Protein AF-0000000085380038 (afdb_homodimer)

pLDDT: mean 83.82, std 15.41, range [38.38, 97.94]

Sequence (598 aa):
MWAALLLPVLVLADSLALQPPATGCQTSCGGVDVPFPFGIGPGCFLPGFQIECINGSTPMLPDDSYEIKVLNLSVMPRPEARVMLHIAFQCYDATDGSAKDGASFRSAVIKSAYRISDTRNELVVLGCTTFGFTSSGPWGRRDSSFASGCLAYCDNDGSAMDGSCVGIGCCRVEIPPGLTDNTVFFLNDSASTWSHQGLGFSPCDYGFMVEKNTYDFRVSDLNMDGSSTTKPLVLDWAIRSSNVSSSVDNMTCTEVKGTPEYACLSDNSQCLNSTNGPGYICNCTQGYWGNPYLIGGCKMWAALLLPVLVLADSLALQPPATGCQTSCGGVDVPFPFGIGPGCFLPGFQIECINGSTPMLPDDSYEIKVLNLSVMPRPEARVMLHIAFQCYDATDGSAKDGASFRSAVIKSAYRISDTRNELVVLGCTTFGFTSSGPWGRRDSSFASGCLAYCDNDGSAMDGSCVGIGCCRVEIPPGLTDNTVFFLNDSASTWSHQGLGFSPCDYGFMVEKNTYDFRVSDLNMDGSSTTKPLVLDWAIRSSNVSSSVDNMTCTEVKGTPEYACLSDNSQCLNSTNGPGYICNCTQGYWGNPYLIGGCK

Structure (mmCIF, N/CA/C/O backbone):
data_AF-0000000085380038-model_v1
#
loop_
_entity.id
_entity.type
_entity.pdbx_description
1 polymer 'Wall-associated receptor kinase galacturonan-binding domain-containing protein'
#
loop_
_atom_site.group_PDB
_atom_site.id
_atom_site.type_symbol
_atom_site.label_atom_id
_atom_site.label_alt_id
_atom_site.label_comp_id
_atom_site.label_asym_id
_atom_site.label_entity_id
_atom_site.label_seq_id
_atom_site.pdbx_PDB_ins_code
_atom_site.Cartn_x
_atom_site.Cartn_y
_atom_site.Cartn_z
_atom_site.occupancy
_atom_site.B_iso_or_equiv
_atom_site.auth_seq_id
_atom_site.auth_comp_id
_atom_site.auth_asym_id
_atom_site.auth_atom_id
_atom_site.pdbx_PDB_model_num
ATOM 1 N N . MET A 1 1 ? 28.547 -69.375 1.189 1 39.38 1 MET A N 1
ATOM 2 C CA . MET A 1 1 ? 28.734 -67.938 1.174 1 39.38 1 MET A CA 1
ATOM 3 C C . MET A 1 1 ? 28.172 -67.312 -0.107 1 39.38 1 MET A C 1
ATOM 5 O O . MET A 1 1 ? 28.875 -67.25 -1.117 1 39.38 1 MET A O 1
ATOM 9 N N . TRP A 1 2 ? 26.844 -67.5 -0.386 1 52.97 2 TRP A N 1
ATOM 10 C CA . TRP A 1 2 ? 26.141 -67 -1.568 1 52.97 2 TRP A CA 1
ATOM 11 C C . TRP A 1 2 ? 26.062 -65.438 -1.564 1 52.97 2 TRP A C 1
ATOM 13 O O . TRP A 1 2 ? 25.438 -64.875 -0.68 1 52.97 2 TRP A O 1
ATOM 23 N N . ALA A 1 3 ? 27.047 -64.75 -2.211 1 54.44 3 ALA A N 1
ATOM 24 C CA . ALA A 1 3 ? 27.047 -63.312 -2.529 1 54.44 3 ALA A CA 1
ATOM 25 C C . ALA A 1 3 ? 25.859 -62.938 -3.436 1 54.44 3 ALA A C 1
ATOM 27 O O . ALA A 1 3 ? 25.828 -63.344 -4.602 1 54.44 3 ALA A O 1
ATOM 28 N N . ALA A 1 4 ? 24.719 -62.688 -2.891 1 56.78 4 ALA A N 1
ATOM 29 C CA . ALA A 1 4 ? 23.609 -62.094 -3.658 1 56.78 4 ALA A CA 1
ATOM 30 C C . ALA A 1 4 ? 24.031 -60.781 -4.281 1 56.78 4 ALA A C 1
ATOM 32 O O . ALA A 1 4 ? 24.375 -59.844 -3.572 1 56.78 4 ALA A O 1
ATOM 33 N N . LEU A 1 5 ? 24.469 -60.812 -5.547 1 51.97 5 LEU A N 1
ATOM 34 C CA . LEU A 1 5 ? 24.719 -59.625 -6.34 1 51.97 5 LEU A CA 1
ATOM 35 C C . LEU A 1 5 ? 23.469 -58.75 -6.445 1 51.97 5 LEU A C 1
ATOM 37 O O . LEU A 1 5 ? 22.469 -59.188 -7.035 1 51.97 5 LEU A O 1
ATOM 41 N N . LEU A 1 6 ? 23.25 -57.781 -5.562 1 54.44 6 LEU A N 1
ATOM 42 C CA . LEU A 1 6 ? 22.203 -56.781 -5.695 1 54.44 6 LEU A CA 1
ATOM 43 C C . LEU A 1 6 ? 22.391 -55.969 -6.977 1 54.44 6 LEU A C 1
ATOM 45 O O . LEU A 1 6 ? 23.375 -55.25 -7.121 1 54.44 6 LEU A O 1
ATOM 49 N N . LEU A 1 7 ? 21.766 -56.375 -8.117 1 54.66 7 LEU A N 1
ATOM 50 C CA . LEU A 1 7 ? 21.766 -55.562 -9.328 1 54.66 7 LEU A CA 1
ATOM 51 C C . LEU A 1 7 ? 21.031 -54.25 -9.086 1 54.66 7 LEU A C 1
ATOM 53 O O . LEU A 1 7 ? 19.891 -54.25 -8.617 1 54.66 7 LEU A O 1
ATOM 57 N N . PRO A 1 8 ? 21.719 -53.125 -9.156 1 55.03 8 PRO A N 1
ATOM 58 C CA . PRO A 1 8 ? 21 -51.844 -9.062 1 55.03 8 PRO A CA 1
ATOM 59 C C . PRO A 1 8 ? 19.969 -51.656 -10.164 1 55.03 8 PRO A C 1
ATOM 61 O O . PRO A 1 8 ? 20.281 -51.812 -11.344 1 55.03 8 PRO A O 1
ATOM 64 N N . VAL A 1 9 ? 18.719 -51.812 -9.945 1 51.47 9 VAL A N 1
ATOM 65 C CA . VAL A 1 9 ? 17.656 -51.469 -10.875 1 51.47 9 VAL A CA 1
ATOM 66 C C . VAL A 1 9 ? 17.781 -49.969 -11.234 1 51.47 9 VAL A C 1
ATOM 68 O O . VAL A 1 9 ? 17.641 -49.125 -10.367 1 51.47 9 VAL A O 1
ATOM 71 N N . LEU A 1 10 ? 18.453 -49.656 -12.289 1 44.94 10 LEU A N 1
ATOM 72 C CA . LEU A 1 10 ? 18.359 -48.312 -12.867 1 44.94 10 LEU A CA 1
ATOM 73 C C . LEU A 1 10 ? 16.922 -47.969 -13.211 1 44.94 10 LEU A C 1
ATOM 75 O O . LEU A 1 10 ? 16.344 -48.531 -14.156 1 44.94 10 LEU A O 1
ATOM 79 N N . VAL A 1 11 ? 16.219 -47.562 -12.328 1 44.25 11 VAL A N 1
ATOM 80 C CA . VAL A 1 11 ? 14.953 -46.906 -12.664 1 44.25 11 VAL A CA 1
ATOM 81 C C . VAL A 1 11 ? 15.203 -45.781 -13.664 1 44.25 11 VAL A C 1
ATOM 83 O O . VAL A 1 11 ? 15.812 -44.781 -13.32 1 44.25 11 VAL A O 1
ATOM 86 N N . LEU A 1 12 ? 15.367 -46.125 -14.906 1 38.38 12 LEU A N 1
ATOM 87 C CA . LEU A 1 12 ? 15.289 -45.062 -15.906 1 38.38 12 LEU A CA 1
ATOM 88 C C . LEU A 1 12 ? 14.031 -44.219 -15.719 1 38.38 12 LEU A C 1
ATOM 90 O O . LEU A 1 12 ? 12.914 -44.719 -15.922 1 38.38 12 LEU A O 1
ATOM 94 N N . ALA A 1 13 ? 14.102 -43.344 -14.883 1 43.62 13 ALA A N 1
ATOM 95 C CA . ALA A 1 13 ? 13.039 -42.344 -14.945 1 43.62 13 ALA A CA 1
ATOM 96 C C . ALA A 1 13 ? 12.852 -41.812 -16.375 1 43.62 13 ALA A C 1
ATOM 98 O O . ALA A 1 13 ? 13.758 -41.219 -16.953 1 43.62 13 ALA A O 1
ATOM 99 N N . ASP A 1 14 ? 12.203 -42.469 -17.266 1 39.66 14 ASP A N 1
ATOM 100 C CA . ASP A 1 14 ? 11.875 -41.938 -18.578 1 39.66 14 ASP A CA 1
ATOM 101 C C . ASP A 1 14 ? 11.539 -40.438 -18.516 1 39.66 14 ASP A C 1
ATOM 103 O O . ASP A 1 14 ? 10.633 -40.062 -17.797 1 39.66 14 ASP A O 1
ATOM 107 N N . SER A 1 15 ? 12.5 -39.688 -18.672 1 49.25 15 SER A N 1
ATOM 108 C CA . SER A 1 15 ? 12.211 -38.281 -18.891 1 49.25 15 SER A CA 1
ATOM 109 C C . SER A 1 15 ? 11.031 -38.094 -19.828 1 49.25 15 SER A C 1
ATOM 111 O O . SER A 1 15 ? 11.078 -38.531 -20.984 1 49.25 15 SER A O 1
ATOM 113 N N . LEU A 1 16 ? 9.797 -38.219 -19.422 1 49.75 16 LEU A N 1
ATOM 114 C CA . LEU A 1 16 ? 8.633 -38.062 -20.281 1 49.75 16 LEU A CA 1
ATOM 115 C C . LEU A 1 16 ? 8.797 -36.812 -21.156 1 49.75 16 LEU A C 1
ATOM 117 O O . LEU A 1 16 ? 8.93 -35.688 -20.656 1 49.75 16 LEU A O 1
ATOM 121 N N . ALA A 1 17 ? 9.406 -37.031 -22.359 1 56.91 17 ALA A N 1
ATOM 122 C CA . ALA A 1 17 ? 9.438 -36 -23.391 1 56.91 17 ALA A CA 1
ATOM 123 C C . ALA A 1 17 ? 8.086 -35.281 -23.516 1 56.91 17 ALA A C 1
ATOM 125 O O . ALA A 1 17 ? 7.039 -35.938 -23.516 1 56.91 17 ALA A O 1
ATOM 126 N N . LEU A 1 18 ? 8.117 -33.938 -23.359 1 68.31 18 LEU A N 1
ATOM 127 C CA . LEU A 1 18 ? 6.895 -33.156 -23.562 1 68.31 18 LEU A CA 1
ATOM 128 C C . LEU A 1 18 ? 6.316 -33.406 -24.938 1 68.31 18 LEU A C 1
ATOM 130 O O . LEU A 1 18 ? 7.047 -33.375 -25.938 1 68.31 18 LEU A O 1
ATOM 134 N N . GLN A 1 19 ? 5.172 -34.156 -25 1 70.31 19 GLN A N 1
ATOM 135 C CA . GLN A 1 19 ? 4.508 -34.5 -26.25 1 70.31 19 GLN A CA 1
ATOM 136 C C . GLN A 1 19 ? 3.541 -33.406 -26.703 1 70.31 19 GLN A C 1
ATOM 138 O O . GLN A 1 19 ? 2.971 -32.719 -25.859 1 70.31 19 GLN A O 1
ATOM 143 N N . PRO A 1 20 ? 3.502 -33.156 -28.031 1 79 20 PRO A N 1
ATOM 144 C CA . PRO A 1 20 ? 2.42 -32.281 -28.531 1 79 20 PRO A CA 1
ATOM 145 C C . PRO A 1 20 ? 1.038 -32.781 -28.109 1 79 20 PRO A C 1
ATOM 147 O O . PRO A 1 20 ? 0.876 -33.938 -27.75 1 79 20 PRO A O 1
ATOM 150 N N . PRO A 1 21 ? 0.137 -31.844 -28.047 1 84.5 21 PRO A N 1
ATOM 151 C CA . PRO A 1 21 ? -1.209 -32.25 -27.641 1 84.5 21 PRO A CA 1
ATOM 152 C C . PRO A 1 21 ? -1.837 -33.25 -28.609 1 84.5 21 PRO A C 1
ATOM 154 O O . PRO A 1 21 ? -1.549 -33.219 -29.812 1 84.5 21 PRO A O 1
ATOM 157 N N . ALA A 1 22 ? -2.658 -34.062 -28.031 1 84.69 22 ALA A N 1
ATOM 158 C CA . ALA A 1 22 ? -3.408 -35 -28.844 1 84.69 22 ALA A CA 1
ATOM 159 C C . ALA A 1 22 ? -4.344 -34.281 -29.812 1 84.69 22 ALA A C 1
ATOM 161 O O . ALA A 1 22 ? -4.617 -33.094 -29.656 1 84.69 22 ALA A O 1
ATOM 162 N N . THR A 1 23 ? -4.746 -35.031 -30.891 1 87.94 23 THR A N 1
ATOM 163 C CA . THR A 1 23 ? -5.711 -34.5 -31.828 1 87.94 23 THR A CA 1
ATOM 164 C C . THR A 1 23 ? -7.113 -34.469 -31.219 1 87.94 23 THR A C 1
ATOM 166 O O . THR A 1 23 ? -7.484 -35.375 -30.484 1 87.94 23 THR A O 1
ATOM 169 N N . GLY A 1 24 ? -7.941 -33.469 -31.547 1 91.38 24 GLY A N 1
ATOM 170 C CA . GLY A 1 24 ? -9.344 -33.406 -31.156 1 91.38 24 GLY A CA 1
ATOM 171 C C . GLY A 1 24 ? -9.555 -32.844 -29.766 1 91.38 24 GLY A C 1
ATOM 172 O O . GLY A 1 24 ? -10.625 -33.031 -29.172 1 91.38 24 GLY A O 1
ATOM 173 N N . CYS A 1 25 ? -8.578 -32.25 -29.234 1 94.56 25 CYS A N 1
ATOM 174 C CA . CYS A 1 25 ? -8.711 -31.688 -27.891 1 94.56 25 CYS A CA 1
ATOM 175 C C . CYS A 1 25 ? -9.719 -30.547 -27.875 1 94.56 25 CYS A C 1
ATOM 177 O O . CYS A 1 25 ? -9.75 -29.719 -28.797 1 94.56 25 CYS A O 1
ATOM 179 N N . GLN A 1 26 ? -10.602 -30.562 -26.844 1 94.44 26 GLN A N 1
ATOM 180 C CA . GLN A 1 26 ? -11.516 -29.453 -26.625 1 94.44 26 GLN A CA 1
ATOM 181 C C . GLN A 1 26 ? -10.742 -28.156 -26.359 1 94.44 26 GLN A C 1
ATOM 183 O O . GLN A 1 26 ? -9.836 -28.125 -25.531 1 94.44 26 GLN A O 1
ATOM 188 N N . THR A 1 27 ? -11.125 -27.062 -27.062 1 94.56 27 THR A N 1
ATOM 189 C CA . THR A 1 27 ? -10.289 -25.875 -27.016 1 94.56 27 THR A CA 1
ATOM 190 C C . THR A 1 27 ? -10.977 -24.766 -26.234 1 94.56 27 THR A C 1
ATOM 192 O O . THR A 1 27 ? -10.445 -23.656 -26.109 1 94.56 27 THR A O 1
ATOM 195 N N . SER A 1 28 ? -12.203 -24.969 -25.766 1 96.69 28 SER A N 1
ATOM 196 C CA . SER A 1 28 ? -12.906 -23.969 -24.969 1 96.69 28 SER A CA 1
ATOM 197 C C . SER A 1 28 ? -13.875 -24.625 -23.984 1 96.69 28 SER A C 1
ATOM 199 O O . SER A 1 28 ? -14.266 -25.781 -24.156 1 96.69 28 SER A O 1
ATOM 201 N N . CYS A 1 29 ? -14.195 -23.875 -22.953 1 97.38 29 CYS A N 1
ATOM 202 C CA . CYS A 1 29 ? -15.164 -24.281 -21.938 1 97.38 29 CYS A CA 1
ATOM 203 C C . CYS A 1 29 ? -15.898 -23.078 -21.375 1 97.38 29 CYS A C 1
ATOM 205 O O . CYS A 1 29 ? -15.281 -22.203 -20.75 1 97.38 29 CYS A O 1
ATOM 207 N N . GLY A 1 30 ? -17.266 -22.984 -21.547 1 95.56 30 GLY A N 1
ATOM 208 C CA . GLY A 1 30 ? -18.047 -21.891 -21 1 95.56 30 GLY A CA 1
ATOM 209 C C . GLY A 1 30 ? -17.594 -20.531 -21.5 1 95.56 30 GLY A C 1
ATOM 210 O O . GLY A 1 30 ? -17.531 -19.578 -20.719 1 95.56 30 GLY A O 1
ATOM 211 N N . GLY A 1 31 ? -17.062 -20.469 -22.641 1 95.06 31 GLY A N 1
ATOM 212 C CA . GLY A 1 31 ? -16.641 -19.203 -23.234 1 95.06 31 GLY A CA 1
ATOM 213 C C . GLY A 1 31 ? -15.188 -18.875 -22.953 1 95.06 31 GLY A C 1
ATOM 214 O O . GLY A 1 31 ? -14.672 -17.859 -23.406 1 95.06 31 GLY A O 1
ATOM 215 N N . VAL A 1 32 ? -14.523 -19.734 -22.203 1 97.69 32 VAL A N 1
ATOM 216 C CA . VAL A 1 32 ? -13.109 -19.547 -21.906 1 97.69 32 VAL A CA 1
ATOM 217 C C . VAL A 1 32 ? -12.25 -20.375 -22.844 1 97.69 32 VAL A C 1
ATOM 219 O O . VAL A 1 32 ? -12.445 -21.594 -22.953 1 97.69 32 VAL A O 1
ATOM 222 N N . ASP A 1 33 ? -11.352 -19.703 -23.531 1 97.44 33 ASP A N 1
ATOM 223 C CA . ASP A 1 33 ? -10.406 -20.422 -24.375 1 97.44 33 ASP A CA 1
ATOM 224 C C . ASP A 1 33 ? -9.383 -21.203 -23.547 1 97.44 33 ASP A C 1
ATOM 226 O O . ASP A 1 33 ? -8.898 -20.688 -22.531 1 97.44 33 ASP A O 1
ATOM 230 N N . VAL A 1 34 ? -9.133 -22.422 -24 1 97.62 34 VAL A N 1
ATOM 231 C CA . VAL A 1 34 ? -8.18 -23.281 -23.297 1 97.62 34 VAL A CA 1
ATOM 232 C C . VAL A 1 34 ? -7.016 -23.625 -24.234 1 97.62 34 VAL A C 1
ATOM 234 O O . VAL A 1 34 ? -6.961 -24.734 -24.781 1 97.62 34 VAL A O 1
ATOM 237 N N . PRO A 1 35 ? -6.082 -22.75 -24.375 1 96.62 35 PRO A N 1
ATOM 238 C CA . PRO A 1 35 ? -4.953 -22.984 -25.281 1 96.62 35 PRO A CA 1
ATOM 239 C C . PRO A 1 35 ? -3.879 -23.875 -24.656 1 96.62 35 PRO A C 1
ATOM 241 O O . PRO A 1 35 ? -3.631 -23.797 -23.453 1 96.62 35 PRO A O 1
ATOM 244 N N . PHE A 1 36 ? -3.248 -24.672 -25.438 1 95.5 36 PHE A N 1
ATOM 245 C CA . PHE A 1 36 ? -2.062 -25.391 -24.984 1 95.5 36 PHE A CA 1
ATOM 246 C C . PHE A 1 36 ? -1.009 -24.406 -24.469 1 95.5 36 PHE A C 1
ATOM 248 O O . PHE A 1 36 ? -0.829 -23.328 -25.031 1 95.5 36 PHE A O 1
ATOM 255 N N . PRO A 1 37 ? -0.389 -24.672 -23.297 1 95.31 37 PRO A N 1
ATOM 256 C CA . PRO A 1 37 ? -0.201 -26 -22.688 1 95.31 37 PRO A CA 1
ATOM 257 C C . PRO A 1 37 ? -1.367 -26.391 -21.797 1 95.31 37 PRO A C 1
ATOM 259 O O . PRO A 1 37 ? -1.366 -27.5 -21.234 1 95.31 37 PRO A O 1
ATOM 262 N N . PHE A 1 38 ? -2.359 -25.5 -21.703 1 96.44 38 PHE A N 1
ATOM 263 C CA . PHE A 1 38 ? -3.576 -25.922 -21.016 1 96.44 38 PHE A CA 1
ATOM 264 C C . PHE A 1 38 ? -4.344 -26.938 -21.859 1 96.44 38 PHE A C 1
ATOM 266 O O . PHE A 1 38 ? -4.168 -27 -23.078 1 96.44 38 PHE A O 1
ATOM 273 N N . GLY A 1 39 ? -5.195 -27.688 -21.141 1 96.44 39 GLY A N 1
ATOM 274 C CA . GLY A 1 39 ? -6.008 -28.609 -21.922 1 96.44 39 GLY A CA 1
ATOM 275 C C . GLY A 1 39 ? -7.051 -29.344 -21.094 1 96.44 39 GLY A C 1
ATOM 276 O O . GLY A 1 39 ? -6.973 -29.359 -19.859 1 96.44 39 GLY A O 1
ATOM 277 N N . ILE A 1 40 ? -8.016 -29.844 -21.781 1 95.94 40 ILE A N 1
ATOM 278 C CA . ILE A 1 40 ? -9.109 -30.594 -21.188 1 95.94 40 ILE A CA 1
ATOM 279 C C . ILE A 1 40 ? -9.016 -32.062 -21.625 1 95.94 40 ILE A C 1
ATOM 281 O O . ILE A 1 40 ? -9.039 -32.375 -22.828 1 95.94 40 ILE A O 1
ATOM 285 N N . GLY A 1 41 ? -8.875 -32.938 -20.625 1 92.69 41 GLY A N 1
ATOM 286 C CA . GLY A 1 41 ? -8.82 -34.375 -20.922 1 92.69 41 GLY A CA 1
ATOM 287 C C . GLY A 1 41 ? -7.41 -34.875 -21.094 1 92.69 41 GLY A C 1
ATOM 288 O O . GLY A 1 41 ? -6.48 -34.094 -21.328 1 92.69 41 GLY A O 1
ATOM 289 N N . PRO A 1 42 ? -7.25 -36.188 -20.938 1 91.31 42 PRO A N 1
ATOM 290 C CA . PRO A 1 42 ? -5.914 -36.781 -21.016 1 91.31 42 PRO A CA 1
ATOM 291 C C . PRO A 1 42 ? -5.234 -36.531 -22.359 1 91.31 42 PRO A C 1
ATOM 293 O O . PRO A 1 42 ? -5.879 -36.625 -23.406 1 91.31 42 PRO A O 1
ATOM 296 N N . GLY A 1 43 ? -3.961 -36.188 -22.328 1 92.38 43 GLY A N 1
ATOM 297 C CA . GLY A 1 43 ? -3.156 -36 -23.531 1 92.38 43 GLY A CA 1
ATOM 298 C C . GLY A 1 43 ? -3.266 -34.594 -24.109 1 92.38 43 GLY A C 1
ATOM 299 O O . GLY A 1 43 ? -2.607 -34.281 -25.109 1 92.38 43 GLY A O 1
ATOM 300 N N . CYS A 1 44 ? -4.086 -33.812 -23.484 1 95.06 44 CYS A N 1
ATOM 301 C CA . CYS A 1 44 ? -4.367 -32.531 -24.125 1 95.06 44 CYS A CA 1
ATOM 302 C C . CYS A 1 44 ? -3.662 -31.391 -23.391 1 95.06 44 CYS A C 1
ATOM 304 O O . CYS A 1 44 ? -3.805 -30.234 -23.75 1 95.06 44 CYS A O 1
ATOM 306 N N . PHE A 1 45 ? -2.916 -31.688 -22.359 1 93.5 45 PHE A N 1
ATOM 307 C CA . PHE A 1 45 ? -2.248 -30.656 -21.562 1 93.5 45 PHE A CA 1
ATOM 308 C C . PHE A 1 45 ? -0.869 -31.125 -21.125 1 93.5 45 PHE A C 1
ATOM 310 O O . PHE A 1 45 ? -0.577 -32.312 -21.156 1 93.5 45 PHE A O 1
ATOM 317 N N . LEU A 1 46 ? -0.085 -30.156 -20.781 1 90.88 46 LEU A N 1
ATOM 318 C CA . LEU A 1 46 ? 1.155 -30.484 -20.078 1 90.88 46 LEU A CA 1
ATOM 319 C C . LEU A 1 46 ? 0.903 -30.688 -18.594 1 90.88 46 LEU A C 1
ATOM 321 O O . LEU A 1 46 ? -0.076 -30.172 -18.047 1 90.88 46 LEU A O 1
ATOM 325 N N . PRO A 1 47 ? 1.844 -31.422 -17.953 1 85.94 47 PRO A N 1
ATOM 326 C CA . PRO A 1 47 ? 1.672 -31.594 -16.516 1 85.94 47 PRO A CA 1
ATOM 327 C C . PRO A 1 47 ? 1.524 -30.266 -15.766 1 85.94 47 PRO A C 1
ATOM 329 O O . PRO A 1 47 ? 2.32 -29.344 -15.977 1 85.94 47 PRO A O 1
ATOM 332 N N . GLY A 1 48 ? 0.472 -30.172 -14.984 1 87.56 48 GLY A N 1
ATOM 333 C CA . GLY A 1 48 ? 0.233 -28.969 -14.195 1 87.56 48 GLY A CA 1
ATOM 334 C C . GLY A 1 48 ? -0.746 -28.016 -14.844 1 87.56 48 GLY A C 1
ATOM 335 O O . GLY A 1 48 ? -1.168 -27.031 -14.227 1 87.56 48 GLY A O 1
ATOM 336 N N . PHE A 1 49 ? -1.166 -28.344 -16.078 1 93.19 49 PHE A N 1
ATOM 337 C CA . PHE A 1 49 ? -1.952 -27.375 -16.812 1 93.19 49 PHE A CA 1
ATOM 338 C C . PHE A 1 49 ? -3.316 -27.938 -17.188 1 93.19 49 PHE A C 1
ATOM 340 O O . PHE A 1 49 ? -3.984 -27.422 -18.078 1 93.19 49 PHE A O 1
ATOM 347 N N . GLN A 1 50 ? -3.678 -28.906 -16.438 1 93.44 50 GLN A N 1
ATOM 348 C CA . GLN A 1 50 ? -4.988 -29.5 -16.672 1 93.44 50 GLN A CA 1
ATOM 349 C C . GLN A 1 50 ? -6.105 -28.531 -16.297 1 93.44 50 GLN A C 1
ATOM 351 O O . GLN A 1 50 ? -6.031 -27.859 -15.266 1 93.44 50 GLN A O 1
ATOM 356 N N . ILE A 1 51 ? -7.145 -28.484 -17.156 1 95.75 51 ILE A N 1
ATOM 357 C CA . ILE A 1 51 ? -8.383 -27.766 -16.875 1 95.75 51 ILE A CA 1
ATOM 358 C C . ILE A 1 51 ? -9.555 -28.75 -16.891 1 95.75 51 ILE A C 1
ATOM 360 O O . ILE A 1 51 ? -9.656 -29.594 -17.781 1 95.75 51 ILE A O 1
ATOM 364 N N . GLU A 1 52 ? -10.336 -28.656 -15.875 1 95.5 52 GLU A N 1
ATOM 365 C CA . GLU A 1 52 ? -11.57 -29.438 -15.852 1 95.5 52 GLU A CA 1
ATOM 366 C C . GLU A 1 52 ? -12.766 -28.609 -16.297 1 95.5 52 GLU A C 1
ATOM 368 O O . GLU A 1 52 ? -12.93 -27.469 -15.859 1 95.5 52 GLU A O 1
ATOM 373 N N . CYS A 1 53 ? -13.461 -29.156 -17.203 1 96.12 53 CYS A N 1
ATOM 374 C CA . CYS A 1 53 ? -14.688 -28.5 -17.641 1 96.12 53 CYS A CA 1
ATOM 375 C C . CYS A 1 53 ? -15.906 -29.125 -16.969 1 96.12 53 CYS A C 1
ATOM 377 O O . CYS A 1 53 ? -16.453 -30.109 -17.469 1 96.12 53 CYS A O 1
ATOM 379 N N . ILE A 1 54 ? -16.328 -28.484 -15.922 1 93.94 54 ILE A N 1
ATOM 380 C CA . ILE A 1 54 ? -17.406 -29.031 -15.102 1 93.94 54 ILE A CA 1
ATOM 381 C C . ILE A 1 54 ? -18.766 -28.672 -15.711 1 93.94 54 ILE A C 1
ATOM 383 O O . ILE A 1 54 ? -19 -27.516 -16.062 1 93.94 54 ILE A O 1
ATOM 387 N N . ASN A 1 55 ? -19.609 -29.656 -15.867 1 91.75 55 ASN A N 1
ATOM 388 C CA . ASN A 1 55 ? -20.953 -29.531 -16.422 1 91.75 55 ASN A CA 1
ATOM 389 C C . ASN A 1 55 ? -20.922 -28.891 -17.812 1 91.75 55 ASN A C 1
ATOM 391 O O . ASN A 1 55 ? -21.812 -28.125 -18.156 1 91.75 55 ASN A O 1
ATOM 395 N N . GLY A 1 56 ? -19.828 -28.953 -18.469 1 88.06 56 GLY A N 1
ATOM 396 C CA . GLY A 1 56 ? -19.688 -28.562 -19.859 1 88.06 56 GLY A CA 1
ATOM 397 C C . GLY A 1 56 ? -19.484 -27.062 -20.031 1 88.06 56 GLY A C 1
ATOM 398 O O . GLY A 1 56 ? -19.297 -26.578 -21.156 1 88.06 56 GLY A O 1
ATOM 399 N N . SER A 1 57 ? -19.469 -26.344 -18.859 1 93.06 57 SER A N 1
ATOM 400 C CA . SER A 1 57 ? -19.438 -24.906 -19.109 1 93.06 57 SER A CA 1
ATOM 401 C C . SER A 1 57 ? -18.609 -24.188 -18.047 1 93.06 57 SER A C 1
ATOM 403 O O . SER A 1 57 ? -18.422 -22.969 -18.125 1 93.06 57 SER A O 1
ATOM 405 N N . THR A 1 58 ? -18.125 -24.906 -17.094 1 95.56 58 THR A N 1
ATOM 406 C CA . THR A 1 58 ? -17.406 -24.219 -16.031 1 95.56 58 THR A CA 1
ATOM 407 C C . THR A 1 58 ? -15.961 -24.719 -15.961 1 95.56 58 THR A C 1
ATOM 409 O O . THR A 1 58 ? -15.703 -25.812 -15.461 1 95.56 58 THR A O 1
ATOM 412 N N . PRO A 1 59 ? -15.094 -23.906 -16.422 1 97.06 59 PRO A N 1
ATOM 413 C CA . PRO A 1 59 ? -13.688 -24.312 -16.312 1 97.06 59 PRO A CA 1
ATOM 414 C C . PRO A 1 59 ? -13.133 -24.172 -14.898 1 97.06 59 PRO A C 1
ATOM 416 O O . PRO A 1 59 ? -13.344 -23.141 -14.25 1 97.06 59 PRO A O 1
ATOM 419 N N . MET A 1 60 ? -12.469 -25.234 -14.461 1 95.12 60 MET A N 1
ATOM 420 C CA . MET A 1 60 ? -11.922 -25.266 -13.102 1 95.12 60 MET A CA 1
ATOM 421 C C . MET A 1 60 ? -10.492 -25.797 -13.109 1 95.12 60 MET A C 1
ATOM 423 O O . MET A 1 60 ? -10.141 -26.641 -13.938 1 95.12 60 MET A O 1
ATOM 427 N N . LEU A 1 61 ? -9.641 -25.25 -12.234 1 93.06 61 LEU A N 1
ATOM 428 C CA . LEU A 1 61 ? -8.414 -25.969 -11.914 1 93.06 61 LEU A CA 1
ATOM 429 C C . LEU A 1 61 ? -8.719 -27.203 -11.07 1 93.06 61 LEU A C 1
ATOM 431 O O . LEU A 1 61 ? -9.57 -27.156 -10.18 1 93.06 61 LEU A O 1
ATOM 435 N N . PRO A 1 62 ? -7.965 -28.234 -11.438 1 89.06 62 PRO A N 1
ATOM 436 C CA . PRO A 1 62 ? -8.25 -29.484 -10.711 1 89.06 62 PRO A CA 1
ATOM 437 C C . PRO A 1 62 ? -7.711 -29.469 -9.281 1 89.06 62 PRO A C 1
ATOM 439 O O . PRO A 1 62 ? -6.496 -29.531 -9.078 1 89.06 62 PRO A O 1
ATOM 442 N N . ASP A 1 63 ? -8.484 -29.094 -8.328 1 82.75 63 ASP A N 1
ATOM 443 C CA . ASP A 1 63 ? -8.078 -29.094 -6.926 1 82.75 63 ASP A CA 1
ATOM 444 C C . ASP A 1 63 ? -9.047 -29.906 -6.078 1 82.75 63 ASP A C 1
ATOM 446 O O . ASP A 1 63 ? -10.266 -29.812 -6.254 1 82.75 63 ASP A O 1
ATOM 450 N N . ASP A 1 64 ? -8.398 -30.719 -5.195 1 73 64 ASP A N 1
ATOM 451 C CA . ASP A 1 64 ? -9.219 -31.625 -4.395 1 73 64 ASP A CA 1
ATOM 452 C C . ASP A 1 64 ? -9.914 -30.875 -3.262 1 73 64 ASP A C 1
ATOM 454 O O . ASP A 1 64 ? -10.938 -31.328 -2.75 1 73 64 ASP A O 1
ATOM 458 N N . SER A 1 65 ? -9.375 -29.797 -2.936 1 72.38 65 SER A N 1
ATOM 459 C CA . SER A 1 65 ? -9.828 -29.141 -1.706 1 72.38 65 SER A CA 1
ATOM 460 C C . SER A 1 65 ? -10.594 -27.859 -2.006 1 72.38 65 SER A C 1
ATOM 462 O O . SER A 1 65 ? -11.414 -27.422 -1.202 1 72.38 65 SER A O 1
ATOM 464 N N . TYR A 1 66 ? -10.367 -27.375 -3.227 1 75.88 66 TYR A N 1
ATOM 465 C CA . TYR A 1 66 ? -10.914 -26.047 -3.459 1 75.88 66 TYR A CA 1
ATOM 466 C C . TYR A 1 66 ? -11.484 -25.938 -4.867 1 75.88 66 TYR A C 1
ATOM 468 O O . TYR A 1 66 ? -10.961 -26.531 -5.809 1 75.88 66 TYR A O 1
ATOM 476 N N . GLU A 1 67 ? -12.562 -25.25 -4.875 1 82.19 67 GLU A N 1
ATOM 477 C CA . GLU A 1 67 ? -13.109 -24.875 -6.176 1 82.19 67 GLU A CA 1
ATOM 478 C C . GLU A 1 67 ? -12.438 -23.609 -6.711 1 82.19 67 GLU A C 1
ATOM 480 O O . GLU A 1 67 ? -12.641 -22.516 -6.176 1 82.19 67 GLU A O 1
ATOM 485 N N . ILE A 1 68 ? -11.68 -23.844 -7.785 1 91.38 68 ILE A N 1
ATOM 486 C CA . ILE A 1 68 ? -10.977 -22.703 -8.375 1 91.38 68 ILE A CA 1
ATOM 487 C C . ILE A 1 68 ? -11.469 -22.484 -9.805 1 91.38 68 ILE A C 1
ATOM 489 O O . ILE A 1 68 ? -10.969 -23.094 -10.75 1 91.38 68 ILE A O 1
ATOM 493 N N . LYS A 1 69 ? -12.391 -21.609 -9.883 1 94.25 69 LYS A N 1
ATOM 494 C CA . LYS A 1 69 ? -12.969 -21.297 -11.188 1 94.25 69 LYS A CA 1
ATOM 495 C C . LYS A 1 69 ? -11.992 -20.484 -12.039 1 94.25 69 LYS A C 1
ATOM 497 O O . LYS A 1 69 ? -11.391 -19.531 -11.562 1 94.25 69 LYS A O 1
ATOM 502 N N . VAL A 1 70 ? -11.852 -20.906 -13.289 1 96.88 70 VAL A N 1
ATOM 503 C CA . VAL A 1 70 ? -10.977 -20.219 -14.227 1 96.88 70 VAL A CA 1
ATOM 504 C C . VAL A 1 70 ? -11.781 -19.172 -15.008 1 96.88 70 VAL A C 1
ATOM 506 O O . VAL A 1 70 ? -12.844 -19.484 -15.547 1 96.88 70 VAL A O 1
ATOM 509 N N . LEU A 1 71 ? -11.234 -17.984 -15.023 1 97.69 71 LEU A N 1
ATOM 510 C CA . LEU A 1 71 ? -11.914 -16.906 -15.734 1 97.69 71 LEU A CA 1
ATOM 511 C C . LEU A 1 71 ? -11.281 -16.688 -17.109 1 97.69 71 LEU A C 1
ATOM 513 O O . LEU A 1 71 ? -11.977 -16.328 -18.062 1 97.69 71 LEU A O 1
ATOM 517 N N . ASN A 1 72 ? -10.047 -16.812 -17.141 1 97.94 72 ASN A N 1
ATOM 518 C CA . ASN A 1 72 ? -9.297 -16.578 -18.375 1 97.94 72 ASN A CA 1
ATOM 519 C C . ASN A 1 72 ? -7.926 -17.234 -18.344 1 97.94 72 ASN A C 1
ATOM 521 O O . ASN A 1 72 ? -7.297 -17.312 -17.281 1 97.94 72 ASN A O 1
ATOM 525 N N . LEU A 1 73 ? -7.488 -17.641 -19.547 1 97.94 73 LEU A N 1
ATOM 526 C CA . LEU A 1 73 ? -6.152 -18.219 -19.719 1 97.94 73 LEU A CA 1
ATOM 527 C C . LEU A 1 73 ? -5.391 -17.5 -20.812 1 97.94 73 LEU A C 1
ATOM 529 O O . LEU A 1 73 ? -5.941 -17.25 -21.891 1 97.94 73 LEU A O 1
ATOM 533 N N . SER A 1 74 ? -4.188 -17.172 -20.453 1 97 74 SER A N 1
ATOM 534 C CA . SER A 1 74 ? -3.359 -16.484 -21.438 1 97 74 SER A CA 1
ATOM 535 C C . SER A 1 74 ? -1.986 -17.141 -21.562 1 97 74 SER A C 1
ATOM 537 O O . SER A 1 74 ? -1.359 -17.469 -20.547 1 97 74 SER A O 1
ATOM 539 N N . VAL A 1 75 ? -1.543 -17.344 -22.766 1 96 75 VAL A N 1
ATOM 540 C CA . VAL A 1 75 ? -0.238 -17.938 -23.031 1 96 75 VAL A CA 1
ATOM 541 C C . VAL A 1 75 ? 0.74 -16.859 -23.484 1 96 75 VAL A C 1
ATOM 543 O O . VAL A 1 75 ? 1.882 -16.812 -23.016 1 96 75 VAL A O 1
ATOM 546 N N . MET A 1 76 ? 0.349 -16.094 -24.406 1 91.25 76 MET A N 1
ATOM 547 C CA . MET A 1 76 ? 1.08 -14.938 -24.922 1 91.25 76 MET A CA 1
ATOM 548 C C . MET A 1 76 ? 0.219 -13.68 -24.859 1 91.25 76 MET A C 1
ATOM 550 O O . MET A 1 76 ? -1.006 -13.758 -24.969 1 91.25 76 MET A O 1
ATOM 554 N N . PRO A 1 77 ? 0.822 -12.508 -24.484 1 89.06 77 PRO A N 1
ATOM 555 C CA . PRO A 1 77 ? 2.238 -12.211 -24.25 1 89.06 77 PRO A CA 1
ATOM 556 C C . PRO A 1 77 ? 2.68 -12.523 -22.828 1 89.06 77 PRO A C 1
ATOM 558 O O . PRO A 1 77 ? 3.879 -12.625 -22.547 1 89.06 77 PRO A O 1
ATOM 561 N N . ARG A 1 78 ? 1.701 -12.617 -21.953 1 91.25 78 ARG A N 1
ATOM 562 C CA . ARG A 1 78 ? 2.02 -12.922 -20.562 1 91.25 78 ARG A CA 1
ATOM 563 C C . ARG A 1 78 ? 1.354 -14.219 -20.125 1 91.25 78 ARG A C 1
ATOM 565 O O . ARG A 1 78 ? 0.159 -14.422 -20.344 1 91.25 78 ARG A O 1
ATOM 572 N N . PRO A 1 79 ? 2.152 -15.133 -19.562 1 96.62 79 PRO A N 1
ATOM 573 C CA . PRO A 1 79 ? 1.576 -16.375 -19.047 1 96.62 79 PRO A CA 1
ATOM 574 C C . PRO A 1 79 ? 0.766 -16.172 -17.766 1 96.62 79 PRO A C 1
ATOM 576 O O . PRO A 1 79 ? 1.334 -16.109 -16.672 1 96.62 79 PRO A O 1
ATOM 579 N N . GLU A 1 80 ? -0.515 -16.078 -17.969 1 97.62 80 GLU A N 1
ATOM 580 C CA . GLU A 1 80 ? -1.361 -15.75 -16.828 1 97.62 80 GLU A CA 1
ATOM 581 C C . GLU A 1 80 ? -2.643 -16.578 -16.828 1 97.62 80 GLU A C 1
ATOM 583 O O . GLU A 1 80 ? -3.117 -16.984 -17.891 1 97.62 80 GLU A O 1
ATOM 588 N N . ALA A 1 81 ? -3.123 -16.891 -15.688 1 97.38 81 ALA A N 1
ATOM 589 C CA . ALA A 1 81 ? -4.449 -17.453 -15.477 1 97.38 81 ALA A CA 1
ATOM 590 C C . ALA A 1 81 ? -5.25 -16.625 -14.477 1 97.38 81 ALA A C 1
ATOM 592 O O . ALA A 1 81 ? -4.805 -16.391 -13.352 1 97.38 81 ALA A O 1
ATOM 593 N N . ARG A 1 82 ? -6.355 -16.125 -14.891 1 97.25 82 ARG A N 1
ATOM 594 C CA . ARG A 1 82 ? -7.258 -15.414 -13.992 1 97.25 82 ARG A CA 1
ATOM 595 C C . ARG A 1 82 ? -8.273 -16.375 -13.367 1 97.25 82 ARG A C 1
ATOM 597 O O . ARG A 1 82 ? -8.922 -17.141 -14.07 1 97.25 82 ARG A O 1
ATOM 604 N N . VAL A 1 83 ? -8.367 -16.359 -12.062 1 95.88 83 VAL A N 1
ATOM 605 C CA . VAL A 1 83 ? -9.195 -17.344 -11.383 1 95.88 83 VAL A CA 1
ATOM 606 C C . VAL A 1 83 ? -9.984 -16.672 -10.258 1 95.88 83 VAL A C 1
ATOM 608 O O . VAL A 1 83 ? -9.734 -15.516 -9.922 1 95.88 83 VAL A O 1
ATOM 611 N N . MET A 1 84 ? -10.992 -17.391 -9.719 1 93.75 84 MET A N 1
ATOM 612 C CA . MET A 1 84 ? -11.703 -17.016 -8.5 1 93.75 84 MET A CA 1
ATOM 613 C C . MET A 1 84 ? -11.227 -17.828 -7.305 1 93.75 84 MET A C 1
ATOM 615 O O . MET A 1 84 ? -11.195 -19.062 -7.363 1 93.75 84 MET A O 1
ATOM 619 N N . LEU A 1 85 ? -10.812 -17.156 -6.25 1 90.19 85 LEU A N 1
ATOM 620 C CA . LEU A 1 85 ? -10.391 -17.859 -5.043 1 90.19 85 LEU A CA 1
ATOM 621 C C . LEU A 1 85 ? -11.18 -17.375 -3.828 1 90.19 85 LEU A C 1
ATOM 623 O O . LEU A 1 85 ? -11.562 -16.203 -3.754 1 90.19 85 LEU A O 1
ATOM 627 N N . HIS A 1 86 ? -11.336 -18.281 -2.916 1 89.44 86 HIS A N 1
ATOM 628 C CA . HIS A 1 86 ? -11.984 -17.922 -1.659 1 89.44 86 HIS A CA 1
ATOM 629 C C . HIS A 1 86 ? -11.102 -17 -0.82 1 89.44 86 HIS A C 1
ATOM 631 O O . HIS A 1 86 ? -9.875 -17.094 -0.875 1 89.44 86 HIS A O 1
ATOM 637 N N . ILE A 1 87 ? -11.766 -16.25 0.01 1 91.38 87 ILE A N 1
ATOM 638 C CA . ILE A 1 87 ? -11.023 -15.312 0.848 1 91.38 87 ILE A CA 1
ATOM 639 C C . ILE A 1 87 ? -10.789 -15.93 2.227 1 91.38 87 ILE A C 1
ATOM 641 O O . ILE A 1 87 ? -11.484 -16.859 2.621 1 91.38 87 ILE A O 1
ATOM 645 N N . ALA A 1 88 ? -9.781 -15.445 2.904 1 91.31 88 ALA A N 1
ATOM 646 C CA . ALA A 1 88 ? -9.555 -15.812 4.301 1 91.31 88 ALA A CA 1
ATOM 647 C C . ALA A 1 88 ? -10.383 -14.945 5.242 1 91.31 88 ALA A C 1
ATOM 649 O O . ALA A 1 88 ? -10.594 -13.758 4.98 1 91.31 88 ALA A O 1
ATOM 650 N N . PHE A 1 89 ? -10.852 -15.578 6.332 1 91.38 89 PHE A N 1
ATOM 651 C CA . PHE A 1 89 ? -11.586 -14.789 7.316 1 91.38 89 PHE A CA 1
ATOM 652 C C . PHE A 1 89 ? -11.516 -15.438 8.695 1 91.38 89 PHE A C 1
ATOM 654 O O . PHE A 1 89 ? -11.273 -16.641 8.805 1 91.38 89 PHE A O 1
ATOM 661 N N . GLN A 1 90 ? -11.594 -14.656 9.68 1 88.94 90 GLN A N 1
ATOM 662 C CA . GLN A 1 90 ? -11.68 -15.062 11.078 1 88.94 90 GLN A CA 1
ATOM 663 C C . GLN A 1 90 ? -12.719 -14.227 11.828 1 88.94 90 GLN A C 1
ATOM 665 O O . GLN A 1 90 ? -12.617 -13 11.883 1 88.94 90 GLN A O 1
ATOM 670 N N . CYS A 1 91 ? -13.656 -14.984 12.398 1 87.75 91 CYS A N 1
ATOM 671 C CA . CYS A 1 91 ? -14.703 -14.289 13.133 1 87.75 91 CYS A CA 1
ATOM 672 C C . CYS A 1 91 ? -14.555 -14.492 14.633 1 87.75 91 CYS A C 1
ATOM 674 O O . CYS A 1 91 ? -14.055 -15.531 15.078 1 87.75 91 CYS A O 1
ATOM 676 N N . TYR A 1 92 ? -15.062 -13.508 15.305 1 82.5 92 TYR A N 1
ATOM 677 C CA . TYR A 1 92 ? -14.891 -13.508 16.75 1 82.5 92 TYR A CA 1
ATOM 678 C C . TYR A 1 92 ? -16.234 -13.445 17.469 1 82.5 92 TYR A C 1
ATOM 680 O O . TYR A 1 92 ? -17.188 -12.844 16.969 1 82.5 92 TYR A O 1
ATOM 688 N N . ASP A 1 93 ? -16.281 -14.125 18.594 1 76.81 93 ASP A N 1
ATOM 689 C CA . ASP A 1 93 ? -17.484 -14.055 19.406 1 76.81 93 ASP A CA 1
ATOM 690 C C . ASP A 1 93 ? -17.406 -12.891 20.391 1 76.81 93 ASP A C 1
ATOM 692 O O . ASP A 1 93 ? -16.453 -12.094 20.359 1 76.81 93 ASP A O 1
ATOM 696 N N . ALA A 1 94 ? -18.453 -12.859 21.125 1 66.75 94 ALA A N 1
ATOM 697 C CA . ALA A 1 94 ? -18.594 -11.727 22.031 1 66.75 94 ALA A CA 1
ATOM 698 C C . ALA A 1 94 ? -17.453 -11.703 23.047 1 66.75 94 ALA A C 1
ATOM 700 O O . ALA A 1 94 ? -17.141 -10.656 23.625 1 66.75 94 ALA A O 1
ATOM 701 N N . THR A 1 95 ? -16.797 -12.836 23.219 1 64.12 95 THR A N 1
ATOM 702 C CA . THR A 1 95 ? -15.703 -12.914 24.188 1 64.12 95 THR A CA 1
ATOM 703 C C . THR A 1 95 ? -14.352 -12.836 23.484 1 64.12 95 THR A C 1
ATOM 705 O O . THR A 1 95 ? -13.312 -13.094 24.094 1 64.12 95 THR A O 1
ATOM 708 N N . ASP A 1 96 ? -14.328 -12.461 22.219 1 63.12 96 ASP A N 1
ATOM 709 C CA . ASP A 1 96 ? -13.133 -12.289 21.391 1 63.12 96 ASP A CA 1
ATOM 710 C C . ASP A 1 96 ? -12.531 -13.641 21.016 1 63.12 96 ASP A C 1
ATOM 712 O O . ASP A 1 96 ? -11.375 -13.711 20.594 1 63.12 96 ASP A O 1
ATOM 716 N N . GLY A 1 97 ? -13.188 -14.656 21.375 1 63.09 97 GLY A N 1
ATOM 717 C CA . GLY A 1 97 ? -12.766 -15.969 20.906 1 63.09 97 GLY A CA 1
ATOM 718 C C . GLY A 1 97 ? -13.102 -16.219 19.453 1 63.09 97 GLY A C 1
ATOM 719 O O . GLY A 1 97 ? -14.078 -15.68 18.922 1 63.09 97 GLY A O 1
ATOM 720 N N . SER A 1 98 ? -12.125 -16.891 18.781 1 62.72 98 SER A N 1
ATOM 721 C CA . SER A 1 98 ? -12.398 -17.266 17.406 1 62.72 98 SER A CA 1
ATOM 722 C C . SER A 1 98 ? -13.664 -18.125 17.312 1 62.72 98 SER A C 1
ATOM 724 O O . SER A 1 98 ? -13.781 -19.141 18 1 62.72 98 SER A O 1
ATOM 726 N N . ALA A 1 99 ? -14.602 -17.578 16.516 1 63.03 99 ALA A N 1
ATOM 727 C CA . ALA A 1 99 ? -15.867 -18.297 16.375 1 63.03 99 ALA A CA 1
ATOM 728 C C . ALA A 1 99 ? -15.914 -19.078 15.062 1 63.03 99 ALA A C 1
ATOM 730 O O . ALA A 1 99 ? -16.391 -20.219 15.031 1 63.03 99 ALA A O 1
ATOM 731 N N . LYS A 1 100 ? -15.625 -18.547 14.031 1 68.25 100 LYS A N 1
ATOM 732 C CA . LYS A 1 100 ? -15.641 -19.141 12.695 1 68.25 100 LYS A CA 1
ATOM 733 C C . LYS A 1 100 ? -14.453 -18.656 11.867 1 68.25 100 LYS A C 1
ATOM 735 O O . LYS A 1 100 ? -14.086 -17.484 11.938 1 68.25 100 LYS A O 1
ATOM 740 N N . ASP A 1 101 ? -13.688 -19.625 11.406 1 71.56 101 ASP A N 1
ATOM 741 C CA . ASP A 1 101 ? -12.578 -19.188 10.562 1 71.56 101 ASP A CA 1
ATOM 742 C C . ASP A 1 101 ? -12.57 -19.938 9.234 1 71.56 101 ASP A C 1
ATOM 744 O O . ASP A 1 101 ? -13.25 -20.953 9.086 1 71.56 101 ASP A O 1
ATOM 748 N N . GLY A 1 102 ? -12.398 -19.5 8.344 1 63.34 102 GLY A N 1
ATOM 749 C CA . GLY A 1 102 ? -12.141 -20.109 7.039 1 63.34 102 GLY A CA 1
ATOM 750 C C . GLY A 1 102 ? -10.852 -19.609 6.402 1 63.34 102 GLY A C 1
ATOM 751 O O . GLY A 1 102 ? -10.547 -18.422 6.453 1 63.34 102 GLY A O 1
ATOM 752 N N . ALA A 1 103 ? -10.055 -20.609 6.555 1 56.66 103 ALA A N 1
ATOM 753 C CA . ALA A 1 103 ? -8.648 -20.375 6.262 1 56.66 103 ALA A CA 1
ATOM 754 C C . ALA A 1 103 ? -8.422 -20.172 4.766 1 56.66 103 ALA A C 1
ATOM 756 O O . ALA A 1 103 ? -9.297 -20.484 3.951 1 56.66 103 ALA A O 1
ATOM 757 N N . SER A 1 104 ? -7.129 -20.062 4.637 1 57.34 104 SER A N 1
ATOM 758 C CA . SER A 1 104 ? -6.07 -19.891 3.643 1 57.34 104 SER A CA 1
ATOM 759 C C . SER A 1 104 ? -6.074 -21.031 2.629 1 57.34 104 SER A C 1
ATOM 761 O O . SER A 1 104 ? -6.355 -22.172 2.98 1 57.34 104 SER A O 1
ATOM 763 N N . PHE A 1 105 ? -6.312 -20.766 1.396 1 59.56 105 PHE A N 1
ATOM 764 C CA . PHE A 1 105 ? -6.199 -21.672 0.258 1 59.56 105 PHE A CA 1
ATOM 765 C C . PHE A 1 105 ? -4.77 -22.172 0.107 1 59.56 105 PHE A C 1
ATOM 767 O O . PHE A 1 105 ? -3.836 -21.391 -0.031 1 59.56 105 PHE A O 1
ATOM 774 N N . ARG A 1 106 ? -4.609 -23.469 0.661 1 61.69 106 ARG A N 1
ATOM 775 C CA . ARG A 1 106 ? -3.359 -24.141 0.291 1 61.69 106 ARG A CA 1
ATOM 776 C C . ARG A 1 106 ? -3.586 -25.141 -0.828 1 61.69 106 ARG A C 1
ATOM 778 O O . ARG A 1 106 ? -3.898 -26.312 -0.567 1 61.69 106 ARG A O 1
ATOM 785 N N . SER A 1 107 ? -3.598 -24.594 -2.041 1 65.69 107 SER A N 1
ATOM 786 C CA . SER A 1 107 ? -3.848 -25.453 -3.197 1 65.69 107 SER A CA 1
ATOM 787 C C . SER A 1 107 ? -2.553 -26.047 -3.729 1 65.69 107 SER A C 1
ATOM 789 O O . SER A 1 107 ? -1.6 -25.328 -4.023 1 65.69 107 SER A O 1
ATOM 791 N N . ALA A 1 108 ? -2.523 -27.344 -3.865 1 62.41 108 ALA A N 1
ATOM 792 C CA . ALA A 1 108 ? -1.389 -28.047 -4.461 1 62.41 108 ALA A CA 1
ATOM 793 C C . ALA A 1 108 ? -1.216 -27.656 -5.93 1 62.41 108 ALA A C 1
ATOM 795 O O . ALA A 1 108 ? -0.094 -27.625 -6.441 1 62.41 108 ALA A O 1
ATOM 796 N N . VAL A 1 109 ? -2.293 -27.375 -6.504 1 65.31 109 VAL A N 1
ATOM 797 C CA . VAL A 1 109 ? -2.234 -27.047 -7.926 1 65.31 109 VAL A CA 1
ATOM 798 C C . VAL A 1 109 ? -1.532 -25.719 -8.125 1 65.31 109 VAL A C 1
ATOM 800 O O . VAL A 1 109 ? -0.691 -25.578 -9.016 1 65.31 109 VAL A O 1
ATOM 803 N N . ILE A 1 110 ? -1.858 -24.875 -7.273 1 73.81 110 ILE A N 1
ATOM 804 C CA . ILE A 1 110 ? -1.227 -23.562 -7.391 1 73.81 110 ILE A CA 1
ATOM 805 C C . ILE A 1 110 ? 0.266 -23.672 -7.09 1 73.81 110 ILE A C 1
ATOM 807 O O . ILE A 1 110 ? 1.096 -23.109 -7.805 1 73.81 110 ILE A O 1
ATOM 811 N N . LYS A 1 111 ? 0.577 -24.531 -6.258 1 76.62 111 LYS A N 1
ATOM 812 C CA . LYS A 1 111 ? 1.97 -24.688 -5.848 1 76.62 111 LYS A CA 1
ATOM 813 C C . LYS A 1 111 ? 2.809 -25.297 -6.969 1 76.62 111 LYS A C 1
ATOM 815 O O . LYS A 1 111 ? 4.016 -25.047 -7.051 1 76.62 111 LYS A O 1
ATOM 820 N N . SER A 1 112 ? 2.191 -26.016 -7.812 1 81.19 112 SER A N 1
ATOM 821 C CA . SER A 1 112 ? 2.947 -26.734 -8.836 1 81.19 112 SER A CA 1
ATOM 822 C C . SER A 1 112 ? 3.303 -25.812 -10 1 81.19 112 SER A C 1
ATOM 824 O O . SER A 1 112 ? 4.453 -25.391 -10.133 1 81.19 112 SER A O 1
ATOM 826 N N . ALA A 1 113 ? 2.322 -25.344 -10.75 1 90.06 113 ALA A N 1
ATOM 827 C CA . ALA A 1 113 ? 2.623 -24.625 -11.984 1 90.06 113 ALA A CA 1
ATOM 828 C C . ALA A 1 113 ? 2.422 -23.125 -11.805 1 90.06 113 ALA A C 1
ATOM 830 O O . ALA A 1 113 ? 2.889 -22.328 -12.617 1 90.06 113 ALA A O 1
ATOM 831 N N . TYR A 1 114 ? 1.85 -22.812 -10.734 1 92.62 114 TYR A N 1
ATOM 832 C CA . TYR A 1 114 ? 1.396 -21.438 -10.641 1 92.62 114 TYR A CA 1
ATOM 833 C C . TYR A 1 114 ? 2.045 -20.719 -9.453 1 92.62 114 TYR A C 1
ATOM 835 O O . TYR A 1 114 ? 2.662 -21.375 -8.602 1 92.62 114 TYR A O 1
ATOM 843 N N . ARG A 1 115 ? 2.039 -19.375 -9.531 1 92.69 115 ARG A N 1
ATOM 844 C CA . ARG A 1 115 ? 2.316 -18.438 -8.438 1 92.69 115 ARG A CA 1
ATOM 845 C C . ARG A 1 115 ? 1.323 -17.281 -8.445 1 92.69 115 ARG A C 1
ATOM 847 O O . ARG A 1 115 ? 0.875 -16.844 -9.508 1 92.69 115 ARG A O 1
ATOM 854 N N . ILE A 1 116 ? 1.005 -16.875 -7.262 1 93.12 116 ILE A N 1
ATOM 855 C CA . ILE A 1 116 ? 0.202 -15.664 -7.199 1 93.12 116 ILE A CA 1
ATOM 856 C C . ILE A 1 116 ? 0.99 -14.5 -7.781 1 93.12 116 ILE A C 1
ATOM 858 O O . ILE A 1 116 ? 2.09 -14.188 -7.316 1 93.12 116 ILE A O 1
ATOM 862 N N . SER A 1 117 ? 0.411 -13.875 -8.805 1 96.5 117 SER A N 1
ATOM 863 C CA . SER A 1 117 ? 1.137 -12.805 -9.484 1 96.5 117 SER A CA 1
ATOM 864 C C . SER A 1 117 ? 1.383 -11.625 -8.539 1 96.5 117 SER A C 1
ATOM 866 O O . SER A 1 117 ? 0.436 -11.031 -8.031 1 96.5 117 SER A O 1
ATOM 868 N N . ASP A 1 118 ? 2.588 -11.242 -8.383 1 94.06 118 ASP A N 1
ATOM 869 C CA . ASP A 1 118 ? 2.945 -10.133 -7.5 1 94.06 118 ASP A CA 1
ATOM 870 C C . ASP A 1 118 ? 2.686 -8.789 -8.18 1 94.06 118 ASP A C 1
ATOM 872 O O . ASP A 1 118 ? 2.41 -7.793 -7.504 1 94.06 118 ASP A O 1
ATOM 876 N N . THR A 1 119 ? 2.721 -8.758 -9.469 1 95.69 119 THR A N 1
ATOM 877 C CA . THR A 1 119 ? 2.594 -7.5 -10.195 1 95.69 119 THR A CA 1
ATOM 878 C C . THR A 1 119 ? 1.13 -7.195 -10.5 1 95.69 119 THR A C 1
ATOM 880 O O . THR A 1 119 ? 0.758 -6.039 -10.688 1 95.69 119 THR A O 1
ATOM 883 N N . ARG A 1 120 ? 0.36 -8.273 -10.422 1 97.69 120 ARG A N 1
ATOM 884 C CA . ARG A 1 120 ? -1.015 -8.078 -10.875 1 97.69 120 ARG A CA 1
ATOM 885 C C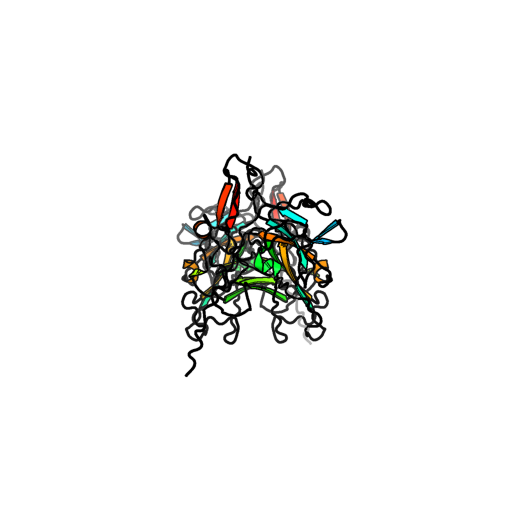 . ARG A 1 120 ? -1.984 -8.109 -9.695 1 97.69 120 ARG A C 1
ATOM 887 O O . ARG A 1 120 ? -3.16 -7.77 -9.844 1 97.69 120 ARG A O 1
ATOM 894 N N . ASN A 1 121 ? -1.459 -8.547 -8.594 1 97.25 121 ASN A N 1
ATOM 895 C CA . ASN A 1 121 ? -2.336 -8.664 -7.43 1 97.25 121 ASN A CA 1
ATOM 896 C C . ASN A 1 121 ? -1.858 -7.793 -6.277 1 97.25 121 ASN A C 1
ATOM 898 O O . ASN A 1 121 ? -0.729 -7.301 -6.289 1 97.25 121 ASN A O 1
ATOM 902 N N . GLU A 1 122 ? -2.729 -7.578 -5.367 1 97.06 122 GLU A N 1
ATOM 903 C CA . GLU A 1 122 ? -2.43 -6.945 -4.086 1 97.06 122 GLU A CA 1
ATOM 904 C C . GLU A 1 122 ? -3.146 -7.656 -2.941 1 97.06 122 GLU A C 1
ATOM 906 O O . GLU A 1 122 ? -4.117 -8.383 -3.164 1 97.06 122 GLU A O 1
ATOM 911 N N . LEU A 1 123 ? -2.598 -7.473 -1.785 1 96.62 123 LEU A N 1
ATOM 912 C CA . LEU A 1 123 ? -3.246 -7.977 -0.58 1 96.62 123 LEU A CA 1
ATOM 913 C C . LEU A 1 123 ? -4.172 -6.926 0.02 1 96.62 123 LEU A C 1
ATOM 915 O O . LEU A 1 123 ? -3.76 -5.785 0.247 1 96.62 123 LEU A O 1
ATOM 919 N N . VAL A 1 124 ? -5.387 -7.324 0.263 1 97.25 124 VAL A N 1
ATOM 920 C CA . VAL A 1 124 ? -6.371 -6.461 0.911 1 97.25 124 VAL A CA 1
ATOM 921 C C . VAL A 1 124 ? -6.77 -7.059 2.258 1 97.25 124 VAL A C 1
ATOM 923 O O . VAL A 1 124 ? -7.027 -8.258 2.359 1 97.25 124 VAL A O 1
ATOM 926 N N . VAL A 1 125 ? -6.789 -6.266 3.244 1 96.25 125 VAL A N 1
ATOM 927 C CA . VAL A 1 125 ? -7.203 -6.656 4.59 1 96.25 125 VAL A CA 1
ATOM 928 C C . VAL A 1 125 ? -8.367 -5.785 5.047 1 96.25 125 VAL A C 1
ATOM 930 O O . VAL A 1 125 ? -8.312 -4.555 4.945 1 96.25 125 VAL A O 1
ATOM 933 N N . LEU A 1 126 ? -9.438 -6.449 5.477 1 95.25 126 LEU A N 1
ATOM 934 C CA . LEU A 1 126 ? -10.625 -5.746 5.949 1 95.25 126 LEU A CA 1
ATOM 935 C C . LEU A 1 126 ? -10.891 -6.055 7.418 1 95.25 126 LEU A C 1
ATOM 937 O O . LEU A 1 126 ? -10.719 -7.191 7.859 1 95.25 126 LEU A O 1
ATOM 941 N N . GLY A 1 127 ? -11.352 -5.074 8.078 1 91.88 127 GLY A N 1
ATOM 942 C CA . GLY A 1 127 ? -11.742 -5.203 9.477 1 91.88 127 GLY A CA 1
ATOM 943 C C . GLY A 1 127 ? -11.398 -3.986 10.312 1 91.88 127 GLY A C 1
ATOM 944 O O . GLY A 1 127 ? -10.789 -3.039 9.812 1 91.88 127 GLY A O 1
ATOM 945 N N . CYS A 1 128 ? -11.898 -4.062 11.492 1 86.69 128 CYS A N 1
ATOM 946 C CA . CYS A 1 128 ? -11.547 -3.023 12.453 1 86.69 128 CYS A CA 1
ATOM 947 C C . CYS A 1 128 ? -10.648 -3.58 13.547 1 86.69 128 CYS A C 1
ATOM 949 O O . CYS A 1 128 ? -11.039 -4.504 14.266 1 86.69 128 CYS A O 1
ATOM 951 N N . THR A 1 129 ? -9.461 -3.088 13.633 1 84.19 129 THR A N 1
ATOM 952 C CA . THR A 1 129 ? -8.398 -3.584 14.508 1 84.19 129 THR A CA 1
ATOM 953 C C . THR A 1 129 ? -7.852 -4.91 13.992 1 84.19 129 THR A C 1
ATOM 955 O O . THR A 1 129 ? -7.789 -5.895 14.734 1 84.19 129 THR A O 1
ATOM 958 N N . THR A 1 130 ? -7.562 -4.914 12.805 1 88.94 130 THR A N 1
ATOM 959 C CA . THR A 1 130 ? -7.176 -6.133 12.102 1 88.94 130 THR A CA 1
ATOM 960 C C . THR A 1 130 ? -5.785 -5.988 11.492 1 88.94 130 THR A C 1
ATOM 962 O O . THR A 1 130 ? -5.531 -5.055 10.734 1 88.94 130 THR A O 1
ATOM 965 N N . PHE A 1 131 ? -4.961 -6.848 11.945 1 89.44 131 PHE A N 1
ATOM 966 C CA . PHE A 1 131 ? -3.682 -7.02 11.273 1 89.44 131 PHE A CA 1
ATOM 967 C C . PHE A 1 131 ? -3.648 -8.336 10.5 1 89.44 131 PHE A C 1
ATOM 969 O O . PHE A 1 131 ? -3.721 -9.414 11.094 1 89.44 131 PHE A O 1
ATOM 976 N N . GLY A 1 132 ? -3.59 -8.156 9.195 1 91.06 132 GLY A N 1
ATOM 977 C CA . GLY A 1 132 ? -3.52 -9.32 8.32 1 91.06 132 GLY A CA 1
ATOM 978 C C . GLY A 1 132 ? -2.248 -9.367 7.496 1 91.06 132 GLY A C 1
ATOM 979 O O . GLY A 1 132 ? -1.767 -8.336 7.023 1 91.06 132 GLY A O 1
ATOM 980 N N . PHE A 1 133 ? -1.693 -10.594 7.352 1 90.56 133 PHE A N 1
ATOM 981 C CA . PHE A 1 133 ? -0.472 -10.711 6.566 1 90.56 133 PHE A CA 1
ATOM 982 C C . PHE A 1 133 ? -0.392 -12.078 5.891 1 90.56 133 PHE A C 1
ATOM 984 O O . PHE A 1 133 ? -1.054 -13.023 6.312 1 90.56 133 PHE A O 1
ATOM 991 N N . THR A 1 134 ? 0.323 -12.117 4.801 1 89 134 THR A N 1
ATOM 992 C CA . THR A 1 134 ? 0.623 -13.352 4.082 1 89 134 THR A CA 1
ATOM 993 C C . THR A 1 134 ? 2.115 -13.664 4.137 1 89 134 THR A C 1
ATOM 995 O O . THR A 1 134 ? 2.928 -12.781 4.422 1 89 134 THR A O 1
ATOM 998 N N . SER A 1 135 ? 2.395 -14.984 3.924 1 83 135 SER A N 1
ATOM 999 C CA . SER A 1 135 ? 3.793 -15.406 3.963 1 83 135 SER A CA 1
ATOM 1000 C C . SER A 1 135 ? 4.051 -16.562 3 1 83 135 SER A C 1
ATOM 1002 O O . SER A 1 135 ? 3.117 -17.25 2.598 1 83 135 SER A O 1
ATOM 1004 N N . SER A 1 136 ? 5.328 -16.625 2.354 1 74.5 136 SER A N 1
ATOM 1005 C CA . SER A 1 136 ? 5.703 -17.734 1.482 1 74.5 136 SER A CA 1
ATOM 1006 C C . SER A 1 136 ? 5.727 -19.062 2.246 1 74.5 136 SER A C 1
ATOM 1008 O O . SER A 1 136 ? 5.723 -20.141 1.642 1 74.5 136 SER A O 1
ATOM 1010 N N . GLY A 1 137 ? 5.477 -19.172 3.357 1 63.78 137 GLY A N 1
ATOM 1011 C CA . GLY A 1 137 ? 5.504 -20.344 4.203 1 63.78 137 GLY A CA 1
ATOM 1012 C C . GLY A 1 137 ? 4.992 -20.094 5.609 1 63.78 137 GLY A C 1
ATOM 1013 O O . GLY A 1 137 ? 4.312 -19.094 5.852 1 63.78 137 GLY A O 1
ATOM 1014 N N . PRO A 1 138 ? 5.246 -21.234 6.383 1 60.84 138 PRO A N 1
ATOM 1015 C CA . PRO A 1 138 ? 4.789 -21.031 7.758 1 60.84 138 PRO A CA 1
ATOM 1016 C C . PRO A 1 138 ? 5.398 -19.797 8.414 1 60.84 138 PRO A C 1
ATOM 1018 O O . PRO A 1 138 ? 6.562 -19.469 8.156 1 60.84 138 PRO A O 1
ATOM 1021 N N . TRP A 1 139 ? 4.523 -19.281 9.102 1 60.09 139 TRP A N 1
ATOM 1022 C CA . TRP A 1 139 ? 4.957 -18.062 9.789 1 60.09 139 TRP A CA 1
ATOM 1023 C C . TRP A 1 139 ? 6.105 -18.359 10.75 1 60.09 139 TRP A C 1
ATOM 1025 O O . TRP A 1 139 ? 6.098 -19.391 11.438 1 60.09 139 TRP A O 1
ATOM 1035 N N . GLY A 1 140 ? 7.113 -17.609 10.719 1 57.22 140 GLY A N 1
ATOM 1036 C CA . GLY A 1 140 ? 8.32 -17.75 11.516 1 57.22 140 GLY A CA 1
ATOM 1037 C C . GLY A 1 140 ? 9.586 -17.438 10.75 1 57.22 140 GLY A C 1
ATOM 1038 O O . GLY A 1 140 ? 9.562 -17.312 9.523 1 57.22 140 GLY A O 1
ATOM 1039 N N . ARG A 1 141 ? 10.562 -17.109 11.5 1 57.53 141 ARG A N 1
ATOM 1040 C CA . ARG A 1 141 ? 11.844 -16.812 10.875 1 57.53 141 ARG A CA 1
ATOM 1041 C C . ARG A 1 141 ? 12.469 -18.062 10.266 1 57.53 141 ARG A C 1
ATOM 1043 O O . ARG A 1 141 ? 12.82 -19 10.984 1 57.53 141 ARG A O 1
ATOM 1050 N N . ARG A 1 142 ? 12.141 -18.266 9.039 1 57.25 142 ARG A N 1
ATOM 1051 C CA . ARG A 1 142 ? 12.805 -19.328 8.281 1 57.25 142 ARG A CA 1
ATOM 1052 C C . ARG A 1 142 ? 13.57 -18.75 7.098 1 57.25 142 ARG A C 1
ATOM 1054 O O . ARG A 1 142 ? 13.336 -17.609 6.695 1 57.25 142 ARG A O 1
ATOM 1061 N N . ASP A 1 143 ? 14.469 -19.438 6.73 1 57.28 143 ASP A N 1
ATOM 1062 C CA . ASP A 1 143 ? 15.266 -19.031 5.574 1 57.28 143 ASP A CA 1
ATOM 1063 C C . ASP A 1 143 ? 14.383 -18.781 4.359 1 57.28 143 ASP A C 1
ATOM 1065 O O . ASP A 1 143 ? 13.477 -19.562 4.07 1 57.28 143 ASP A O 1
ATOM 1069 N N . SER A 1 144 ? 14.547 -17.547 3.854 1 59.75 144 SER A N 1
ATOM 1070 C CA . SER A 1 144 ? 13.945 -17.172 2.582 1 59.75 144 SER A CA 1
ATOM 1071 C C . SER A 1 144 ? 12.445 -16.922 2.729 1 59.75 144 SER A C 1
ATOM 1073 O O . SER A 1 144 ? 11.695 -17.078 1.769 1 59.75 144 SER A O 1
ATOM 1075 N N . SER A 1 145 ? 12.094 -16.734 3.969 1 70.56 145 SER A N 1
ATOM 1076 C CA . SER A 1 145 ? 10.68 -16.438 4.141 1 70.56 145 SER A CA 1
ATOM 1077 C C . SER A 1 145 ? 10.398 -14.945 3.939 1 70.56 145 SE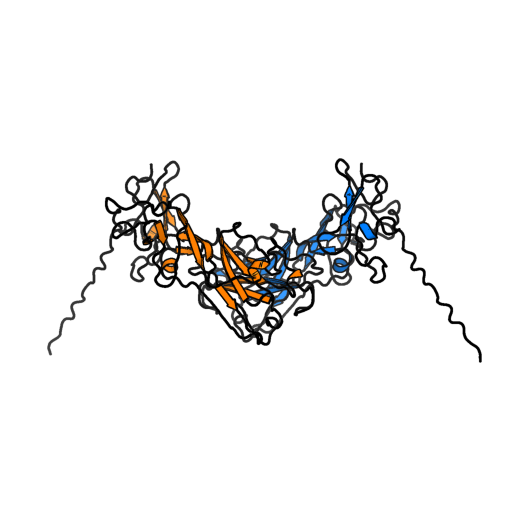R A C 1
ATOM 1079 O O . SER A 1 145 ? 11.281 -14.109 4.125 1 70.56 145 SER A O 1
ATOM 1081 N N . PHE A 1 146 ? 9.344 -14.719 3.307 1 76.38 146 PHE A N 1
ATOM 1082 C CA . PHE A 1 146 ? 8.875 -13.344 3.168 1 76.38 146 PHE A CA 1
ATOM 1083 C C . PHE A 1 146 ? 7.43 -13.211 3.633 1 76.38 146 PHE A C 1
ATOM 1085 O O . PHE A 1 146 ? 6.723 -14.211 3.764 1 76.38 146 PHE A O 1
ATOM 1092 N N . ALA A 1 147 ? 7.18 -12.047 4.047 1 83.25 147 ALA A N 1
ATOM 1093 C CA . ALA A 1 147 ? 5.82 -11.742 4.488 1 83.25 147 ALA A CA 1
ATOM 1094 C C . ALA A 1 147 ? 5.426 -10.32 4.09 1 83.25 147 ALA A C 1
ATOM 1096 O O . ALA A 1 147 ? 6.285 -9.453 3.914 1 83.25 147 ALA A O 1
ATOM 1097 N N . SER A 1 148 ? 4.18 -10.133 3.834 1 90.62 148 SER A N 1
ATOM 1098 C CA . SER A 1 148 ? 3.566 -8.836 3.58 1 90.62 148 SER A CA 1
ATOM 1099 C C . SER A 1 148 ? 2.205 -8.719 4.258 1 90.62 148 SER A C 1
ATOM 1101 O O . SER A 1 148 ? 1.454 -9.695 4.32 1 90.62 148 SER A O 1
ATOM 1103 N N . GLY A 1 149 ? 2.006 -7.578 4.797 1 93.81 149 GLY A N 1
ATOM 1104 C CA . GLY A 1 149 ? 0.752 -7.379 5.504 1 93.81 149 GLY A CA 1
ATOM 1105 C C . GLY A 1 149 ? 0.503 -5.93 5.879 1 93.81 149 GLY A C 1
ATOM 1106 O O . GLY A 1 149 ? 1.389 -5.086 5.734 1 93.81 149 GLY A O 1
ATOM 1107 N N . CYS A 1 150 ? -0.714 -5.672 6.316 1 95.19 150 CYS A N 1
ATOM 1108 C CA . CYS A 1 150 ? -1.07 -4.309 6.691 1 95.19 150 CYS A CA 1
ATOM 1109 C C . CYS A 1 150 ? -2.139 -4.301 7.777 1 95.19 150 CYS A C 1
ATOM 1111 O O . CYS A 1 150 ? -2.658 -5.355 8.148 1 95.19 150 CYS A O 1
ATOM 1113 N N . LEU A 1 151 ? -2.324 -3.125 8.266 1 92.19 151 LEU A N 1
ATOM 1114 C CA . LEU A 1 151 ? -3.225 -2.904 9.398 1 92.19 151 LEU A CA 1
ATOM 1115 C C . LEU A 1 151 ? -4.43 -2.068 8.977 1 92.19 151 LEU A C 1
ATOM 1117 O O . LEU A 1 151 ? -4.273 -1.031 8.328 1 92.19 151 LEU A O 1
ATOM 1121 N N . ALA A 1 152 ? -5.562 -2.572 9.336 1 90.81 152 ALA A N 1
ATOM 1122 C CA . ALA A 1 152 ? -6.805 -1.815 9.203 1 90.81 152 ALA A CA 1
ATOM 1123 C C . ALA A 1 152 ? -7.449 -1.58 10.57 1 90.81 152 ALA A C 1
ATOM 1125 O O . ALA A 1 152 ? -7.609 -2.516 11.359 1 90.81 152 ALA A O 1
ATOM 1126 N N . TYR A 1 153 ? -7.84 -0.307 10.789 1 87.56 153 TYR A N 1
ATOM 1127 C CA . TYR A 1 153 ? -8.352 0.069 12.109 1 87.56 153 TYR A CA 1
ATOM 1128 C C . TYR A 1 153 ? -9.57 0.974 11.977 1 87.56 153 TYR A C 1
ATOM 1130 O O . TYR A 1 153 ? -9.617 1.84 11.102 1 87.56 153 TYR A O 1
ATOM 1138 N N . CYS A 1 154 ? -10.555 0.723 12.797 1 82.19 154 CYS A N 1
ATOM 1139 C CA . CYS A 1 154 ? -11.656 1.663 12.984 1 82.19 154 CYS A CA 1
ATOM 1140 C C . CYS A 1 154 ? -12.367 1.409 14.305 1 82.19 154 CYS A C 1
ATOM 1142 O O . CYS A 1 154 ? -12.367 0.287 14.812 1 82.19 154 CYS A O 1
ATOM 1144 N N . ASP A 1 155 ? -12.844 2.445 14.922 1 73.75 155 ASP A N 1
ATOM 1145 C CA . ASP A 1 155 ? -13.539 2.328 16.203 1 73.75 155 ASP A CA 1
ATOM 1146 C C . ASP A 1 155 ? -15.047 2.223 15.992 1 73.75 155 ASP A C 1
ATOM 1148 O O . ASP A 1 155 ? -15.773 1.812 16.906 1 73.75 155 ASP A O 1
ATOM 1152 N N . ASN A 1 156 ? -15.438 2.678 14.883 1 73.31 156 ASN A N 1
ATOM 1153 C CA . ASN A 1 156 ? -16.859 2.59 14.539 1 73.31 156 ASN A CA 1
ATOM 1154 C C . ASN A 1 156 ? -17.062 2.527 13.031 1 73.31 156 ASN A C 1
ATOM 1156 O O . ASN A 1 156 ? -16.141 2.789 12.258 1 73.31 156 ASN A O 1
ATOM 1160 N N . ASP A 1 157 ? -18.25 2.098 12.625 1 68 157 ASP A N 1
ATOM 1161 C CA . ASP A 1 157 ? -18.531 1.93 11.203 1 68 157 ASP A CA 1
ATOM 1162 C C . ASP A 1 157 ? -18.688 3.283 10.516 1 68 157 ASP A C 1
ATOM 1164 O O . ASP A 1 157 ? -18.734 3.357 9.281 1 68 157 ASP A O 1
ATOM 1168 N N . GLY A 1 158 ? -18.719 4.285 11.344 1 75.69 158 GLY A N 1
ATOM 1169 C CA . GLY A 1 158 ? -18.906 5.598 10.742 1 75.69 158 GLY A CA 1
ATOM 1170 C C . GLY A 1 158 ? -17.609 6.191 10.219 1 75.69 158 GLY A C 1
ATOM 1171 O O . GLY A 1 158 ? -17.625 7.125 9.414 1 75.69 158 GLY A O 1
ATOM 1172 N N . SER A 1 159 ? -16.531 5.629 10.578 1 79.75 159 SER A N 1
ATOM 1173 C CA . SER A 1 159 ? -15.25 6.191 10.172 1 79.75 159 SER A CA 1
ATOM 1174 C C . SER A 1 159 ? -14.812 5.641 8.812 1 79.75 159 SER A C 1
ATOM 1176 O O . SER A 1 159 ? -14.125 6.328 8.055 1 79.75 159 SER A O 1
ATOM 1178 N N . ALA A 1 160 ? -15.266 4.457 8.531 1 87.19 160 ALA A N 1
ATOM 1179 C CA . ALA A 1 160 ? -14.93 3.854 7.246 1 87.19 160 ALA A CA 1
ATOM 1180 C C . ALA A 1 160 ? -15.773 4.441 6.121 1 87.19 160 ALA A C 1
ATOM 1182 O O . ALA A 1 160 ? -16.922 4.832 6.344 1 87.19 160 ALA A O 1
ATOM 1183 N N . MET A 1 161 ? -15.172 4.574 4.949 1 88.75 161 MET A N 1
ATOM 1184 C CA . MET A 1 161 ? -15.867 5.172 3.812 1 88.75 161 MET A CA 1
ATOM 1185 C C . MET A 1 161 ? -15.75 4.285 2.576 1 88.75 161 MET A C 1
ATOM 1187 O O . MET A 1 161 ? -14.68 3.736 2.301 1 88.75 161 MET A O 1
ATOM 1191 N N . ASP A 1 162 ? -16.906 4.262 1.851 1 93.06 162 ASP A N 1
ATOM 1192 C CA . ASP A 1 162 ? -16.891 3.518 0.595 1 93.06 162 ASP A CA 1
ATOM 1193 C C . ASP A 1 162 ? -15.82 4.051 -0.349 1 93.06 162 ASP A C 1
ATOM 1195 O O . ASP A 1 162 ? -15.641 5.266 -0.473 1 93.06 162 ASP A O 1
ATOM 1199 N N . GLY A 1 163 ? -15.078 3.123 -0.923 1 93.38 163 GLY A N 1
ATOM 1200 C CA . GLY A 1 163 ? -14.094 3.496 -1.924 1 93.38 163 GLY A CA 1
ATOM 1201 C C . GLY A 1 163 ? -12.742 3.855 -1.326 1 93.38 163 GLY A C 1
ATOM 1202 O O . GLY A 1 163 ? -11.781 4.098 -2.057 1 93.38 163 GLY A O 1
ATOM 1203 N N . SER A 1 164 ? -12.68 3.908 -0.025 1 91.75 164 SER A N 1
ATOM 1204 C CA . SER A 1 164 ? -11.438 4.297 0.646 1 91.75 164 SER A CA 1
ATOM 1205 C C . SER A 1 164 ? -10.773 3.102 1.316 1 91.75 164 SER A C 1
ATOM 1207 O O . SER A 1 164 ? -11.391 2.424 2.143 1 91.75 164 SER A O 1
ATOM 1209 N N . CYS A 1 165 ? -9.555 2.875 0.936 1 94.88 165 CYS A N 1
ATOM 1210 C CA . CYS A 1 165 ? -8.805 1.776 1.525 1 94.88 165 CYS A CA 1
ATOM 1211 C C . CYS A 1 165 ? -7.445 2.256 2.025 1 94.88 165 CYS A C 1
ATOM 1213 O O . CYS A 1 165 ? -6.406 1.816 1.53 1 94.88 165 CYS A O 1
ATOM 1215 N N . VAL A 1 166 ? -7.543 3.07 3.08 1 92.56 166 VAL A N 1
ATOM 1216 C CA . VAL A 1 166 ? -6.352 3.807 3.492 1 92.56 166 VAL A CA 1
ATOM 1217 C C . VAL A 1 166 ? -6.051 3.521 4.961 1 92.56 166 VAL A C 1
ATOM 1219 O O . VAL A 1 166 ? -5.535 4.383 5.676 1 92.56 166 VAL A O 1
ATOM 1222 N N . GLY A 1 167 ? -6.555 2.387 5.414 1 92.25 167 GLY A N 1
ATOM 1223 C CA . GLY A 1 167 ? -6.238 1.995 6.777 1 92.25 167 GLY A CA 1
ATOM 1224 C C . GLY A 1 167 ? -7.438 2.035 7.703 1 92.25 167 GLY A C 1
ATOM 1225 O O . GLY A 1 167 ? -7.375 1.534 8.828 1 92.25 167 GLY A O 1
ATOM 1226 N N . ILE A 1 168 ? -8.477 2.67 7.227 1 90.62 168 ILE A N 1
ATOM 1227 C CA . ILE A 1 168 ? -9.695 2.709 8.023 1 90.62 168 ILE A CA 1
ATOM 1228 C C . ILE A 1 168 ? -10.688 1.661 7.516 1 90.62 168 ILE A C 1
ATOM 1230 O O . ILE A 1 168 ? -11.367 1.882 6.512 1 90.62 168 ILE A O 1
ATOM 1234 N N . GLY A 1 169 ? -10.727 0.574 8.227 1 92.31 169 GLY A N 1
ATOM 1235 C CA . GLY A 1 169 ? -11.602 -0.521 7.828 1 92.31 169 GLY A CA 1
ATOM 1236 C C . GLY A 1 169 ? -11.047 -1.332 6.668 1 92.31 169 GLY A C 1
ATOM 1237 O O . GLY A 1 169 ? -11.492 -2.457 6.426 1 92.31 169 GLY A O 1
ATOM 1238 N N . CYS A 1 170 ? -10.125 -0.774 5.949 1 95.56 170 CYS A N 1
ATOM 1239 C CA . CYS A 1 170 ? -9.539 -1.407 4.777 1 95.56 170 CYS A CA 1
ATOM 1240 C C . CYS A 1 170 ? -8.102 -0.944 4.57 1 95.56 170 CYS A C 1
ATOM 1242 O O . CYS A 1 170 ? -7.812 0.252 4.637 1 95.56 170 CYS A O 1
ATOM 1244 N N . CYS A 1 171 ? -7.234 -1.865 4.352 1 96.56 171 CYS A N 1
ATOM 1245 C CA . CYS A 1 171 ? -5.875 -1.545 3.93 1 96.56 171 CYS A CA 1
ATOM 1246 C C . CYS A 1 171 ? -5.426 -2.461 2.799 1 96.56 171 CYS A C 1
ATOM 1248 O O . CYS A 1 171 ? -6.008 -3.523 2.586 1 96.56 171 CYS A O 1
ATOM 1250 N N . ARG A 1 172 ? -4.469 -2.031 2.051 1 97.19 172 ARG A N 1
ATOM 1251 C CA . ARG A 1 172 ? -3.941 -2.85 0.964 1 97.19 172 ARG A CA 1
ATOM 1252 C C . ARG A 1 172 ? -2.439 -2.633 0.796 1 97.19 172 ARG A C 1
ATOM 1254 O O . ARG A 1 172 ? -1.936 -1.535 1.038 1 97.19 172 ARG A O 1
ATOM 1261 N N . VAL A 1 173 ? -1.759 -3.67 0.382 1 96.81 173 VAL A N 1
ATOM 1262 C CA . VAL A 1 173 ? -0.315 -3.627 0.174 1 96.81 173 VAL A CA 1
ATOM 1263 C C . VAL A 1 173 ? 0.063 -4.508 -1.014 1 96.81 173 VAL A C 1
ATOM 1265 O O . VAL A 1 173 ? -0.689 -5.414 -1.389 1 96.81 173 VAL A O 1
ATOM 1268 N N . GLU A 1 174 ? 1.248 -4.203 -1.515 1 94.94 174 GLU A N 1
ATOM 1269 C CA . GLU A 1 174 ? 1.818 -5.078 -2.537 1 94.94 174 GLU A CA 1
ATOM 1270 C C . GLU A 1 174 ? 2.281 -6.402 -1.935 1 94.94 174 GLU A C 1
ATOM 1272 O O . GLU A 1 174 ? 2.492 -6.496 -0.724 1 94.94 174 GLU A O 1
ATOM 1277 N N . ILE A 1 175 ? 2.367 -7.383 -2.779 1 93.44 175 ILE A N 1
ATOM 1278 C CA . ILE A 1 175 ? 2.801 -8.688 -2.299 1 93.44 175 ILE A CA 1
ATOM 1279 C C . ILE A 1 175 ? 4.117 -9.078 -2.971 1 93.44 175 ILE A C 1
ATOM 1281 O O . ILE A 1 175 ? 4.379 -8.68 -4.109 1 93.44 175 ILE A O 1
ATOM 1285 N N . PRO A 1 176 ? 4.902 -9.812 -2.271 1 90.19 176 PRO A N 1
ATOM 1286 C CA . PRO A 1 176 ? 6.172 -10.258 -2.855 1 90.19 176 PRO A CA 1
ATOM 1287 C C . PRO A 1 176 ? 5.992 -11.398 -3.848 1 90.19 176 PRO A C 1
ATOM 1289 O O . PRO A 1 176 ? 4.957 -12.07 -3.846 1 90.19 176 PRO A O 1
ATOM 1292 N N . PRO A 1 177 ? 7.023 -11.57 -4.719 1 89.31 177 PRO A N 1
ATOM 1293 C CA . PRO A 1 177 ? 6.973 -12.742 -5.598 1 89.31 177 PRO A CA 1
ATOM 1294 C C . PRO A 1 177 ? 7.191 -14.055 -4.848 1 89.31 177 PRO A C 1
ATOM 1296 O O . PRO A 1 177 ? 7.793 -14.062 -3.771 1 89.31 177 PRO A O 1
ATOM 1299 N N . GLY A 1 178 ? 6.598 -15.078 -5.395 1 87.25 178 GLY A N 1
ATOM 1300 C CA . GLY A 1 178 ? 6.914 -16.406 -4.895 1 87.25 178 GLY A CA 1
ATOM 1301 C C . GLY A 1 178 ? 5.785 -17.031 -4.09 1 87.25 178 GLY A C 1
ATOM 1302 O O . GLY A 1 178 ? 5.863 -18.188 -3.695 1 87.25 178 GLY A O 1
ATOM 1303 N N . LEU A 1 179 ? 4.711 -16.328 -3.943 1 88.94 179 LEU A N 1
ATOM 1304 C CA . LEU A 1 179 ? 3.604 -16.859 -3.156 1 88.94 179 LEU A CA 1
ATOM 1305 C C . LEU A 1 179 ? 2.941 -18.031 -3.873 1 88.94 179 LEU A C 1
ATOM 1307 O O . LEU A 1 179 ? 2.643 -17.953 -5.066 1 88.94 179 LEU A O 1
ATOM 1311 N N . THR A 1 180 ? 2.699 -19.078 -3.033 1 85.75 180 THR A N 1
ATOM 1312 C CA . THR A 1 180 ? 2.139 -20.297 -3.619 1 85.75 180 THR A CA 1
ATOM 1313 C C . THR A 1 180 ? 0.724 -20.547 -3.105 1 85.75 180 THR A C 1
ATOM 1315 O O . THR A 1 180 ? 0.067 -21.5 -3.514 1 85.75 180 THR A O 1
ATOM 1318 N N . ASP A 1 181 ? 0.377 -19.734 -2.244 1 83.25 181 ASP A N 1
ATOM 1319 C CA . ASP A 1 181 ? -0.968 -19.875 -1.698 1 83.25 181 ASP A CA 1
ATOM 1320 C C . ASP A 1 181 ? -1.539 -18.531 -1.276 1 83.25 181 ASP A C 1
ATOM 1322 O O . ASP A 1 181 ? -0.825 -17.531 -1.263 1 83.25 181 ASP A O 1
ATOM 1326 N N . ASN A 1 182 ? -2.779 -18.578 -1.028 1 81.94 182 ASN A N 1
ATOM 1327 C CA . ASN A 1 182 ? -3.465 -17.328 -0.692 1 81.94 182 ASN A CA 1
ATOM 1328 C C . ASN A 1 182 ? -3.781 -17.25 0.798 1 81.94 182 ASN A C 1
ATOM 1330 O O . ASN A 1 182 ? -4.82 -16.719 1.188 1 81.94 182 ASN A O 1
ATOM 1334 N N . THR A 1 183 ? -2.936 -17.844 1.549 1 85.06 183 THR A N 1
ATOM 1335 C CA . THR A 1 183 ? -3.139 -17.844 2.994 1 85.06 183 THR A CA 1
ATOM 1336 C C . THR A 1 183 ? -2.912 -16.438 3.562 1 85.06 183 THR A C 1
ATOM 1338 O O . THR A 1 183 ? -1.962 -15.758 3.178 1 85.06 183 THR A O 1
ATOM 1341 N N . VAL A 1 184 ? -3.832 -16.094 4.41 1 88.62 184 VAL A N 1
ATOM 1342 C CA . VAL A 1 184 ? -3.697 -14.852 5.168 1 88.62 184 VAL A CA 1
ATOM 1343 C C . VAL A 1 184 ? -3.846 -15.141 6.66 1 88.62 184 VAL A C 1
ATOM 1345 O O . VAL A 1 184 ? -4.773 -15.836 7.074 1 88.62 184 VAL A O 1
ATOM 1348 N N . PHE A 1 185 ? -2.928 -14.594 7.387 1 85.62 185 PHE A N 1
ATOM 1349 C CA . PHE A 1 185 ? -2.941 -14.727 8.836 1 85.62 185 PHE A CA 1
ATOM 1350 C C . PHE A 1 185 ? -3.422 -13.438 9.492 1 85.62 185 PHE A C 1
ATOM 1352 O O . PHE A 1 185 ? -3.182 -12.344 8.977 1 85.62 185 PHE A O 1
ATOM 1359 N N . PHE A 1 186 ? -4.09 -13.656 10.594 1 86.12 186 PHE A N 1
ATOM 1360 C CA . PHE A 1 186 ? -4.547 -12.5 11.359 1 86.12 186 PHE A CA 1
ATOM 1361 C C . PHE A 1 186 ? -3.965 -12.531 12.773 1 86.12 186 PHE A C 1
ATOM 1363 O O . PHE A 1 186 ? -3.916 -13.586 13.406 1 86.12 186 PHE A O 1
ATOM 1370 N N . LEU A 1 187 ? -3.449 -11.391 13.109 1 77.44 187 LEU A N 1
ATOM 1371 C CA . LEU A 1 187 ? -2.992 -11.297 14.484 1 77.44 187 LEU A CA 1
ATOM 1372 C C . LEU A 1 187 ? -4.168 -11.07 15.438 1 77.44 187 LEU A C 1
ATOM 1374 O O . LEU A 1 187 ? -5.012 -10.211 15.188 1 77.44 187 LEU A O 1
ATOM 1378 N N . ASN A 1 188 ? -4.398 -12.055 16.344 1 64.38 188 ASN A N 1
ATOM 1379 C CA . ASN A 1 188 ? -5.461 -11.953 17.328 1 64.38 188 ASN A CA 1
ATOM 1380 C C . ASN A 1 188 ? -4.926 -12.148 18.75 1 64.38 188 ASN A C 1
ATOM 1382 O O . ASN A 1 188 ? -4.301 -13.172 19.047 1 64.38 188 ASN A O 1
ATOM 1386 N N . ASP A 1 189 ? -4.59 -11.039 19.422 1 57.03 189 ASP A N 1
ATOM 1387 C CA . ASP A 1 189 ? -4.273 -11.227 20.828 1 57.03 189 ASP A CA 1
ATOM 1388 C C . ASP A 1 189 ? -5.387 -10.68 21.719 1 57.03 189 ASP A C 1
ATOM 1390 O O . ASP A 1 189 ? -5.68 -9.484 21.688 1 57.03 189 ASP A O 1
ATOM 1394 N N . SER A 1 190 ? -6.176 -11.625 22.281 1 53.5 190 SER A N 1
ATOM 1395 C CA . SER A 1 190 ? -7.309 -11.281 23.125 1 53.5 190 SER A CA 1
ATOM 1396 C C . SER A 1 190 ? -6.918 -10.227 24.156 1 53.5 190 SER A C 1
ATOM 1398 O O . SER A 1 190 ? -7.766 -9.453 24.625 1 53.5 190 SER A O 1
ATOM 1400 N N . ALA A 1 191 ? -5.875 -10.359 24.703 1 49.44 191 ALA A N 1
ATOM 1401 C CA . ALA A 1 191 ? -5.508 -9.477 25.812 1 49.44 191 ALA A CA 1
ATOM 1402 C C . ALA A 1 191 ? -4.961 -8.148 25.297 1 49.44 191 ALA A C 1
ATOM 1404 O O . ALA A 1 191 ? -4.613 -7.266 26.078 1 49.44 191 ALA A O 1
ATOM 1405 N N . SER A 1 192 ? -5.023 -7.957 23.984 1 57 192 SER A N 1
ATOM 1406 C CA . SER A 1 192 ? -4.16 -6.895 23.469 1 57 192 SER A CA 1
ATOM 1407 C C . SER A 1 192 ? -4.949 -5.895 22.641 1 57 192 SER A C 1
ATOM 1409 O O . SER A 1 192 ? -6.172 -5.996 22.531 1 57 192 SER A O 1
ATOM 1411 N N . THR A 1 193 ? -4.32 -4.867 22.297 1 59.88 193 THR A N 1
ATOM 1412 C CA . THR A 1 193 ? -4.691 -3.752 21.438 1 59.88 193 THR A CA 1
ATOM 1413 C C . THR A 1 193 ? -5.359 -4.258 20.156 1 59.88 193 THR A C 1
ATOM 1415 O O . THR A 1 193 ? -6.035 -3.496 19.469 1 59.88 193 THR A O 1
ATOM 1418 N N . TRP A 1 194 ? -5.488 -5.641 20.156 1 66.69 194 TRP A N 1
ATOM 1419 C CA . TRP A 1 194 ? -6.047 -6.195 18.922 1 66.69 194 TRP A CA 1
ATOM 1420 C C . TRP A 1 194 ? -7.371 -6.898 19.203 1 66.69 194 TRP A C 1
ATOM 1422 O O . TRP A 1 194 ? -7.879 -7.637 18.344 1 66.69 194 TRP A O 1
ATOM 1432 N N . SER A 1 195 ? -7.883 -6.609 20.422 1 70.56 195 SER A N 1
ATOM 1433 C CA . SER A 1 195 ? -9.133 -7.262 20.797 1 70.56 195 SER A CA 1
ATOM 1434 C C . SER A 1 195 ? -10.289 -6.773 19.922 1 70.56 195 SER A C 1
ATOM 1436 O O . SER A 1 195 ? -10.359 -5.594 19.578 1 70.56 195 SER A O 1
ATOM 1438 N N . HIS A 1 196 ? -11.203 -7.641 19.625 1 73.88 196 HIS A N 1
ATOM 1439 C CA . HIS A 1 196 ? -12.398 -7.32 18.859 1 73.88 196 HIS A CA 1
ATOM 1440 C C . HIS A 1 196 ? -13.594 -7.074 19.766 1 73.88 196 HIS A C 1
ATOM 1442 O O . HIS A 1 196 ? -14.727 -6.934 19.297 1 73.88 196 HIS A O 1
ATOM 1448 N N . GLN A 1 197 ? -13.281 -7.043 20.969 1 70.94 197 GLN A N 1
ATOM 1449 C CA . GLN A 1 197 ? -14.383 -6.793 21.891 1 70.94 197 GLN A CA 1
ATOM 1450 C C . GLN A 1 197 ? -15.055 -5.457 21.594 1 70.94 197 GLN A C 1
ATOM 1452 O O . GLN A 1 197 ? -14.375 -4.441 21.422 1 70.94 197 GLN A O 1
ATOM 1457 N N . GLY A 1 198 ? -16.406 -5.473 21.469 1 70.94 198 GLY A N 1
ATOM 1458 C CA . GLY A 1 198 ? -17.172 -4.254 21.234 1 70.94 198 GLY A CA 1
ATOM 1459 C C . GLY A 1 198 ? -17.25 -3.877 19.766 1 70.94 198 GLY A C 1
ATOM 1460 O O . GLY A 1 198 ? -17.734 -2.793 19.422 1 70.94 198 GLY A O 1
ATOM 1461 N N . LEU A 1 199 ? -16.719 -4.766 18.969 1 75.62 199 LEU A N 1
ATOM 1462 C CA . LEU A 1 199 ? -16.734 -4.473 17.547 1 75.62 199 LEU A CA 1
ATOM 1463 C C . LEU A 1 199 ? -17.812 -5.281 16.828 1 75.62 199 LEU A C 1
ATOM 1465 O O . LEU A 1 199 ? -17.547 -5.934 15.82 1 75.62 199 LEU A O 1
ATOM 1469 N N . GLY A 1 200 ? -19.078 -5.121 17.266 1 75.31 200 GLY A N 1
ATOM 1470 C CA . GLY A 1 200 ? -20.188 -5.855 16.672 1 75.31 200 GLY A CA 1
ATOM 1471 C C . GLY A 1 200 ? -20.375 -5.535 15.195 1 75.31 200 GLY A C 1
ATOM 1472 O O . GLY A 1 200 ? -20.891 -6.363 14.438 1 75.31 200 GLY A O 1
ATOM 1473 N N . PHE A 1 201 ? -19.906 -4.395 14.781 1 79.62 201 PHE A N 1
ATOM 1474 C CA . PHE A 1 201 ? -20.078 -3.971 13.398 1 79.62 201 PHE A CA 1
ATOM 1475 C C . PHE A 1 201 ? -19 -4.57 12.508 1 79.62 201 PHE A C 1
ATOM 1477 O O . PHE A 1 201 ? -19.094 -4.508 11.281 1 79.62 201 PHE A O 1
ATOM 1484 N N . SER A 1 202 ? -18.016 -5.094 13.008 1 86.19 202 SER A N 1
ATOM 1485 C CA . SER A 1 202 ? -16.938 -5.785 12.32 1 86.19 202 SER A CA 1
ATOM 1486 C C . SER A 1 202 ? -16.547 -7.062 13.062 1 86.19 202 SER A C 1
ATOM 1488 O O . SER A 1 202 ? -15.469 -7.133 13.664 1 86.19 202 SER A O 1
ATOM 1490 N N . PRO A 1 203 ? -17.406 -8.016 12.938 1 86.75 203 PRO A N 1
ATOM 1491 C CA . PRO A 1 203 ? -17.203 -9.219 13.758 1 86.75 203 PRO A CA 1
ATOM 1492 C C . PRO A 1 203 ? -16.109 -10.125 13.211 1 86.75 203 PRO A C 1
ATOM 1494 O O . PRO A 1 203 ? -15.672 -11.055 13.898 1 86.75 203 PRO A O 1
ATOM 1497 N N . CYS A 1 204 ? -15.711 -9.844 11.961 1 89.69 204 CYS A N 1
ATOM 1498 C CA . CYS A 1 204 ? -14.742 -10.734 11.336 1 89.69 204 CYS A CA 1
ATOM 1499 C C . CYS A 1 204 ? -13.586 -9.938 10.734 1 89.69 204 CYS A C 1
ATOM 1501 O O . CYS A 1 204 ? -13.75 -8.773 10.383 1 89.69 204 CYS A O 1
ATOM 1503 N N . ASP A 1 205 ? -12.438 -10.578 10.727 1 91.81 205 ASP A N 1
ATOM 1504 C CA . ASP A 1 205 ? -11.32 -10.125 9.898 1 91.81 205 ASP A CA 1
ATOM 1505 C C . ASP A 1 205 ? -11.32 -10.836 8.539 1 91.81 205 ASP A C 1
ATOM 1507 O O . ASP A 1 205 ? -11.594 -12.031 8.461 1 91.81 205 ASP A O 1
ATOM 1511 N N . TYR A 1 206 ? -11.062 -10.078 7.504 1 93.62 206 TYR A N 1
ATOM 1512 C CA . TYR A 1 206 ? -10.977 -10.656 6.168 1 93.62 206 TYR A CA 1
ATOM 1513 C C . TYR A 1 206 ? -9.648 -10.312 5.508 1 93.62 206 TYR A C 1
ATOM 1515 O O . TYR A 1 206 ? -9.094 -9.234 5.73 1 93.62 206 TYR A O 1
ATOM 1523 N N . GLY A 1 207 ? -9.133 -11.164 4.801 1 95 207 GLY A N 1
ATOM 1524 C CA . GLY A 1 207 ? -7.938 -10.969 3.994 1 95 207 GLY A CA 1
ATOM 1525 C C . GLY A 1 207 ? -7.961 -11.75 2.693 1 95 207 GLY A C 1
ATOM 1526 O O . GLY A 1 207 ? -8.391 -12.906 2.664 1 95 207 GLY A O 1
ATOM 1527 N N . PHE A 1 208 ? -7.516 -11.047 1.632 1 94.25 208 PHE A N 1
ATOM 1528 C CA . PHE A 1 208 ? -7.5 -11.75 0.353 1 94.25 208 PHE A CA 1
ATOM 1529 C C . PHE A 1 208 ? -6.559 -11.062 -0.629 1 94.25 208 PHE A C 1
ATOM 1531 O O . PHE A 1 208 ? -6.383 -9.844 -0.583 1 94.25 208 PHE A O 1
ATOM 1538 N N . MET A 1 209 ? -5.957 -11.867 -1.45 1 94.44 209 MET A N 1
ATOM 1539 C CA . MET A 1 209 ? -5.285 -11.344 -2.637 1 94.44 209 MET A CA 1
ATOM 1540 C C . MET A 1 209 ? -6.277 -11.125 -3.771 1 94.44 209 MET A C 1
ATOM 1542 O O . MET A 1 209 ? -7.156 -11.961 -4.008 1 94.44 209 MET A O 1
ATOM 1546 N N . VAL A 1 210 ? -6.129 -9.93 -4.426 1 96.81 210 VAL A N 1
ATOM 1547 C CA . VAL A 1 210 ? -7.102 -9.586 -5.465 1 96.81 210 VAL A CA 1
ATOM 1548 C C . VAL A 1 210 ? -6.406 -8.836 -6.598 1 96.81 210 VAL A C 1
ATOM 1550 O O . VAL A 1 210 ? -5.418 -8.133 -6.371 1 96.81 210 VAL A O 1
ATOM 1553 N N . GLU A 1 211 ? -6.922 -9.07 -7.777 1 97.88 211 GLU A N 1
ATOM 1554 C CA . GLU A 1 211 ? -6.41 -8.352 -8.938 1 97.88 211 GLU A CA 1
ATOM 1555 C C . GLU A 1 211 ? -6.469 -6.844 -8.734 1 97.88 211 GLU A C 1
ATOM 1557 O O . GLU A 1 211 ? -7.508 -6.305 -8.352 1 97.88 211 GLU A O 1
ATOM 1562 N N . LYS A 1 212 ? -5.34 -6.211 -9.031 1 96.75 212 LYS A N 1
ATOM 1563 C CA . LYS A 1 212 ? -5.234 -4.766 -8.836 1 96.75 212 LYS A CA 1
ATOM 1564 C C . LYS A 1 212 ? -6.32 -4.027 -9.609 1 96.75 212 LYS A C 1
ATOM 1566 O O . LYS A 1 212 ? -6.645 -4.395 -10.742 1 96.75 212 LYS A O 1
ATOM 1571 N N . ASN A 1 213 ? -6.957 -2.998 -8.945 1 93.88 213 ASN A N 1
ATOM 1572 C CA . ASN A 1 213 ? -7.91 -2.047 -9.508 1 93.88 213 ASN A CA 1
ATOM 1573 C C . ASN A 1 213 ? -9.25 -2.707 -9.812 1 93.88 213 ASN A C 1
ATOM 1575 O O . ASN A 1 213 ? -10.016 -2.223 -10.648 1 93.88 213 ASN A O 1
ATOM 1579 N N . THR A 1 214 ? -9.516 -3.846 -9.188 1 95.56 214 THR A N 1
ATOM 1580 C CA . THR A 1 214 ? -10.797 -4.496 -9.461 1 95.56 214 THR A CA 1
ATOM 1581 C C . THR A 1 214 ? -11.68 -4.488 -8.211 1 95.56 214 THR A C 1
ATOM 1583 O O . THR A 1 214 ? -12.867 -4.793 -8.289 1 95.56 214 THR A O 1
ATOM 1586 N N . TYR A 1 215 ? -11.086 -4.215 -7.168 1 96.75 215 TYR A N 1
ATOM 1587 C CA . TYR A 1 215 ? -11.852 -4.203 -5.926 1 96.75 215 TYR A CA 1
ATOM 1588 C C . TYR A 1 215 ? -12.031 -2.783 -5.406 1 96.75 215 TYR A C 1
ATOM 1590 O O . TYR A 1 215 ? -11.055 -2.057 -5.211 1 96.75 215 TYR A O 1
ATOM 1598 N N . ASP A 1 216 ? -13.281 -2.486 -5.133 1 96.25 216 ASP A N 1
ATOM 1599 C CA . ASP A 1 216 ? -13.656 -1.233 -4.477 1 96.25 216 ASP A CA 1
ATOM 1600 C C . ASP A 1 216 ? -14.305 -1.494 -3.121 1 96.25 216 ASP A C 1
ATOM 1602 O O . ASP A 1 216 ? -15.359 -2.119 -3.043 1 96.25 216 ASP A O 1
ATOM 1606 N N . PHE A 1 217 ? -13.688 -0.996 -2.143 1 96.56 217 PHE A N 1
ATOM 1607 C CA . PHE A 1 217 ? -14.125 -1.239 -0.774 1 96.56 217 PHE A CA 1
ATOM 1608 C C . PHE A 1 217 ? -15.492 -0.604 -0.519 1 96.56 217 PHE A C 1
ATOM 1610 O O . PHE A 1 217 ? -15.719 0.548 -0.889 1 96.56 217 PHE A O 1
ATOM 1617 N N . ARG A 1 218 ? -16.344 -1.357 0.096 1 95.62 218 ARG A N 1
ATOM 1618 C CA . ARG A 1 218 ? -17.609 -0.896 0.666 1 95.62 218 ARG A CA 1
ATOM 1619 C C . ARG A 1 218 ? -17.672 -1.194 2.16 1 95.62 218 ARG A C 1
ATOM 1621 O O . ARG A 1 218 ? -17.234 -2.256 2.605 1 95.62 218 ARG A O 1
ATOM 1628 N N . VAL A 1 219 ? -18.219 -0.34 2.861 1 93.38 219 VAL A N 1
ATOM 1629 C CA . VAL A 1 219 ? -18.328 -0.505 4.305 1 93.38 219 VAL A CA 1
ATOM 1630 C C . VAL A 1 219 ? -19.078 -1.796 4.625 1 93.38 219 VAL A C 1
ATOM 1632 O O . VAL A 1 219 ? -18.766 -2.482 5.598 1 93.38 219 VAL A O 1
ATOM 1635 N N . SER A 1 220 ? -20.016 -2.154 3.793 1 93.12 220 SER A N 1
ATOM 1636 C CA . SER A 1 220 ? -20.812 -3.367 4 1 93.12 220 SER A CA 1
ATOM 1637 C C . SER A 1 220 ? -19.922 -4.613 3.924 1 93.12 220 SER A C 1
ATOM 1639 O O . SER A 1 220 ? -20.312 -5.684 4.398 1 93.12 220 SER A O 1
ATOM 1641 N N . ASP A 1 221 ? -18.75 -4.527 3.316 1 94.56 221 ASP A N 1
ATOM 1642 C CA . ASP A 1 221 ? -17.844 -5.66 3.207 1 94.56 221 ASP A CA 1
ATOM 1643 C C . ASP A 1 221 ? -17.312 -6.074 4.578 1 94.56 221 ASP A C 1
ATOM 1645 O O . ASP A 1 221 ? -16.781 -7.176 4.738 1 94.56 221 ASP A O 1
ATOM 1649 N N . LEU A 1 222 ? -17.422 -5.227 5.574 1 92.94 222 LEU A N 1
ATOM 1650 C CA . LEU A 1 222 ? -16.953 -5.523 6.922 1 92.94 222 LEU A CA 1
ATOM 1651 C C . LEU A 1 222 ? -17.859 -6.547 7.598 1 92.94 222 LEU A C 1
ATOM 1653 O O . LEU A 1 222 ? -17.547 -7.043 8.68 1 92.94 222 LEU A O 1
ATOM 1657 N N . ASN A 1 223 ? -18.938 -6.867 6.883 1 90.75 223 ASN A N 1
ATOM 1658 C CA . ASN A 1 223 ? -19.875 -7.852 7.398 1 90.75 223 ASN A CA 1
ATOM 1659 C C . ASN A 1 223 ? -20.266 -8.875 6.336 1 90.75 223 ASN A C 1
ATOM 1661 O O . ASN A 1 223 ? -21.391 -9.359 6.32 1 90.75 223 ASN A O 1
ATOM 1665 N N . MET A 1 224 ? -19.391 -9.133 5.523 1 91.06 224 MET A N 1
ATOM 1666 C CA . MET A 1 224 ? -19.703 -10.086 4.465 1 91.06 224 MET A CA 1
ATOM 1667 C C . MET A 1 224 ? -19.656 -11.516 4.988 1 91.06 224 MET A C 1
ATOM 1669 O O . MET A 1 224 ? -19.156 -11.766 6.082 1 91.06 224 MET A O 1
ATOM 1673 N N . ASP A 1 225 ? -20.234 -12.398 4.148 1 90.44 225 ASP A N 1
ATOM 1674 C CA . ASP A 1 225 ? -20.109 -13.828 4.418 1 90.44 225 ASP A CA 1
ATOM 1675 C C . ASP A 1 225 ? -18.812 -14.375 3.836 1 90.44 225 ASP A C 1
ATOM 1677 O O . ASP A 1 225 ? -18.75 -14.711 2.65 1 90.44 225 ASP A O 1
ATOM 1681 N N . GLY A 1 226 ? -17.828 -14.539 4.707 1 88.31 226 GLY A N 1
ATOM 1682 C CA . GLY A 1 226 ? -16.5 -14.969 4.266 1 88.31 226 GLY A CA 1
ATOM 1683 C C . GLY A 1 226 ? -16.5 -16.359 3.66 1 88.31 226 GLY A C 1
ATOM 1684 O O . GLY A 1 226 ? -15.703 -16.656 2.77 1 88.31 226 GLY A O 1
ATOM 1685 N N . SER A 1 227 ? -17.375 -17.188 4.039 1 86.56 227 SER A N 1
ATOM 1686 C CA . SER A 1 227 ? -17.391 -18.578 3.605 1 86.56 227 SER A CA 1
ATOM 1687 C C . SER A 1 227 ? -17.828 -18.703 2.152 1 86.56 227 SER A C 1
ATOM 1689 O O . SER A 1 227 ? -17.438 -19.656 1.46 1 86.56 227 SER A O 1
ATOM 1691 N N . SER A 1 228 ? -18.531 -17.781 1.674 1 87.81 228 SER A N 1
ATOM 1692 C CA . SER A 1 228 ? -19.094 -17.891 0.326 1 87.81 228 SER A CA 1
ATOM 1693 C C . SER A 1 228 ? -18.453 -16.875 -0.614 1 87.81 228 SER A C 1
ATOM 1695 O O . SER A 1 228 ? -18.797 -16.812 -1.797 1 87.81 228 SER A O 1
ATOM 1697 N N . THR A 1 229 ? -17.562 -16.156 -0.096 1 91.31 229 THR A N 1
ATOM 1698 C CA . THR A 1 229 ? -17.031 -15.055 -0.896 1 91.31 229 THR A CA 1
ATOM 1699 C C . THR A 1 229 ? -15.758 -15.484 -1.623 1 91.31 229 THR A C 1
ATOM 1701 O O . THR A 1 229 ? -14.875 -16.109 -1.026 1 91.31 229 THR A O 1
ATOM 1704 N N . THR A 1 230 ? -15.75 -15.188 -2.926 1 91.94 230 THR A N 1
ATOM 1705 C CA . THR A 1 230 ? -14.555 -15.367 -3.742 1 91.94 230 THR A CA 1
ATOM 1706 C C . THR A 1 230 ? -14.164 -14.062 -4.422 1 91.94 230 THR A C 1
ATOM 1708 O O . THR A 1 230 ? -15 -13.18 -4.617 1 91.94 230 THR A O 1
ATOM 1711 N N . LYS A 1 231 ? -12.914 -13.891 -4.656 1 94.25 231 LYS A N 1
ATOM 1712 C CA . LYS A 1 231 ? -12.398 -12.719 -5.363 1 94.25 231 LYS A CA 1
ATOM 1713 C C . LYS A 1 231 ? -11.516 -13.141 -6.539 1 94.25 231 LYS A C 1
ATOM 1715 O O . LYS A 1 231 ? -10.844 -14.172 -6.484 1 94.25 231 LYS A O 1
ATOM 1720 N N . PRO A 1 232 ? -11.523 -12.312 -7.605 1 96.44 232 PRO A N 1
ATOM 1721 C CA . PRO A 1 232 ? -10.664 -12.625 -8.75 1 96.44 232 PRO A CA 1
ATOM 1722 C C . PRO A 1 232 ? -9.188 -12.344 -8.477 1 96.44 232 PRO A C 1
ATOM 1724 O O . PRO A 1 232 ? -8.859 -11.352 -7.828 1 96.44 232 PRO A O 1
ATOM 1727 N N . LEU A 1 233 ? -8.359 -13.234 -8.891 1 95.06 233 LEU A N 1
ATOM 1728 C CA . LEU A 1 233 ? -6.914 -13.078 -8.75 1 95.06 233 LEU A CA 1
ATOM 1729 C C . LEU A 1 233 ? -6.188 -13.625 -9.977 1 95.06 233 LEU A C 1
ATOM 1731 O O . LEU A 1 233 ? -6.723 -14.469 -10.695 1 95.06 233 LEU A O 1
ATOM 1735 N N . VAL A 1 234 ? -4.988 -13.102 -10.219 1 97.31 234 VAL A N 1
ATOM 1736 C CA . VAL A 1 234 ? -4.191 -13.516 -11.367 1 97.31 234 VAL A CA 1
ATOM 1737 C C . VAL A 1 234 ? -3.045 -14.406 -10.906 1 97.31 234 VAL A C 1
ATOM 1739 O O . VAL A 1 234 ? -2.344 -14.086 -9.945 1 97.31 234 VAL A O 1
ATOM 1742 N N . LEU A 1 235 ? -2.896 -15.484 -11.586 1 96.19 235 LEU A N 1
ATOM 1743 C CA . LEU A 1 235 ? -1.771 -16.391 -11.391 1 96.19 235 LEU A CA 1
ATOM 1744 C C . LEU A 1 235 ? -0.781 -16.281 -12.547 1 96.19 235 LEU A C 1
ATOM 1746 O O . LEU A 1 235 ? -1.184 -16.234 -13.711 1 96.19 235 LEU A O 1
ATOM 1750 N N . ASP A 1 236 ? 0.45 -16.188 -12.141 1 96.62 236 ASP A N 1
ATOM 1751 C CA . ASP A 1 236 ? 1.496 -16.469 -13.125 1 96.62 236 ASP A CA 1
ATOM 1752 C C . ASP A 1 236 ? 1.752 -17.969 -13.234 1 96.62 236 ASP A C 1
ATOM 1754 O O . ASP A 1 236 ? 1.711 -18.703 -12.234 1 96.62 236 ASP A O 1
ATOM 1758 N N . TRP A 1 237 ? 1.979 -18.359 -14.453 1 95.81 237 TRP A N 1
ATOM 1759 C CA . TRP A 1 237 ? 2.348 -19.766 -14.578 1 95.81 237 TRP A CA 1
ATOM 1760 C C . TRP A 1 237 ? 3.639 -19.922 -15.383 1 95.81 237 TRP A C 1
ATOM 1762 O O . TRP A 1 237 ? 4.043 -19 -16.094 1 95.81 237 TRP A O 1
ATOM 1772 N N . ALA A 1 238 ? 4.32 -21.031 -15.148 1 94.56 238 ALA A N 1
ATOM 1773 C CA . ALA A 1 238 ? 5.543 -21.438 -15.836 1 94.56 238 ALA A CA 1
ATOM 1774 C C . ALA A 1 238 ? 5.676 -22.953 -15.859 1 94.56 238 ALA A C 1
ATOM 1776 O O . ALA A 1 238 ? 5.008 -23.656 -15.094 1 94.56 238 ALA A O 1
ATOM 1777 N N . ILE A 1 239 ? 6.402 -23.406 -16.828 1 92.19 239 ILE A N 1
ATOM 1778 C CA . ILE A 1 239 ? 6.762 -24.812 -16.797 1 92.19 239 ILE A CA 1
ATOM 1779 C C . ILE A 1 239 ? 7.781 -25.062 -15.688 1 92.19 239 ILE A C 1
ATOM 1781 O O . ILE A 1 239 ? 8.875 -24.5 -15.703 1 92.19 239 ILE A O 1
ATOM 1785 N N . ARG A 1 240 ? 7.234 -25.781 -14.68 1 88 240 ARG A N 1
ATOM 1786 C CA . ARG A 1 240 ? 8.039 -26.062 -13.484 1 8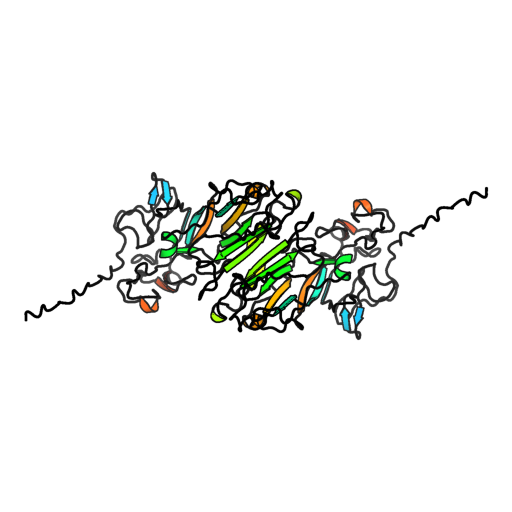8 240 ARG A CA 1
ATOM 1787 C C . ARG A 1 240 ? 8.18 -27.562 -13.258 1 88 240 ARG A C 1
ATOM 1789 O O . ARG A 1 240 ? 7.363 -28.344 -13.742 1 88 240 ARG A O 1
ATOM 1796 N N . SER A 1 241 ? 9.344 -27.906 -12.641 1 71.94 241 SER A N 1
ATOM 1797 C CA . SER A 1 241 ? 9.531 -29.328 -12.336 1 71.94 241 SER A CA 1
ATOM 1798 C C . SER A 1 241 ? 8.555 -29.797 -11.258 1 71.94 241 SER A C 1
ATOM 1800 O O . SER A 1 241 ? 8.391 -29.125 -10.234 1 71.94 241 SER A O 1
ATOM 1802 N N . SER A 1 242 ? 7.434 -30.344 -11.633 1 55.62 242 SER A N 1
ATOM 1803 C CA . SER A 1 242 ? 6.578 -30.891 -10.594 1 55.62 242 SER A CA 1
ATOM 1804 C C . SER A 1 242 ? 7.332 -31.891 -9.727 1 55.62 242 SER A C 1
ATOM 1806 O O . SER A 1 242 ? 6.957 -32.125 -8.578 1 55.62 242 SER A O 1
ATOM 1808 N N . ASN A 1 243 ? 8.195 -32.688 -10.359 1 46.28 243 ASN A N 1
ATOM 1809 C CA . ASN A 1 243 ? 8.883 -33.812 -9.758 1 46.28 243 ASN A CA 1
ATOM 1810 C C . ASN A 1 243 ? 10.172 -33.406 -9.07 1 46.28 243 ASN A C 1
ATOM 1812 O O . ASN A 1 243 ? 11.062 -32.812 -9.695 1 46.28 243 ASN A O 1
ATOM 1816 N N . VAL A 1 244 ? 10.047 -33.375 -7.742 1 45.03 244 VAL A N 1
ATOM 1817 C CA . VAL A 1 244 ? 11.211 -33.25 -6.863 1 45.03 244 VAL A CA 1
ATOM 1818 C C . VAL A 1 244 ? 12.391 -34 -7.477 1 45.03 244 VAL A C 1
ATOM 1820 O O . VAL A 1 244 ? 13.547 -33.75 -7.137 1 45.03 244 VAL A O 1
ATOM 1823 N N . SER A 1 245 ? 12.039 -35 -8.172 1 38.53 245 SER A N 1
ATOM 1824 C CA . SER A 1 245 ? 13.133 -35.875 -8.602 1 38.53 245 SER A CA 1
ATOM 1825 C C . SER A 1 245 ? 13.734 -35.375 -9.914 1 38.53 245 SER A C 1
ATOM 1827 O O . SER A 1 245 ? 14.57 -36.062 -10.516 1 38.53 245 SER A O 1
ATOM 1829 N N . SER A 1 246 ? 13.156 -34.438 -10.5 1 45.66 246 SER A N 1
ATOM 1830 C CA . SER A 1 246 ? 13.742 -34.062 -11.781 1 45.66 246 SER A CA 1
ATOM 1831 C C . SER A 1 246 ? 15.164 -33.562 -11.609 1 45.66 246 SER A C 1
ATOM 1833 O O . SER A 1 246 ? 15.5 -32.969 -10.578 1 45.66 246 SER A O 1
ATOM 1835 N N . SER A 1 247 ? 15.945 -34.062 -12.414 1 43.84 247 SER A N 1
ATOM 1836 C CA . SER A 1 247 ? 17.375 -33.75 -12.492 1 43.84 247 SER A CA 1
ATOM 1837 C C . SER A 1 247 ? 17.609 -32.25 -12.656 1 43.84 247 SER A C 1
ATOM 1839 O O . SER A 1 247 ? 18.734 -31.781 -12.547 1 43.84 247 SER A O 1
ATOM 1841 N N . VAL A 1 248 ? 16.531 -31.625 -13.156 1 47.81 248 VAL A N 1
ATOM 1842 C CA . VAL A 1 248 ? 16.797 -30.203 -13.359 1 47.81 248 VAL A CA 1
ATOM 1843 C C . VAL A 1 248 ? 16.078 -29.391 -12.297 1 47.81 248 VAL A C 1
ATOM 1845 O O . VAL A 1 248 ? 14.844 -29.266 -12.328 1 47.81 248 VAL A O 1
ATOM 1848 N N . ASP A 1 249 ? 16.641 -29.156 -11.289 1 55.44 249 ASP A N 1
ATOM 1849 C CA . ASP A 1 249 ? 16.172 -28.609 -10.016 1 55.44 249 ASP A CA 1
ATOM 1850 C C . ASP A 1 249 ? 15.453 -27.281 -10.227 1 55.44 249 ASP A C 1
ATOM 1852 O O . ASP A 1 249 ? 14.375 -27.062 -9.672 1 55.44 249 ASP A O 1
ATOM 1856 N N . ASN A 1 250 ? 16.016 -26.516 -11.258 1 64.75 250 ASN A N 1
ATOM 1857 C CA . ASN A 1 250 ? 15.523 -25.141 -11.273 1 64.75 250 ASN A CA 1
ATOM 1858 C C . ASN A 1 250 ? 14.742 -24.844 -12.547 1 64.75 250 ASN A C 1
ATOM 1860 O O . ASN A 1 250 ? 14.023 -23.844 -12.617 1 64.75 250 ASN A O 1
ATOM 1864 N N . MET A 1 251 ? 14.664 -25.875 -13.531 1 80.94 251 MET A N 1
ATOM 1865 C CA . MET A 1 251 ? 13.969 -25.75 -14.812 1 80.94 251 MET A CA 1
ATOM 1866 C C . MET A 1 251 ? 14.211 -24.375 -15.43 1 80.94 251 MET A C 1
ATOM 1868 O O . MET A 1 251 ? 13.273 -23.703 -15.844 1 80.94 251 MET A O 1
ATOM 1872 N N . THR A 1 252 ? 15.461 -23.953 -15.453 1 89.69 252 THR A N 1
ATOM 1873 C CA . THR A 1 252 ? 15.828 -22.734 -16.156 1 89.69 252 THR A CA 1
ATOM 1874 C C . THR A 1 252 ? 16 -23 -17.641 1 89.69 252 THR A C 1
ATOM 1876 O O . THR A 1 252 ? 16.156 -24.156 -18.062 1 89.69 252 THR A O 1
ATOM 1879 N N . CYS A 1 253 ? 16.047 -21.969 -18.438 1 94.31 253 CYS A N 1
ATOM 1880 C CA . CYS A 1 253 ? 16.203 -22.094 -19.891 1 94.31 253 CYS A CA 1
ATOM 1881 C C . CYS A 1 253 ? 17.531 -22.781 -20.219 1 94.31 253 CYS A C 1
ATOM 1883 O O . CYS A 1 253 ? 17.578 -23.641 -21.109 1 94.31 253 CYS A O 1
ATOM 1885 N N . THR A 1 254 ? 18.547 -22.422 -19.531 1 91.19 254 THR A N 1
ATOM 1886 C CA . THR A 1 254 ? 19.859 -23 -19.781 1 91.19 254 THR A CA 1
ATOM 1887 C C . THR A 1 254 ? 19.875 -24.5 -19.469 1 91.19 254 THR A C 1
ATOM 1889 O O . THR A 1 254 ? 20.469 -25.281 -20.203 1 91.19 254 THR A O 1
ATOM 1892 N N . GLU A 1 255 ? 19.188 -24.906 -18.5 1 87.38 255 GLU A N 1
ATOM 1893 C CA . GLU A 1 255 ? 19.203 -26.297 -18.047 1 87.38 255 GLU A CA 1
ATOM 1894 C C . GLU A 1 255 ? 18.328 -27.172 -18.938 1 87.38 255 GLU A C 1
ATOM 1896 O O . GLU A 1 255 ? 18.625 -28.344 -19.156 1 87.38 255 GLU A O 1
ATOM 1901 N N . VAL A 1 256 ? 17.281 -26.609 -19.406 1 89.88 256 VAL A N 1
ATOM 1902 C CA . VAL A 1 256 ? 16.266 -27.469 -20.016 1 89.88 256 VAL A CA 1
ATOM 1903 C C . VAL A 1 256 ? 16.484 -27.516 -21.531 1 89.88 256 VAL A C 1
ATOM 1905 O O . VAL A 1 256 ? 15.984 -28.422 -22.219 1 89.88 256 VAL A O 1
ATOM 1908 N N . LYS A 1 257 ? 17.141 -26.547 -22 1 88.62 257 LYS A N 1
ATOM 1909 C CA . LYS A 1 257 ? 17.359 -26.531 -23.438 1 88.62 257 LYS A CA 1
ATOM 1910 C C . LYS A 1 257 ? 18.094 -27.797 -23.906 1 88.62 257 LYS A C 1
ATOM 1912 O O . LYS A 1 257 ? 19.109 -28.172 -23.328 1 88.62 257 LYS A O 1
ATOM 1917 N N . GLY A 1 258 ? 17.547 -28.438 -24.906 1 84.75 258 GLY A N 1
ATOM 1918 C CA . GLY A 1 258 ? 18.172 -29.625 -25.453 1 84.75 258 GLY A CA 1
ATOM 1919 C C . GLY A 1 258 ? 17.734 -30.906 -24.766 1 84.75 258 GLY A C 1
ATOM 1920 O O . GLY A 1 258 ? 18.156 -32 -25.156 1 84.75 258 GLY A O 1
ATOM 1921 N N . THR A 1 259 ? 16.953 -30.719 -23.75 1 85 259 THR A N 1
ATOM 1922 C CA . THR A 1 259 ? 16.422 -31.906 -23.078 1 85 259 THR A CA 1
ATOM 1923 C C . THR A 1 259 ? 15.016 -32.219 -23.547 1 85 259 THR A C 1
ATOM 1925 O O . THR A 1 259 ? 14.367 -31.375 -24.172 1 85 259 THR A O 1
ATOM 1928 N N . PRO A 1 260 ? 14.602 -33.438 -23.234 1 82.88 260 PRO A N 1
ATOM 1929 C CA . PRO A 1 260 ? 13.242 -33.781 -23.641 1 82.88 260 PRO A CA 1
ATOM 1930 C C . PRO A 1 260 ? 12.172 -32.969 -22.922 1 82.88 260 PRO A C 1
ATOM 1932 O O . PRO A 1 260 ? 11.008 -32.969 -23.344 1 82.88 260 PRO A O 1
ATOM 1935 N N . GLU A 1 261 ? 12.539 -32.25 -21.938 1 83 261 GLU A N 1
ATOM 1936 C CA . GLU A 1 261 ? 11.594 -31.453 -21.141 1 83 261 GLU A CA 1
ATOM 1937 C C . GLU A 1 261 ? 11.398 -30.062 -21.734 1 83 261 GLU A C 1
ATOM 1939 O O . GLU A 1 261 ? 10.562 -29.297 -21.25 1 83 261 GLU A O 1
ATOM 1944 N N . TYR A 1 262 ? 12.117 -29.797 -22.734 1 90 262 TYR A N 1
ATOM 1945 C CA . TYR A 1 262 ? 12.031 -28.484 -23.359 1 90 262 TYR A CA 1
ATOM 1946 C C . TYR A 1 262 ? 10.727 -28.328 -24.141 1 90 262 TYR A C 1
ATOM 1948 O O . TYR A 1 262 ? 10.445 -29.094 -25.062 1 90 262 TYR A O 1
ATOM 1956 N N . ALA A 1 263 ? 9.969 -27.312 -23.812 1 92.06 263 ALA A N 1
ATOM 1957 C CA . ALA A 1 263 ? 8.586 -27.234 -24.281 1 92.06 263 ALA A CA 1
ATOM 1958 C C . ALA A 1 263 ? 8.43 -26.188 -25.375 1 92.06 263 ALA A C 1
ATOM 1960 O O . ALA A 1 263 ? 7.363 -26.078 -25.984 1 92.06 263 ALA A O 1
ATOM 1961 N N . CYS A 1 264 ? 9.43 -25.328 -25.609 1 94.25 264 CYS A N 1
ATOM 1962 C CA . CYS A 1 264 ? 9.328 -24.328 -26.656 1 94.25 264 CYS A CA 1
ATOM 1963 C C . CYS A 1 264 ? 9.586 -24.938 -28.031 1 94.25 264 CYS A C 1
ATOM 1965 O O . CYS A 1 264 ? 10.703 -24.875 -28.547 1 94.25 264 CYS A O 1
ATOM 1967 N N . LEU A 1 265 ? 8.609 -25.312 -28.625 1 92.38 265 LEU A N 1
ATOM 1968 C CA . LEU A 1 265 ? 8.742 -26.219 -29.781 1 92.38 265 LEU A CA 1
ATOM 1969 C C . LEU A 1 265 ? 8.711 -25.438 -31.078 1 92.38 265 LEU A C 1
ATOM 1971 O O . LEU A 1 265 ? 9.125 -25.953 -32.125 1 92.38 265 LEU A O 1
ATOM 1975 N N . SER A 1 266 ? 8.188 -24.234 -31.016 1 93.56 266 SER A N 1
ATOM 1976 C CA . SER A 1 266 ? 8.102 -23.453 -32.25 1 93.56 266 SER A CA 1
ATOM 1977 C C . SER A 1 266 ? 9.469 -22.891 -32.656 1 93.56 266 SER A C 1
ATOM 1979 O O . SER A 1 266 ? 10.242 -22.453 -31.797 1 93.56 266 SER A O 1
ATOM 1981 N N . ASP A 1 267 ? 9.758 -22.859 -33.969 1 92.56 267 ASP A N 1
ATOM 1982 C CA . ASP A 1 267 ? 11.039 -22.375 -34.469 1 92.56 267 ASP A CA 1
ATOM 1983 C C . ASP A 1 267 ? 11.234 -20.891 -34.125 1 92.56 267 ASP A C 1
ATOM 1985 O O . ASP A 1 267 ? 12.352 -20.453 -33.875 1 92.56 267 ASP A O 1
ATOM 1989 N N . ASN A 1 268 ? 10.203 -20.219 -34.156 1 95.94 268 ASN A N 1
ATOM 1990 C CA . ASN A 1 268 ? 10.281 -18.781 -33.906 1 95.94 268 ASN A CA 1
ATOM 1991 C C . ASN A 1 268 ? 9.891 -18.438 -32.469 1 95.94 268 ASN A C 1
ATOM 1993 O O . ASN A 1 268 ? 9.148 -17.484 -32.25 1 95.94 268 ASN A O 1
ATOM 1997 N N . SER A 1 269 ? 10.375 -19.328 -31.578 1 96.19 269 SER A N 1
ATOM 1998 C CA . SER A 1 269 ? 10.102 -19.094 -30.156 1 96.19 269 SER A CA 1
ATOM 1999 C C . SER A 1 269 ? 11.391 -18.969 -29.359 1 96.19 269 SER A C 1
ATOM 2001 O O . SER A 1 269 ? 12.477 -19.297 -29.859 1 96.19 269 SER A O 1
ATOM 2003 N N . GLN A 1 270 ? 11.242 -18.391 -28.234 1 96 270 GLN A N 1
ATOM 2004 C CA . GLN A 1 270 ? 12.367 -18.266 -27.312 1 96 270 GLN A CA 1
ATOM 2005 C C . GLN A 1 270 ? 11.969 -18.656 -25.891 1 96 270 GLN A C 1
ATOM 2007 O O . GLN A 1 270 ? 10.805 -18.516 -25.516 1 96 270 GLN A O 1
ATOM 2012 N N . CYS A 1 271 ? 13 -19.156 -25.188 1 96.06 271 CYS A N 1
ATOM 2013 C CA . CYS A 1 271 ? 12.852 -19.531 -23.781 1 96.06 271 CYS A CA 1
ATOM 2014 C C . CYS A 1 271 ? 13.211 -18.359 -22.875 1 96.06 271 CYS A C 1
ATOM 2016 O O . CYS A 1 271 ? 14.234 -17.703 -23.062 1 96.06 271 CYS A O 1
ATOM 2018 N N . LEU A 1 272 ? 12.289 -18.047 -21.906 1 95.94 272 LEU A N 1
ATOM 2019 C CA . LEU A 1 272 ? 12.547 -17.016 -20.891 1 95.94 272 LEU A CA 1
ATOM 2020 C C . LEU A 1 272 ? 12.375 -17.594 -19.5 1 95.94 272 LEU A C 1
ATOM 2022 O O . LEU A 1 272 ? 11.414 -18.312 -19.219 1 95.94 272 LEU A O 1
ATOM 2026 N N . ASN A 1 273 ? 13.32 -17.234 -18.609 1 95 273 ASN A N 1
ATOM 2027 C CA . ASN A 1 273 ? 13.164 -17.656 -17.219 1 95 273 ASN A CA 1
ATOM 2028 C C . ASN A 1 273 ? 12.023 -16.922 -16.531 1 95 273 ASN A C 1
ATOM 2030 O O . ASN A 1 273 ? 11.844 -15.719 -16.734 1 95 273 ASN A O 1
ATOM 2034 N N . SER A 1 274 ? 11.266 -17.672 -15.695 1 93.5 274 SER A N 1
ATOM 2035 C CA . SER A 1 274 ? 10.203 -17.062 -14.906 1 93.5 274 SER A CA 1
ATOM 2036 C C . SER A 1 274 ? 10.758 -16.016 -13.945 1 93.5 274 SER A C 1
ATOM 2038 O O . SER A 1 274 ? 11.82 -16.219 -13.344 1 93.5 274 SER A O 1
ATOM 2040 N N . THR A 1 275 ? 10.008 -14.891 -13.742 1 91.12 275 THR A N 1
ATOM 2041 C CA . THR A 1 275 ? 10.414 -13.852 -12.797 1 91.12 275 THR A CA 1
ATOM 2042 C C . THR A 1 275 ? 9.672 -14.016 -11.469 1 91.12 275 THR A C 1
ATOM 2044 O O . THR A 1 275 ? 9.961 -13.305 -10.508 1 91.12 275 THR A O 1
ATOM 2047 N N . ASN A 1 276 ? 8.727 -14.875 -11.383 1 92.25 276 ASN A N 1
ATOM 2048 C CA . ASN A 1 276 ? 7.941 -15.172 -10.195 1 92.25 276 ASN A CA 1
ATOM 2049 C C . ASN A 1 276 ? 8.023 -16.656 -9.82 1 92.25 276 ASN A C 1
ATOM 2051 O O . ASN A 1 276 ? 7.09 -17.422 -10.086 1 92.25 276 ASN A O 1
ATOM 2055 N N . GLY A 1 277 ? 9.141 -16.953 -9.141 1 86.94 277 GLY A N 1
ATOM 2056 C CA . GLY A 1 277 ? 9.438 -18.328 -8.812 1 86.94 277 GLY A CA 1
ATOM 2057 C C . GLY A 1 277 ? 10.234 -19.047 -9.898 1 86.94 277 GLY A C 1
ATOM 2058 O O . GLY A 1 277 ? 10.586 -18.438 -10.914 1 86.94 277 GLY A O 1
ATOM 2059 N N . PRO A 1 278 ? 10.477 -20.281 -9.664 1 88.94 278 PRO A N 1
ATOM 2060 C CA . PRO A 1 278 ? 11.273 -21.031 -10.633 1 88.94 278 PRO A CA 1
ATOM 2061 C C . PRO A 1 278 ? 10.484 -21.406 -11.883 1 88.94 278 PRO A C 1
ATOM 2063 O O . PRO A 1 278 ? 9.258 -21.312 -11.891 1 88.94 278 PRO A O 1
ATOM 2066 N N . GLY A 1 279 ? 11.273 -21.797 -12.922 1 92.62 279 GLY A N 1
ATOM 2067 C CA . GLY A 1 279 ? 10.648 -22.266 -14.148 1 92.62 279 GLY A CA 1
ATOM 2068 C C . GLY A 1 279 ? 10.922 -21.359 -15.336 1 92.62 279 GLY A C 1
ATOM 2069 O O . GLY A 1 279 ? 11.656 -20.375 -15.227 1 92.62 279 GLY A O 1
ATOM 2070 N N . TYR A 1 280 ? 10.344 -21.797 -16.438 1 93.94 280 TYR A N 1
ATOM 2071 C CA . TYR A 1 280 ? 10.547 -21.016 -17.656 1 93.94 280 TYR A CA 1
ATOM 2072 C C . TYR A 1 280 ? 9.258 -20.922 -18.469 1 93.94 280 TYR A C 1
ATOM 2074 O O . TYR A 1 280 ? 8.289 -21.641 -18.188 1 93.94 280 TYR A O 1
ATOM 2082 N N . ILE A 1 281 ? 9.25 -20 -19.328 1 96 281 ILE A N 1
ATOM 2083 C CA . ILE A 1 281 ? 8.125 -19.797 -20.25 1 96 281 ILE A CA 1
ATOM 2084 C C . ILE A 1 281 ? 8.633 -19.688 -21.672 1 96 281 ILE A C 1
ATOM 2086 O O . ILE A 1 281 ? 9.82 -19.453 -21.906 1 96 281 ILE A O 1
ATOM 2090 N N . CYS A 1 282 ? 7.766 -19.938 -22.547 1 96.31 282 CYS A N 1
ATOM 2091 C CA . CYS A 1 282 ? 8.078 -19.75 -23.969 1 96.31 282 CYS A CA 1
ATOM 2092 C C . CYS A 1 282 ? 7.363 -18.531 -24.531 1 96.31 282 CYS A C 1
ATOM 2094 O O . CYS A 1 282 ? 6.207 -18.266 -24.188 1 96.31 282 CYS A O 1
ATOM 2096 N N . ASN A 1 283 ? 8.062 -17.781 -25.328 1 97.06 283 ASN A N 1
ATOM 2097 C CA . ASN A 1 283 ? 7.492 -16.672 -26.062 1 97.06 283 ASN A CA 1
ATOM 2098 C C . ASN A 1 283 ? 7.875 -16.719 -27.547 1 97.06 283 ASN A C 1
ATOM 2100 O O . ASN A 1 283 ? 8.93 -17.266 -27.906 1 97.06 283 ASN A O 1
ATOM 2104 N N . CYS A 1 284 ? 6.992 -16.172 -28.328 1 97.25 284 CYS A N 1
ATOM 2105 C CA . CYS A 1 284 ? 7.387 -16 -29.719 1 97.25 284 CYS A CA 1
ATOM 2106 C C . CYS A 1 284 ? 8.414 -14.891 -29.859 1 97.25 284 CYS A C 1
ATOM 2108 O O . CYS A 1 284 ? 8.359 -13.891 -29.141 1 97.25 284 CYS A O 1
ATOM 2110 N N . THR A 1 285 ? 9.312 -15.117 -30.734 1 96.12 285 THR A N 1
ATOM 2111 C CA . THR A 1 285 ? 10.312 -14.086 -30.984 1 96.12 285 THR A CA 1
ATOM 2112 C C . THR A 1 285 ? 9.672 -12.852 -31.609 1 96.12 285 THR A C 1
ATOM 2114 O O . THR A 1 285 ? 8.547 -12.914 -32.094 1 96.12 285 THR A O 1
ATOM 2117 N N . GLN A 1 286 ? 10.383 -11.719 -31.516 1 94.31 286 GLN A N 1
ATOM 2118 C CA . GLN A 1 286 ? 9.844 -10.453 -32 1 94.31 286 GLN A CA 1
ATOM 2119 C C . GLN A 1 286 ? 9.352 -10.578 -33.438 1 94.31 286 GLN A C 1
ATOM 2121 O O . GLN A 1 286 ? 10.047 -11.133 -34.281 1 94.31 286 GLN A O 1
ATOM 2126 N N . GLY A 1 287 ? 8.18 -10.055 -33.688 1 93.88 287 GLY A N 1
ATOM 2127 C CA . GLY A 1 287 ? 7.617 -10.078 -35.031 1 93.88 287 GLY A CA 1
ATOM 2128 C C . GLY A 1 287 ? 6.707 -11.266 -35.281 1 93.88 287 GLY A C 1
ATOM 2129 O O . GLY A 1 287 ? 6.004 -11.32 -36.281 1 93.88 287 GLY A O 1
ATOM 2130 N N . TYR A 1 288 ? 6.781 -12.312 -34.438 1 94.94 288 TYR A N 1
ATOM 2131 C CA . TYR A 1 288 ? 5.961 -13.516 -34.562 1 94.94 288 TYR A CA 1
ATOM 2132 C C . TYR A 1 288 ? 4.906 -13.578 -33.469 1 94.94 288 TYR A C 1
ATOM 2134 O O . TYR A 1 288 ? 5.102 -13.023 -32.375 1 94.94 288 TYR A O 1
ATOM 2142 N N . TRP A 1 289 ? 3.736 -14.219 -33.781 1 94.56 289 TRP A N 1
ATOM 2143 C CA . TRP A 1 289 ? 2.629 -14.367 -32.844 1 94.56 289 TRP A CA 1
ATOM 2144 C C . TRP A 1 289 ? 2.037 -15.766 -32.906 1 94.56 289 TRP A C 1
ATOM 2146 O O . TRP A 1 289 ? 2.211 -16.484 -33.906 1 94.56 289 TRP A O 1
ATOM 2156 N N . GLY A 1 290 ? 1.33 -16.109 -31.797 1 94.44 290 GLY A N 1
ATOM 2157 C CA . GLY A 1 290 ? 0.71 -17.422 -31.719 1 94.44 290 GLY A CA 1
ATOM 2158 C C . GLY A 1 290 ? 1.087 -18.188 -30.484 1 94.44 290 GLY A C 1
ATOM 2159 O O . GLY A 1 290 ? 1.212 -17.625 -29.391 1 94.44 290 GLY A O 1
ATOM 2160 N N . ASN A 1 291 ? 1.2 -19.578 -30.609 1 95.69 291 ASN A N 1
ATOM 2161 C CA . ASN A 1 291 ? 1.463 -20.438 -29.469 1 95.69 291 ASN A CA 1
ATOM 2162 C C . ASN A 1 291 ? 2.844 -21.078 -29.562 1 95.69 291 ASN A C 1
ATOM 2164 O O . ASN A 1 291 ? 3.055 -22 -30.359 1 95.69 291 ASN A O 1
ATOM 2168 N N . PRO A 1 292 ? 3.725 -20.625 -28.703 1 96.81 292 PRO A N 1
ATOM 2169 C CA . PRO A 1 292 ? 5.109 -21.094 -28.797 1 96.81 292 PRO A CA 1
ATOM 2170 C C . PRO A 1 292 ? 5.273 -22.547 -28.375 1 96.81 292 PRO A C 1
ATOM 2172 O O . PRO A 1 292 ? 6.332 -23.141 -28.594 1 96.81 292 PRO A O 1
ATOM 2175 N N . TYR A 1 293 ? 4.309 -23.156 -27.812 1 95.38 293 TYR A N 1
ATOM 2176 C CA . TYR A 1 293 ? 4.391 -24.516 -27.297 1 95.38 293 TYR A CA 1
ATOM 2177 C C . TYR A 1 293 ? 3.99 -25.531 -28.359 1 95.38 293 TYR A C 1
ATOM 2179 O O . TYR A 1 293 ? 4.055 -26.734 -28.125 1 95.38 293 TYR A O 1
ATOM 2187 N N . LEU A 1 294 ? 3.619 -25.031 -29.5 1 93.88 294 LEU A N 1
ATOM 2188 C CA . LEU A 1 294 ? 3.217 -25.875 -30.625 1 93.88 294 LEU A CA 1
ATOM 2189 C C . LEU A 1 294 ? 4.219 -25.781 -31.766 1 93.88 294 LEU A C 1
ATOM 2191 O O . LEU A 1 294 ? 4.734 -24.703 -32.062 1 93.88 294 LEU A O 1
ATOM 2195 N N . ILE A 1 295 ? 4.387 -26.922 -32.344 1 92.19 295 ILE A N 1
ATOM 2196 C CA . ILE A 1 295 ? 5.223 -26.906 -33.531 1 92.19 295 ILE A CA 1
ATOM 2197 C C . ILE A 1 295 ? 4.605 -25.984 -34.562 1 92.19 295 ILE A C 1
ATOM 2199 O O . ILE A 1 295 ? 3.422 -26.109 -34.906 1 92.19 295 ILE A O 1
ATOM 2203 N N . GLY A 1 296 ? 5.375 -25 -35.031 1 93.12 296 GLY A N 1
ATOM 2204 C CA . GLY A 1 296 ? 4.879 -24.047 -36 1 93.12 296 GLY A CA 1
ATOM 2205 C C . GLY A 1 296 ? 3.875 -23.078 -35.438 1 93.12 296 GLY A C 1
ATOM 2206 O O . GLY A 1 296 ? 3.117 -22.438 -36.188 1 93.12 296 GLY A O 1
ATOM 2207 N N . GLY A 1 297 ? 3.844 -22.969 -34.188 1 94.88 297 GLY A N 1
ATOM 2208 C CA . GLY A 1 297 ? 2.818 -22.172 -33.531 1 94.88 297 GLY A CA 1
ATOM 2209 C C . GLY A 1 297 ? 3.076 -20.672 -33.656 1 94.88 297 GLY A C 1
ATOM 2210 O O . GLY A 1 297 ? 2.145 -19.875 -33.562 1 94.88 297 GLY A O 1
ATOM 2211 N N . CYS A 1 298 ? 4.316 -20.266 -33.75 1 96.44 298 CYS A N 1
ATOM 2212 C CA . CYS A 1 298 ? 4.676 -18.875 -33.875 1 96.44 298 CYS A CA 1
ATOM 2213 C C . CYS A 1 298 ? 4.77 -18.484 -35.344 1 96.44 298 CYS A C 1
ATOM 2215 O O . CYS A 1 298 ? 5.672 -18.938 -36.062 1 96.44 298 CYS A O 1
ATOM 2217 N N . LYS A 1 299 ? 3.875 -17.625 -35.719 1 94.19 299 LYS A N 1
ATOM 2218 C CA . LYS A 1 299 ? 3.805 -17.266 -37.125 1 94.19 299 LYS A CA 1
ATOM 2219 C C . LYS A 1 299 ? 3.857 -15.758 -37.312 1 94.19 299 LYS A C 1
ATOM 2221 O O . LYS A 1 299 ? 3.439 -15 -36.438 1 94.19 299 LYS A O 1
ATOM 2226 N N . MET B 1 1 ? -22.672 42.562 56.594 1 38.66 1 MET B N 1
ATOM 2227 C CA . MET B 1 1 ? -22.969 41.625 55.531 1 38.66 1 MET B CA 1
ATOM 2228 C C . MET B 1 1 ? -22.688 42.25 54.156 1 38.66 1 MET B C 1
ATOM 2230 O O . MET B 1 1 ? -23.547 42.906 53.594 1 38.66 1 MET B O 1
ATOM 2234 N N . TRP B 1 2 ? -21.422 42.656 53.875 1 52.56 2 TRP B N 1
ATOM 2235 C CA . TRP B 1 2 ? -20.984 43.312 52.625 1 52.56 2 TRP B CA 1
ATOM 2236 C C . TRP B 1 2 ? -21.047 42.312 51.469 1 52.56 2 TRP B C 1
ATOM 2238 O O . TRP B 1 2 ? -20.359 41.312 51.438 1 52.56 2 TRP B O 1
ATOM 2248 N N . ALA B 1 3 ? -22.172 42.312 50.656 1 55.53 3 ALA B N 1
ATOM 2249 C CA . ALA B 1 3 ? -22.344 41.656 49.375 1 55.53 3 ALA B CA 1
ATOM 2250 C C . ALA B 1 3 ? -21.344 42.188 48.344 1 55.53 3 ALA B C 1
ATOM 2252 O O . ALA B 1 3 ? -21.469 43.312 47.906 1 55.53 3 ALA B O 1
ATOM 2253 N N . ALA B 1 4 ? -20.156 41.688 48.344 1 59.47 4 ALA B N 1
ATOM 2254 C CA . ALA B 1 4 ? -19.266 41.969 47.25 1 59.47 4 ALA B CA 1
ATOM 2255 C C . ALA B 1 4 ? -19.875 41.531 45.906 1 59.47 4 ALA B C 1
ATOM 2257 O O . ALA B 1 4 ? -20.156 40.344 45.719 1 59.47 4 ALA B O 1
ATOM 2258 N N . LEU B 1 5 ? -20.5 42.469 45.156 1 52.41 5 LEU B N 1
ATOM 2259 C CA . LEU B 1 5 ? -20.953 42.281 43.781 1 52.41 5 LEU B CA 1
ATOM 2260 C C . LEU B 1 5 ? -19.797 41.875 42.875 1 52.41 5 LEU B C 1
ATOM 2262 O O . LEU B 1 5 ? -18.875 42.656 42.656 1 52.41 5 LEU B O 1
ATOM 2266 N N . LEU B 1 6 ? -19.516 40.594 42.688 1 55.12 6 LEU B N 1
ATOM 2267 C CA . LEU B 1 6 ? -18.578 40.094 41.688 1 55.12 6 LEU B CA 1
ATOM 2268 C C . LEU B 1 6 ? -19.016 40.531 40.281 1 55.12 6 LEU B C 1
ATOM 2270 O O . LEU B 1 6 ? -20.047 40.094 39.781 1 55.12 6 LEU B O 1
ATOM 2274 N N . LEU B 1 7 ? -18.594 41.719 39.781 1 54.62 7 LEU B N 1
ATOM 2275 C CA . LEU B 1 7 ? -18.828 42.094 38.375 1 54.62 7 LEU B CA 1
ATOM 2276 C C . LEU B 1 7 ? -18.188 41.094 37.438 1 54.62 7 LEU B C 1
ATOM 2278 O O . LEU B 1 7 ? -16.984 40.781 37.562 1 54.62 7 LEU B O 1
ATOM 2282 N N . PRO B 1 8 ? -18.969 40.406 36.656 1 54.84 8 PRO B N 1
ATOM 2283 C CA . PRO B 1 8 ? -18.359 39.531 35.656 1 54.84 8 PRO B CA 1
ATOM 2284 C C . PRO B 1 8 ? -17.484 40.281 34.656 1 54.84 8 PRO B C 1
ATOM 2286 O O . PRO B 1 8 ? -17.938 41.281 34.062 1 54.84 8 PRO B O 1
ATOM 2289 N N . VAL B 1 9 ? -16.234 40.281 34.719 1 51.94 9 VAL B N 1
ATOM 2290 C CA . VAL B 1 9 ? -15.336 40.812 33.688 1 51.94 9 VAL B CA 1
ATOM 2291 C C . VAL B 1 9 ? -15.625 40.094 32.375 1 51.94 9 VAL B C 1
ATOM 2293 O O . VAL B 1 9 ? -15.445 38.875 32.25 1 51.94 9 VAL B O 1
ATOM 2296 N N . LEU B 1 10 ? -16.469 40.656 31.547 1 44.94 10 LEU B N 1
ATOM 2297 C CA . LEU B 1 10 ? -16.578 40.219 30.172 1 44.94 10 LEU B CA 1
ATOM 2298 C C . LEU B 1 10 ? -15.227 40.312 29.469 1 44.94 10 LEU B C 1
ATOM 2300 O O . LEU B 1 10 ? -14.727 41.406 29.188 1 44.94 10 LEU B O 1
ATOM 2304 N N . VAL B 1 11 ? -14.43 39.406 29.594 1 44.09 11 VAL B N 1
ATOM 2305 C CA . VAL B 1 11 ? -13.273 39.281 28.703 1 44.09 11 VAL B CA 1
ATOM 2306 C C . VAL B 1 11 ? -13.742 39.281 27.25 1 44.09 11 VAL B C 1
ATOM 2308 O O . VAL B 1 11 ? -14.383 38.312 26.797 1 44.09 11 VAL B O 1
ATOM 2311 N N . LEU B 1 12 ? -14.023 40.438 26.719 1 38.59 12 LEU B N 1
ATOM 2312 C CA . LEU B 1 12 ? -14.164 40.5 25.266 1 38.59 12 LEU B CA 1
ATOM 2313 C C . LEU B 1 12 ? -12.977 39.844 24.578 1 38.59 12 LEU B C 1
ATOM 2315 O O . LEU B 1 12 ? -11.852 40.344 24.656 1 38.59 12 LEU B O 1
ATOM 2319 N N . ALA B 1 13 ? -13.055 38.625 24.438 1 43.97 13 ALA B N 1
ATOM 2320 C CA . ALA B 1 13 ? -12.094 38.031 23.5 1 43.97 13 ALA B CA 1
ATOM 2321 C C . ALA B 1 13 ? -12.086 38.812 22.172 1 43.97 13 ALA B C 1
ATOM 2323 O O . ALA B 1 13 ? -13.086 38.844 21.453 1 43.97 13 ALA B O 1
ATOM 2324 N N . ASP B 1 14 ? -11.461 39.906 22 1 39.34 14 ASP B N 1
ATOM 2325 C CA . ASP B 1 14 ? -11.305 40.562 20.719 1 39.34 14 ASP B CA 1
ATOM 2326 C C . ASP B 1 14 ? -11.062 39.562 19.609 1 39.34 14 ASP B C 1
ATOM 2328 O O . ASP B 1 14 ? -10.109 38.781 19.656 1 39.34 14 ASP B O 1
ATOM 2332 N N . SER B 1 15 ? -12.086 39.156 19.047 1 48.88 15 SER B N 1
ATOM 2333 C CA . SER B 1 15 ? -11.914 38.406 17.797 1 48.88 15 SER B CA 1
ATOM 2334 C C . SER B 1 15 ? -10.867 39.031 16.906 1 48.88 15 SER B C 1
ATOM 2336 O O . SER B 1 15 ? -11.016 40.188 16.484 1 48.88 15 SER B O 1
ATOM 2338 N N . LEU B 1 16 ? -9.617 38.875 17.141 1 49.16 16 LEU B N 1
ATOM 2339 C CA . LEU B 1 16 ? -8.578 39.469 16.297 1 49.16 16 LEU B CA 1
ATOM 2340 C C . LEU B 1 16 ? -8.922 39.281 14.812 1 49.16 16 LEU B C 1
ATOM 2342 O O . LEU B 1 16 ? -9.055 38.156 14.328 1 49.16 16 LEU B O 1
ATOM 2346 N N . ALA B 1 17 ? -9.68 40.281 14.258 1 56.19 17 ALA B N 1
ATOM 2347 C CA . ALA B 1 17 ? -9.891 40.375 12.812 1 56.19 17 ALA B CA 1
ATOM 2348 C C . ALA B 1 17 ? -8.609 40.062 12.047 1 56.19 17 ALA B C 1
ATOM 2350 O O . ALA B 1 17 ? -7.535 40.562 12.406 1 56.19 17 ALA B O 1
ATOM 2351 N N . LEU B 1 18 ? -8.703 39.031 11.133 1 68 18 LEU B N 1
ATOM 2352 C CA . LEU B 1 18 ? -7.555 38.75 10.281 1 68 18 LEU B CA 1
ATOM 2353 C C . LEU B 1 18 ? -7.137 40 9.5 1 68 18 LEU B C 1
ATOM 2355 O O . LEU B 1 18 ? -7.98 40.688 8.93 1 68 18 LEU B O 1
ATOM 2359 N N . GLN B 1 19 ? -5.969 40.594 9.875 1 69.56 19 GLN B N 1
ATOM 2360 C CA . GLN B 1 19 ? -5.441 41.812 9.258 1 69.56 19 GLN B CA 1
ATOM 2361 C C . GLN B 1 19 ? -4.605 41.469 8.023 1 69.56 19 GLN B C 1
ATOM 2363 O O . GLN B 1 19 ? -3.982 40.406 7.957 1 69.56 19 GLN B O 1
ATOM 2368 N N . PRO B 1 20 ? -4.758 42.312 6.945 1 78.81 20 PRO B N 1
ATOM 2369 C CA . PRO B 1 20 ? -3.801 42.188 5.844 1 78.81 20 PRO B CA 1
ATOM 2370 C C . PRO B 1 20 ? -2.35 42.25 6.312 1 78.81 20 PRO B C 1
ATOM 2372 O O . PRO B 1 20 ? -2.074 42.75 7.406 1 78.81 20 PRO B O 1
ATOM 2375 N N . PRO B 1 21 ? -1.508 41.656 5.543 1 84.56 21 PRO B N 1
ATOM 2376 C CA . PRO B 1 21 ? -0.1 41.688 5.945 1 84.56 21 PRO B CA 1
ATOM 2377 C C . PRO B 1 21 ? 0.461 43.094 5.992 1 84.56 21 PRO B C 1
ATOM 2379 O O . PRO B 1 21 ? 0.032 43.969 5.227 1 84.56 21 PRO B O 1
ATOM 2382 N N . ALA B 1 22 ? 1.394 43.25 6.848 1 84.56 22 ALA B N 1
ATOM 2383 C CA . ALA B 1 22 ? 2.094 44.5 6.957 1 84.56 22 ALA B CA 1
ATOM 2384 C C . ALA B 1 22 ? 2.859 44.844 5.672 1 84.56 22 ALA B C 1
ATOM 2386 O O . ALA B 1 22 ? 3.092 43.938 4.848 1 84.56 22 ALA B O 1
ATOM 2387 N N . THR B 1 23 ? 3.17 46.156 5.512 1 88 23 THR B N 1
ATOM 2388 C CA . THR B 1 23 ? 3.971 46.562 4.363 1 88 23 THR B CA 1
ATOM 2389 C C . THR B 1 23 ? 5.434 46.156 4.559 1 88 23 THR B C 1
ATOM 2391 O O . THR B 1 23 ? 5.953 46.219 5.676 1 88 23 THR B O 1
ATOM 2394 N N . GLY B 1 24 ? 6.148 45.781 3.484 1 91.25 24 GLY B N 1
ATOM 2395 C CA . GLY B 1 24 ? 7.578 45.531 3.523 1 91.25 24 GLY B CA 1
ATOM 2396 C C . GLY B 1 24 ? 7.93 44.125 3.969 1 91.25 24 GLY B C 1
ATOM 2397 O O . GLY B 1 24 ? 9.07 43.844 4.363 1 91.25 24 GLY B O 1
ATOM 2398 N N . CYS B 1 25 ? 6.98 43.281 3.977 1 94.5 25 CYS B N 1
ATOM 2399 C CA . CYS B 1 25 ? 7.242 41.906 4.395 1 94.5 25 CYS B CA 1
ATOM 2400 C C . CYS B 1 25 ? 8.18 41.188 3.42 1 94.5 25 CYS B C 1
ATOM 2402 O O . CYS B 1 25 ? 8.047 41.344 2.205 1 94.5 25 CYS B O 1
ATOM 2404 N N . GLN B 1 26 ? 9.172 40.5 3.998 1 94.44 26 GLN B N 1
ATOM 2405 C CA . GLN B 1 26 ? 10.031 39.625 3.189 1 94.44 26 GLN B CA 1
ATOM 2406 C C . GLN B 1 26 ? 9.234 38.531 2.482 1 94.44 26 GLN B C 1
ATOM 2408 O O . GLN B 1 26 ? 8.438 37.844 3.111 1 94.44 26 GLN B O 1
ATOM 2413 N N . THR B 1 27 ? 9.461 38.375 1.153 1 94.62 27 THR B N 1
ATOM 2414 C CA . THR B 1 27 ? 8.57 37.5 0.394 1 94.62 27 THR B CA 1
ATOM 2415 C C . THR B 1 27 ? 9.289 36.219 -0.023 1 94.62 27 THR B C 1
ATOM 2417 O O . THR B 1 27 ? 8.711 35.375 -0.712 1 94.62 27 THR B O 1
ATOM 2420 N N . SER B 1 28 ? 10.57 36.094 0.299 1 96.69 28 SER B N 1
ATOM 2421 C CA . SER B 1 28 ? 11.305 34.875 -0.028 1 96.69 28 SER B CA 1
ATOM 2422 C C . SER B 1 28 ? 12.422 34.594 0.975 1 96.69 28 SER B C 1
ATOM 2424 O O . SER B 1 28 ? 12.844 35.5 1.693 1 96.69 28 SER B O 1
ATOM 2426 N N . CYS B 1 29 ? 12.828 33.375 1.029 1 97.31 29 CYS B N 1
ATOM 2427 C CA . CYS B 1 29 ? 13.93 32.906 1.87 1 97.31 29 CYS B CA 1
ATOM 2428 C C . CYS B 1 29 ? 14.656 31.734 1.235 1 97.31 29 CYS B C 1
ATOM 2430 O O . CYS B 1 29 ? 14.062 30.672 1.055 1 97.31 29 CYS B O 1
ATOM 2432 N N . GLY B 1 30 ? 15.992 31.859 0.899 1 95.44 30 GLY B N 1
ATOM 2433 C CA . GLY B 1 30 ? 16.766 30.781 0.323 1 95.44 30 GLY B CA 1
ATOM 2434 C C . GLY B 1 30 ? 16.172 30.234 -0.961 1 95.44 30 GLY B C 1
ATOM 2435 O O . GLY B 1 30 ? 16.141 29.016 -1.173 1 95.44 30 GLY B O 1
ATOM 2436 N N . GLY B 1 31 ? 15.5 31.031 -1.691 1 94.88 31 GLY B N 1
ATOM 2437 C CA . GLY B 1 31 ? 14.93 30.625 -2.963 1 94.88 31 GLY B CA 1
ATOM 2438 C C . GLY B 1 31 ? 13.5 30.125 -2.84 1 94.88 31 GLY B C 1
ATOM 2439 O O . GLY B 1 31 ? 12.867 29.781 -3.842 1 94.88 31 GLY B O 1
ATOM 2440 N N . VAL B 1 32 ? 12.984 30.094 -1.628 1 97.62 32 VAL B N 1
ATOM 2441 C CA . VAL B 1 32 ? 11.609 29.656 -1.402 1 97.62 32 VAL B CA 1
ATOM 2442 C C . VAL B 1 32 ? 10.695 30.875 -1.28 1 97.62 32 VAL B C 1
ATOM 2444 O O . VAL B 1 32 ? 10.938 31.766 -0.461 1 97.62 32 VAL B O 1
ATOM 2447 N N . ASP B 1 33 ? 9.68 30.891 -2.117 1 97.44 33 ASP B N 1
ATOM 2448 C CA . ASP B 1 33 ? 8.68 31.953 -2.01 1 97.44 33 ASP B CA 1
ATOM 2449 C C . ASP B 1 33 ? 7.82 31.781 -0.76 1 97.44 33 ASP B C 1
ATOM 2451 O O . ASP B 1 33 ? 7.434 30.656 -0.419 1 97.44 33 ASP B O 1
ATOM 2455 N N . VAL B 1 34 ? 7.582 32.906 -0.112 1 97.62 34 VAL B N 1
ATOM 2456 C CA . VAL B 1 34 ? 6.777 32.906 1.104 1 97.62 34 VAL B CA 1
ATOM 2457 C C . VAL B 1 34 ? 5.535 33.781 0.912 1 97.62 34 VAL B C 1
ATOM 2459 O O . VAL B 1 34 ? 5.48 34.906 1.396 1 97.62 34 VAL B O 1
ATOM 2462 N N . PRO B 1 35 ? 4.543 33.25 0.279 1 96.62 35 PRO B N 1
ATOM 2463 C CA . PRO B 1 35 ? 3.328 34.031 0.016 1 96.62 35 PRO B CA 1
ATOM 2464 C C . PRO B 1 35 ? 2.393 34.094 1.222 1 96.62 35 PRO B C 1
ATOM 2466 O O . PRO B 1 35 ? 2.293 33.094 1.977 1 96.62 35 PRO B O 1
ATOM 2469 N N . PHE B 1 36 ? 1.712 35.156 1.388 1 95.44 36 PHE B N 1
ATOM 2470 C CA . PHE B 1 36 ? 0.639 35.219 2.373 1 95.44 36 PHE B CA 1
ATOM 2471 C C . PHE B 1 36 ? -0.399 34.125 2.107 1 95.44 36 PHE B C 1
ATOM 2473 O O . PHE B 1 36 ? -0.716 33.844 0.953 1 95.44 36 PHE B O 1
ATOM 2480 N N . PRO B 1 37 ? -0.847 33.375 3.146 1 95.31 37 PRO B N 1
ATOM 2481 C CA . PRO B 1 37 ? -0.881 33.781 4.555 1 95.31 37 PRO B CA 1
ATOM 2482 C C . PRO B 1 37 ? 0.41 33.438 5.297 1 95.31 37 PRO B C 1
ATOM 2484 O O . PRO B 1 37 ? 0.542 33.75 6.484 1 95.31 37 PRO B O 1
ATOM 2487 N N . PHE B 1 38 ? 1.35 32.844 4.547 1 96.38 38 PHE B N 1
ATOM 2488 C CA . PHE B 1 38 ? 2.664 32.656 5.152 1 96.38 38 PHE B CA 1
ATOM 2489 C C . PHE B 1 38 ? 3.385 34 5.277 1 96.38 38 PHE B C 1
ATOM 2491 O O . PHE B 1 38 ? 3.066 34.938 4.559 1 96.38 38 PHE B O 1
ATOM 2498 N N . GLY B 1 39 ? 4.359 34 6.211 1 96.44 39 GLY B N 1
ATOM 2499 C CA . GLY B 1 39 ? 5.121 35.25 6.293 1 96.44 39 GLY B CA 1
ATOM 2500 C C . GLY B 1 39 ? 6.305 35.156 7.238 1 96.44 39 GLY B C 1
ATOM 2501 O O . GLY B 1 39 ? 6.375 34.25 8.062 1 96.44 39 GLY B O 1
ATOM 2502 N N . ILE B 1 40 ? 7.207 36.062 7.031 1 95.94 40 ILE B N 1
ATOM 2503 C CA . ILE B 1 40 ? 8.414 36.188 7.848 1 95.94 40 ILE B CA 1
ATOM 2504 C C . ILE B 1 40 ? 8.359 37.469 8.672 1 95.94 40 ILE B C 1
ATOM 2506 O O . ILE B 1 40 ? 8.25 38.562 8.125 1 95.94 40 ILE B O 1
ATOM 2510 N N . GLY B 1 41 ? 8.398 37.281 10.016 1 92.62 41 GLY B N 1
ATOM 2511 C CA . GLY B 1 41 ? 8.391 38.438 10.891 1 92.62 41 GLY B CA 1
ATOM 2512 C C . GLY B 1 41 ? 6.996 38.812 11.367 1 92.62 41 GLY B C 1
ATOM 2513 O O . GLY B 1 41 ? 6 38.438 10.75 1 92.62 41 GLY B O 1
ATOM 2514 N N . PRO B 1 42 ? 6.934 39.531 12.469 1 91.31 42 PRO B N 1
ATOM 2515 C CA . PRO B 1 42 ? 5.637 39.906 13.039 1 91.31 42 PRO B CA 1
ATOM 2516 C C . PRO B 1 42 ? 4.777 40.719 12.07 1 91.31 42 PRO B C 1
ATOM 2518 O O . PRO B 1 42 ? 5.285 41.625 11.383 1 91.31 42 PRO B O 1
ATOM 2521 N N . GLY B 1 43 ? 3.512 40.406 11.984 1 92.25 43 GLY B N 1
ATOM 2522 C CA . GLY B 1 43 ? 2.551 41.125 11.18 1 92.25 43 GLY B CA 1
ATOM 2523 C C . GLY B 1 43 ? 2.502 40.656 9.734 1 92.25 43 GLY B C 1
ATOM 2524 O O . GLY B 1 43 ? 1.7 41.156 8.945 1 92.25 43 GLY B O 1
ATOM 2525 N N . CYS B 1 44 ? 3.34 39.719 9.43 1 95 44 CYS B N 1
ATOM 2526 C CA . CYS B 1 44 ? 3.465 39.375 8.023 1 95 44 CYS B CA 1
ATOM 2527 C C . CYS B 1 44 ? 2.785 38.031 7.734 1 95 44 CYS B C 1
ATOM 2529 O O . CYS B 1 44 ? 2.805 37.562 6.602 1 95 44 CYS B O 1
ATOM 2531 N N . PHE B 1 45 ? 2.195 37.406 8.695 1 93.44 45 PHE B N 1
ATOM 2532 C CA . PHE B 1 45 ? 1.57 36.125 8.523 1 93.44 45 PHE B CA 1
ATOM 2533 C C . PHE B 1 45 ? 0.286 36.031 9.336 1 93.44 45 PHE B C 1
ATOM 2535 O O . PHE B 1 45 ? 0.06 36.812 10.25 1 93.44 45 PHE B O 1
ATOM 2542 N N . LEU B 1 46 ? -0.506 35.094 8.93 1 90.88 46 LEU B N 1
ATOM 2543 C CA . LEU B 1 46 ? -1.63 34.688 9.773 1 90.88 46 LEU B CA 1
ATOM 2544 C C . LEU B 1 46 ? -1.186 33.719 10.867 1 90.88 46 LEU B C 1
ATOM 2546 O O . LEU B 1 46 ? -0.175 33.031 10.711 1 90.88 46 LEU B O 1
ATOM 2550 N N . PRO B 1 47 ? -1.992 33.688 11.945 1 85.81 47 PRO B N 1
ATOM 2551 C CA . PRO B 1 47 ? -1.636 32.719 12.992 1 85.81 47 PRO B CA 1
ATOM 2552 C C . PRO B 1 47 ? -1.476 31.297 12.461 1 85.81 47 PRO B C 1
ATOM 2554 O O . PRO B 1 47 ? -2.342 30.797 11.727 1 85.81 47 PRO B O 1
ATOM 2557 N N . GLY B 1 48 ? -0.338 30.688 12.766 1 87.44 48 GLY B N 1
ATOM 2558 C CA . GLY B 1 48 ? -0.074 29.328 12.352 1 87.44 48 GLY B CA 1
ATOM 2559 C C . GLY B 1 48 ? 0.756 29.234 11.086 1 87.44 48 GLY B C 1
ATOM 2560 O O . GLY B 1 48 ? 1.19 28.141 10.695 1 87.44 48 GLY B O 1
ATOM 2561 N N . PHE B 1 49 ? 1.033 30.406 10.492 1 93.12 49 PHE B N 1
ATOM 2562 C CA . PHE B 1 49 ? 1.664 30.359 9.18 1 93.12 49 PHE B CA 1
ATOM 2563 C C . PHE B 1 49 ? 3.002 31.094 9.188 1 93.12 49 PHE B C 1
ATOM 2565 O O . PHE B 1 49 ? 3.518 31.469 8.141 1 93.12 49 PHE B O 1
ATOM 2572 N N . GLN B 1 50 ? 3.506 31.188 10.344 1 93.38 50 GLN B N 1
ATOM 2573 C CA . GLN B 1 50 ? 4.812 31.828 10.484 1 93.38 50 GLN B CA 1
ATOM 2574 C C . GLN B 1 50 ? 5.91 30.969 9.859 1 93.38 50 GLN B C 1
ATOM 2576 O O . GLN B 1 50 ? 5.918 29.75 10.023 1 93.38 50 GLN B O 1
ATOM 2581 N N . ILE B 1 51 ? 6.832 31.641 9.141 1 95.62 51 ILE B N 1
ATOM 2582 C CA . ILE B 1 51 ? 8.055 31.016 8.625 1 95.62 51 ILE B CA 1
ATOM 2583 C C . ILE B 1 51 ? 9.273 31.734 9.203 1 95.62 51 ILE B C 1
ATOM 2585 O O . ILE B 1 51 ? 9.312 32.969 9.258 1 95.62 51 ILE B O 1
ATOM 2589 N N . GLU B 1 52 ? 10.164 30.969 9.695 1 95.5 52 GLU B N 1
ATOM 2590 C CA . GLU B 1 52 ? 11.438 31.516 10.148 1 95.5 52 GLU B CA 1
ATOM 2591 C C . GLU B 1 52 ? 12.516 31.375 9.078 1 95.5 52 GLU B C 1
ATOM 2593 O O . GLU B 1 52 ? 12.664 30.312 8.484 1 95.5 52 GLU B O 1
ATOM 2598 N N . CYS B 1 53 ? 13.133 32.438 8.82 1 96.06 53 CYS B N 1
ATOM 2599 C CA . CYS B 1 53 ? 14.258 32.406 7.895 1 96.06 53 CYS B CA 1
ATOM 2600 C C . CYS B 1 53 ? 15.586 32.406 8.648 1 96.06 53 CYS B C 1
ATOM 2602 O O . CYS B 1 53 ? 16.125 33.438 8.992 1 96.06 53 CYS B O 1
ATOM 2604 N N . ILE B 1 54 ? 16.094 31.203 8.789 1 93.75 54 ILE B N 1
ATOM 2605 C CA . ILE B 1 54 ? 17.297 31.016 9.609 1 93.75 54 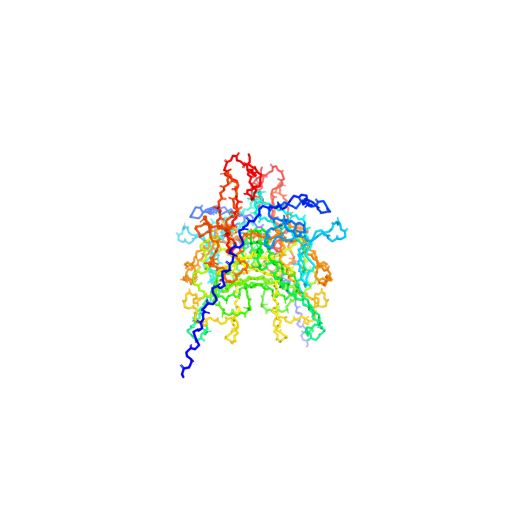ILE B CA 1
ATOM 2606 C C . ILE B 1 54 ? 18.531 31.312 8.773 1 93.75 54 ILE B C 1
ATOM 2608 O O . ILE B 1 54 ? 18.656 30.828 7.645 1 93.75 54 ILE B O 1
ATOM 2612 N N . ASN B 1 55 ? 19.406 32.094 9.312 1 91.44 55 ASN B N 1
ATOM 2613 C CA . ASN B 1 55 ? 20.656 32.5 8.688 1 91.44 55 ASN B CA 1
ATOM 2614 C C . ASN B 1 55 ? 20.438 33.156 7.32 1 91.44 55 ASN B C 1
ATOM 2616 O O . ASN B 1 55 ? 21.219 32.969 6.398 1 91.44 55 ASN B O 1
ATOM 2620 N N . GLY B 1 56 ? 19.266 33.625 7.082 1 87.5 56 GLY B N 1
ATOM 2621 C CA . GLY B 1 56 ? 18.922 34.406 5.902 1 87.5 56 GLY B CA 1
ATOM 2622 C C . GLY B 1 56 ? 18.625 33.562 4.688 1 87.5 56 GLY B C 1
ATOM 2623 O O . GLY B 1 56 ? 18.25 34.062 3.631 1 87.5 56 GLY B O 1
ATOM 2624 N N . SER B 1 57 ? 18.703 32.219 4.887 1 92.69 57 SER B N 1
ATOM 2625 C CA . SER B 1 57 ? 18.562 31.453 3.648 1 92.69 57 SER B CA 1
ATOM 2626 C C . SER B 1 57 ? 17.828 30.141 3.891 1 92.69 57 SER B C 1
ATOM 2628 O O . SER B 1 57 ? 17.578 29.391 2.949 1 92.69 57 SER B O 1
ATOM 2630 N N . THR B 1 58 ? 17.516 29.859 5.098 1 95.44 58 THR B N 1
ATOM 2631 C CA . THR B 1 58 ? 16.891 28.562 5.359 1 95.44 58 THR B CA 1
ATOM 2632 C C . THR B 1 58 ? 15.5 28.75 5.965 1 95.44 58 THR B C 1
ATOM 2634 O O . THR B 1 58 ? 15.367 29.078 7.145 1 95.44 58 THR B O 1
ATOM 2637 N N . PRO B 1 59 ? 14.531 28.516 5.172 1 96.94 59 PRO B N 1
ATOM 2638 C CA . PRO B 1 59 ? 13.18 28.609 5.715 1 96.94 59 PRO B CA 1
ATOM 2639 C C . PRO B 1 59 ? 12.805 27.422 6.598 1 96.94 59 PRO B C 1
ATOM 2641 O O . PRO B 1 59 ? 13.031 26.281 6.219 1 96.94 59 PRO B O 1
ATOM 2644 N N . MET B 1 60 ? 12.25 27.75 7.77 1 95.06 60 MET B N 1
ATOM 2645 C CA . MET B 1 60 ? 11.875 26.734 8.742 1 95.06 60 MET B CA 1
ATOM 2646 C C . MET B 1 60 ? 10.492 27 9.32 1 95.06 60 MET B C 1
ATOM 2648 O O . MET B 1 60 ? 10.094 28.156 9.461 1 95.06 60 MET B O 1
ATOM 2652 N N . LEU B 1 61 ? 9.734 25.938 9.586 1 92.94 61 LEU B N 1
ATOM 2653 C CA . LEU B 1 61 ? 8.602 26.094 10.492 1 92.94 61 LEU B CA 1
ATOM 2654 C C . LEU B 1 61 ? 9.078 26.297 11.922 1 92.94 61 LEU B C 1
ATOM 2656 O O . LEU B 1 61 ? 10.031 25.641 12.359 1 92.94 61 LEU B O 1
ATOM 2660 N N . PRO B 1 62 ? 8.336 27.219 12.562 1 88.94 62 PRO B N 1
ATOM 2661 C CA . PRO B 1 62 ? 8.781 27.5 13.93 1 88.94 62 PRO B CA 1
ATOM 2662 C C . PRO B 1 62 ? 8.422 26.375 14.906 1 88.94 62 PRO B C 1
ATOM 2664 O O . PRO B 1 62 ? 7.246 26.203 15.25 1 88.94 62 PRO B O 1
ATOM 2667 N N . ASP B 1 63 ? 9.273 25.469 15.133 1 82.19 63 ASP B N 1
ATOM 2668 C CA . ASP B 1 63 ? 9.055 24.391 16.094 1 82.19 63 ASP B CA 1
ATOM 2669 C C . ASP B 1 63 ? 10.172 24.344 17.125 1 82.19 63 ASP B C 1
ATOM 2671 O O . ASP B 1 63 ? 11.344 24.484 16.797 1 82.19 63 ASP B O 1
ATOM 2675 N N . ASP B 1 64 ? 9.688 24.172 18.391 1 72.19 64 ASP B N 1
ATOM 2676 C CA . ASP B 1 64 ? 10.648 24.203 19.484 1 72.19 64 ASP B CA 1
ATOM 2677 C C . ASP B 1 64 ? 11.445 22.906 19.562 1 72.19 64 ASP B C 1
ATOM 2679 O O . ASP B 1 64 ? 12.555 22.875 20.109 1 72.19 64 ASP B O 1
ATOM 2683 N N . SER B 1 65 ? 10.883 21.922 19.031 1 72.19 65 SER B N 1
ATOM 2684 C CA . SER B 1 65 ? 11.453 20.594 19.281 1 72.19 65 SER B CA 1
ATOM 2685 C C . SER B 1 65 ? 12.102 20.016 18.016 1 72.19 65 SER B C 1
ATOM 2687 O O . SER B 1 65 ? 12.992 19.172 18.109 1 72.19 65 SER B O 1
ATOM 2689 N N . TYR B 1 66 ? 11.688 20.594 16.922 1 75.75 66 TYR B N 1
ATOM 2690 C CA . TYR B 1 66 ? 12.125 19.922 15.695 1 75.75 66 TYR B CA 1
ATOM 2691 C C . TYR B 1 66 ? 12.508 20.938 14.625 1 75.75 66 TYR B C 1
ATOM 2693 O O . TYR B 1 66 ? 11.898 22.016 14.531 1 75.75 66 TYR B O 1
ATOM 2701 N N . GLU B 1 67 ? 13.531 20.578 13.969 1 81.75 67 GLU B N 1
ATOM 2702 C CA . GLU B 1 67 ? 13.891 21.344 12.773 1 81.75 67 GLU B CA 1
ATOM 2703 C C . GLU B 1 67 ? 13.086 20.875 11.562 1 81.75 67 GLU B C 1
ATOM 2705 O O . GLU B 1 67 ? 13.297 19.781 11.055 1 81.75 67 GLU B O 1
ATOM 2710 N N . ILE B 1 68 ? 12.211 21.797 11.141 1 91.19 68 ILE B N 1
ATOM 2711 C CA . ILE B 1 68 ? 11.375 21.453 10 1 91.19 68 ILE B CA 1
ATOM 2712 C C . ILE B 1 68 ? 11.68 22.406 8.836 1 91.19 68 ILE B C 1
ATOM 2714 O O . ILE B 1 68 ? 11.102 23.5 8.75 1 91.19 68 ILE B O 1
ATOM 2718 N N . LYS B 1 69 ? 12.523 21.938 8.016 1 94.19 69 LYS B N 1
ATOM 2719 C CA . LYS B 1 69 ? 12.906 22.75 6.863 1 94.19 69 LYS B CA 1
ATOM 2720 C C . LYS B 1 69 ? 11.789 22.812 5.828 1 94.19 69 LYS B C 1
ATOM 2722 O O . LYS B 1 69 ? 11.188 21.781 5.5 1 94.19 69 LYS B O 1
ATOM 2727 N N . VAL B 1 70 ? 11.531 24.016 5.352 1 96.81 70 VAL B N 1
ATOM 2728 C CA . VAL B 1 70 ? 10.5 24.219 4.336 1 96.81 70 VAL B CA 1
ATOM 2729 C C . VAL B 1 70 ? 11.133 24.172 2.947 1 96.81 70 VAL B C 1
ATOM 2731 O O . VAL B 1 70 ? 12.133 24.844 2.691 1 96.81 70 VAL B O 1
ATOM 2734 N N . LEU B 1 71 ? 10.523 23.375 2.129 1 97.62 71 LEU B N 1
ATOM 2735 C CA . LEU B 1 71 ? 11.047 23.25 0.771 1 97.62 71 LEU B CA 1
ATOM 2736 C C . LEU B 1 71 ? 10.234 24.094 -0.206 1 97.62 71 LEU B C 1
ATOM 2738 O O . LEU B 1 71 ? 10.781 24.609 -1.185 1 97.62 71 LEU B O 1
ATOM 2742 N N . ASN B 1 72 ? 9.008 24.141 0.014 1 97.94 72 ASN B N 1
ATOM 2743 C CA . ASN B 1 72 ? 8.102 24.875 -0.872 1 97.94 72 ASN B CA 1
ATOM 2744 C C . ASN B 1 72 ? 6.785 25.203 -0.177 1 97.94 72 ASN B C 1
ATOM 2746 O O . ASN B 1 72 ? 6.301 24.422 0.648 1 97.94 72 ASN B O 1
ATOM 2750 N N . LEU B 1 73 ? 6.23 26.344 -0.593 1 97.94 73 LEU B N 1
ATOM 2751 C CA . LEU B 1 73 ? 4.922 26.766 -0.107 1 97.94 73 LEU B CA 1
ATOM 2752 C C . LEU B 1 73 ? 3.988 27.078 -1.27 1 97.94 73 LEU B C 1
ATOM 2754 O O . LEU B 1 73 ? 4.383 27.75 -2.225 1 97.94 73 LEU B O 1
ATOM 2758 N N . SER B 1 74 ? 2.826 26.531 -1.121 1 97 74 SER B N 1
ATOM 2759 C CA . SER B 1 74 ? 1.841 26.781 -2.168 1 97 74 SER B CA 1
ATOM 2760 C C . SER B 1 74 ? 0.506 27.219 -1.577 1 97 74 SER B C 1
ATOM 2762 O O . SER B 1 74 ? 0.027 26.625 -0.604 1 97 74 SER B O 1
ATOM 2764 N N . VAL B 1 75 ? -0.06 28.234 -2.154 1 95.88 75 VAL B N 1
ATOM 2765 C CA . VAL B 1 75 ? -1.351 28.75 -1.714 1 95.88 75 VAL B CA 1
ATOM 2766 C C . VAL B 1 75 ? -2.443 28.312 -2.691 1 95.88 75 VAL B C 1
ATOM 2768 O O . VAL B 1 75 ? -3.52 27.875 -2.275 1 95.88 75 VAL B O 1
ATOM 2771 N N . MET B 1 76 ? -2.215 28.516 -3.914 1 91.25 76 MET B N 1
ATOM 2772 C CA . MET B 1 76 ? -3.078 28.094 -5.016 1 91.25 76 MET B CA 1
ATOM 2773 C C . MET B 1 76 ? -2.301 27.281 -6.035 1 91.25 76 MET B C 1
ATOM 2775 O O . MET B 1 76 ? -1.097 27.469 -6.211 1 91.25 76 MET B O 1
ATOM 2779 N N . PRO B 1 77 ? -2.928 26.188 -6.609 1 88.69 77 PRO B N 1
ATOM 2780 C CA . PRO B 1 77 ? -4.32 25.75 -6.488 1 88.69 77 PRO B CA 1
ATOM 2781 C C . PRO B 1 77 ? -4.547 24.844 -5.273 1 88.69 77 PRO B C 1
ATOM 2783 O O . PRO B 1 77 ? -5.691 24.656 -4.848 1 88.69 77 PRO B O 1
ATOM 2786 N N . ARG B 1 78 ? -3.48 24.312 -4.77 1 91.12 78 ARG B N 1
ATOM 2787 C CA . ARG B 1 78 ? -3.598 23.438 -3.604 1 91.12 78 ARG B CA 1
ATOM 2788 C C . ARG B 1 78 ? -2.805 24 -2.426 1 91.12 78 ARG B C 1
ATOM 2790 O O . ARG B 1 78 ? -1.633 24.359 -2.572 1 91.12 78 ARG B O 1
ATOM 2797 N N . PRO B 1 79 ? -3.453 24.156 -1.269 1 96.69 79 PRO B N 1
ATOM 2798 C CA . PRO B 1 79 ? -2.746 24.609 -0.073 1 96.69 79 PRO B CA 1
ATOM 2799 C C . PRO B 1 79 ? -1.799 23.562 0.499 1 96.69 79 PRO B C 1
ATOM 2801 O O . PRO B 1 79 ? -2.227 22.688 1.251 1 96.69 79 PRO B O 1
ATOM 2804 N N . GLU B 1 80 ? -0.568 23.719 0.127 1 97.5 80 GLU B N 1
ATOM 2805 C CA . GLU B 1 80 ? 0.393 22.688 0.521 1 97.5 80 GLU B CA 1
ATOM 2806 C C . GLU B 1 80 ? 1.711 23.312 0.972 1 97.5 80 GLU B C 1
ATOM 2808 O O . GLU B 1 80 ? 2.076 24.406 0.522 1 97.5 80 GLU B O 1
ATOM 2813 N N . ALA B 1 81 ? 2.34 22.703 1.89 1 97.31 81 ALA B N 1
ATOM 2814 C CA . ALA B 1 81 ? 3.717 22.984 2.287 1 97.31 81 ALA B CA 1
ATOM 2815 C C . ALA B 1 81 ? 4.582 21.734 2.201 1 97.31 81 ALA B C 1
ATOM 2817 O O . ALA B 1 81 ? 4.27 20.703 2.818 1 97.31 81 ALA B O 1
ATOM 2818 N N . ARG B 1 82 ? 5.582 21.766 1.417 1 97.12 82 ARG B N 1
ATOM 2819 C CA . ARG B 1 82 ? 6.551 20.688 1.351 1 97.12 82 ARG B CA 1
ATOM 2820 C C . ARG B 1 82 ? 7.684 20.891 2.348 1 97.12 82 ARG B C 1
ATOM 2822 O O . ARG B 1 82 ? 8.281 21.969 2.395 1 97.12 82 ARG B O 1
ATOM 2829 N N . VAL B 1 83 ? 7.945 19.906 3.162 1 95.75 83 VAL B N 1
ATOM 2830 C CA . VAL B 1 83 ? 8.906 20.094 4.246 1 95.75 83 VAL B CA 1
ATOM 2831 C C . VAL B 1 83 ? 9.789 18.859 4.371 1 95.75 83 VAL B C 1
ATOM 2833 O O . VAL B 1 83 ? 9.531 17.828 3.736 1 95.75 83 VAL B O 1
ATOM 2836 N N . MET B 1 84 ? 10.898 18.969 5.137 1 93.81 84 MET B N 1
ATOM 2837 C CA 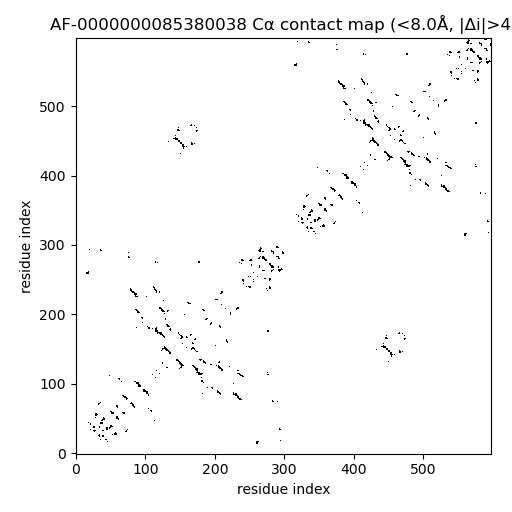. MET B 1 84 ? 11.734 17.844 5.543 1 93.81 84 MET B CA 1
ATOM 2838 C C . MET B 1 84 ? 11.461 17.469 6.992 1 93.81 84 MET B C 1
ATOM 2840 O O . MET B 1 84 ? 11.508 18.312 7.883 1 93.81 84 MET B O 1
ATOM 2844 N N . LEU B 1 85 ? 11.156 16.203 7.219 1 90.12 85 LEU B N 1
ATOM 2845 C CA . LEU B 1 85 ? 10.93 15.742 8.586 1 90.12 85 LEU B CA 1
ATOM 2846 C C . LEU B 1 85 ? 11.836 14.555 8.914 1 90.12 85 LEU B C 1
ATOM 2848 O O . LEU B 1 85 ? 12.148 13.75 8.039 1 90.12 85 LEU B O 1
ATOM 2852 N N . HIS B 1 86 ? 12.156 14.477 10.172 1 89.44 86 HIS B N 1
ATOM 2853 C CA . HIS B 1 86 ? 12.938 13.336 10.633 1 89.44 86 HIS B CA 1
ATOM 2854 C C . HIS B 1 86 ? 12.109 12.055 10.609 1 89.44 86 HIS B C 1
ATOM 2856 O O . HIS B 1 86 ? 10.898 12.086 10.805 1 89.44 86 HIS B O 1
ATOM 2862 N N . ILE B 1 87 ? 12.82 10.969 10.492 1 91.44 87 ILE B N 1
ATOM 2863 C CA . ILE B 1 87 ? 12.141 9.68 10.43 1 91.44 87 ILE B CA 1
ATOM 2864 C C . ILE B 1 87 ? 12.117 9.039 11.82 1 91.44 87 ILE B C 1
ATOM 2866 O O . ILE B 1 87 ? 12.906 9.406 12.688 1 91.44 87 ILE B O 1
ATOM 2870 N N . ALA B 1 88 ? 11.188 8.156 12.016 1 91.31 88 ALA B N 1
ATOM 2871 C CA . ALA B 1 88 ? 11.156 7.344 13.234 1 91.31 88 ALA B CA 1
ATOM 2872 C C . ALA B 1 88 ? 12.047 6.113 13.086 1 91.31 88 ALA B C 1
ATOM 2874 O O . ALA B 1 88 ? 12.148 5.535 12 1 91.31 88 ALA B O 1
ATOM 2875 N N . PHE B 1 89 ? 12.68 5.742 14.211 1 91.5 89 PHE B N 1
ATOM 2876 C CA . PHE B 1 89 ? 13.484 4.527 14.164 1 91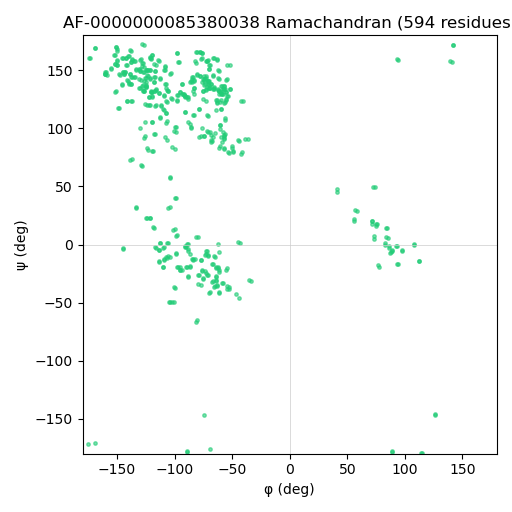.5 89 PHE B CA 1
ATOM 2877 C C . PHE B 1 89 ? 13.625 3.92 15.555 1 91.5 89 PHE B C 1
ATOM 2879 O O . PHE B 1 89 ? 13.469 4.613 16.562 1 91.5 89 PHE B O 1
ATOM 2886 N N . GLN B 1 90 ? 13.797 2.672 15.602 1 89.19 90 GLN B N 1
ATOM 2887 C CA . GLN B 1 90 ? 14.094 1.896 16.797 1 89.19 90 GLN B CA 1
ATOM 2888 C C . GLN B 1 90 ? 15.164 0.842 16.531 1 89.19 90 GLN B C 1
ATOM 2890 O O . GLN B 1 90 ? 14.992 -0.011 15.656 1 89.19 90 GLN B O 1
ATOM 2895 N N . CYS B 1 91 ? 16.203 0.967 17.344 1 88.25 91 CYS B N 1
ATOM 2896 C CA . CYS B 1 91 ? 17.297 0.016 17.156 1 88.25 91 CYS B CA 1
ATOM 2897 C C . CYS B 1 91 ? 17.344 -0.985 18.312 1 88.25 91 CYS B C 1
ATOM 2899 O O . CYS B 1 91 ? 16.969 -0.66 19.438 1 88.25 91 CYS B O 1
ATOM 2901 N N . TYR B 1 92 ? 17.875 -2.104 17.938 1 82.94 92 TYR B N 1
ATOM 2902 C CA . TYR B 1 92 ? 17.875 -3.199 18.906 1 82.94 92 TYR B CA 1
ATOM 2903 C C . TYR B 1 92 ? 19.297 -3.705 19.141 1 82.94 92 TYR B C 1
ATOM 2905 O O . TYR B 1 92 ? 20.141 -3.668 18.234 1 82.94 92 TYR B O 1
ATOM 2913 N N . ASP B 1 93 ? 19.516 -4.102 20.375 1 77.31 93 ASP B N 1
ATOM 2914 C CA . ASP B 1 93 ? 20.797 -4.699 20.688 1 77.31 93 ASP B CA 1
ATOM 2915 C C . ASP B 1 93 ? 20.781 -6.211 20.469 1 77.31 93 ASP B C 1
ATOM 2917 O O . ASP B 1 93 ? 19.797 -6.75 19.953 1 77.31 93 ASP B O 1
ATOM 2921 N N . ALA B 1 94 ? 21.906 -6.734 20.797 1 67.06 94 ALA B N 1
ATOM 2922 C CA . ALA B 1 94 ? 22.062 -8.156 20.516 1 67.06 94 ALA B CA 1
ATOM 2923 C C . ALA B 1 94 ? 21.062 -8.992 21.297 1 67.06 94 ALA B C 1
ATOM 2925 O O . ALA B 1 94 ? 20.766 -10.133 20.922 1 67.06 94 ALA B O 1
ATOM 2926 N N . THR B 1 95 ? 20.531 -8.438 22.344 1 65.25 95 THR B N 1
ATOM 2927 C CA . THR B 1 95 ? 19.562 -9.164 23.156 1 65.25 95 THR B CA 1
ATOM 2928 C C . THR B 1 95 ? 18.141 -8.75 22.828 1 65.25 95 THR B C 1
ATOM 2930 O O . THR B 1 95 ? 17.203 -9.086 23.547 1 65.25 95 THR B O 1
ATOM 2933 N N . ASP B 1 96 ? 17.953 -8.047 21.734 1 63.97 96 ASP B N 1
ATOM 2934 C CA . ASP B 1 96 ? 16.656 -7.605 21.219 1 63.97 96 ASP B CA 1
ATOM 2935 C C . ASP B 1 96 ? 16.078 -6.469 22.062 1 63.97 96 ASP B C 1
ATOM 2937 O O . ASP B 1 96 ? 14.891 -6.176 22 1 63.97 96 ASP B O 1
ATOM 2941 N N . GLY B 1 97 ? 16.875 -6.012 22.969 1 64.81 97 GLY B N 1
ATOM 2942 C CA . GLY B 1 97 ? 16.469 -4.824 23.703 1 64.81 97 GLY B CA 1
ATOM 2943 C C . GLY B 1 97 ? 16.625 -3.545 22.906 1 64.81 97 GLY B C 1
ATOM 2944 O O . GLY B 1 97 ? 17.5 -3.455 22.047 1 64.81 97 GLY B O 1
ATOM 2945 N N . SER B 1 98 ? 15.609 -2.691 23.094 1 63.91 98 SER B N 1
ATOM 2946 C CA . SER B 1 98 ? 15.734 -1.388 22.453 1 63.91 98 SER B CA 1
ATOM 2947 C C . SER B 1 98 ? 17.016 -0.685 22.875 1 63.91 98 SER B C 1
ATOM 2949 O O . SER B 1 98 ? 17.281 -0.519 24.062 1 63.91 98 SER B O 1
ATOM 2951 N N . ALA B 1 99 ? 17.812 -0.358 21.828 1 64.38 99 ALA B N 1
ATOM 2952 C CA . ALA B 1 99 ? 19.094 0.292 22.109 1 64.38 99 ALA B CA 1
ATOM 2953 C C . ALA B 1 99 ? 19.016 1.792 21.844 1 64.38 99 ALA B C 1
ATOM 2955 O O . ALA B 1 99 ? 19.547 2.594 22.609 1 64.38 99 ALA B O 1
ATOM 2956 N N . LYS B 1 100 ? 18.562 2.174 20.812 1 69.44 100 LYS B N 1
ATOM 2957 C CA . LYS B 1 100 ? 18.438 3.564 20.391 1 69.44 100 LYS B CA 1
ATOM 2958 C C . LYS B 1 100 ? 17.125 3.797 19.641 1 69.44 100 LYS B C 1
ATOM 2960 O O . LYS B 1 100 ? 16.688 2.951 18.844 1 69.44 100 LYS B O 1
ATOM 2965 N N . ASP B 1 101 ? 16.375 4.727 20.141 1 71.94 101 ASP B N 1
ATOM 2966 C CA . ASP B 1 101 ? 15.141 5.023 19.422 1 71.94 101 ASP B CA 1
ATOM 2967 C C . ASP B 1 101 ? 15.008 6.52 19.141 1 71.94 101 ASP B C 1
ATOM 2969 O O . ASP B 1 101 ? 15.75 7.328 19.703 1 71.94 101 ASP B O 1
ATOM 2973 N N . GLY B 1 102 ? 14.695 6.918 18.219 1 63.09 102 GLY B N 1
ATOM 2974 C CA . GLY B 1 102 ? 14.375 8.289 17.859 1 63.09 102 GLY B CA 1
ATOM 2975 C C . GLY B 1 102 ? 13.039 8.422 17.141 1 63.09 102 GLY B C 1
ATOM 2976 O O . GLY B 1 102 ? 12.734 7.641 16.234 1 63.09 102 GLY B O 1
ATOM 2977 N N . ALA B 1 103 ? 12.242 8.797 17.938 1 56.28 103 ALA B N 1
ATOM 2978 C CA . ALA B 1 103 ? 10.797 8.672 17.734 1 56.28 103 ALA B CA 1
ATOM 2979 C C . ALA B 1 103 ? 10.297 9.695 16.719 1 56.28 103 ALA B C 1
ATOM 2981 O O . ALA B 1 103 ? 11.016 10.633 16.375 1 56.28 103 ALA B O 1
ATOM 2982 N N . SER B 1 104 ? 9.047 9.93 17.266 1 56 104 SER B N 1
ATOM 2983 C CA . SER B 1 104 ? 7.719 10.438 16.969 1 56 104 SER B CA 1
ATOM 2984 C C . SER B 1 104 ? 7.715 11.961 16.906 1 56 104 SER B C 1
ATOM 2986 O O . SER B 1 104 ? 8.219 12.625 17.812 1 56 104 SER B O 1
ATOM 2988 N N . PHE B 1 105 ? 7.742 12.477 15.75 1 60.94 105 PHE B N 1
ATOM 2989 C CA . PHE B 1 105 ? 7.547 13.906 15.57 1 60.94 105 PHE B CA 1
ATOM 2990 C C . PHE B 1 105 ? 6.141 14.32 15.992 1 60.94 105 PHE B C 1
ATOM 2992 O O . PHE B 1 105 ? 5.152 13.859 15.422 1 60.94 105 PHE B O 1
ATOM 2999 N N . ARG B 1 106 ? 6.121 14.797 17.312 1 61.25 106 ARG B N 1
ATOM 3000 C CA . ARG B 1 106 ? 4.887 15.461 17.703 1 61.25 106 ARG B CA 1
ATOM 3001 C C . ARG B 1 106 ? 5.051 16.984 17.688 1 61.25 106 ARG B C 1
ATOM 3003 O O . ARG B 1 106 ? 5.5 17.578 18.656 1 61.25 106 ARG B O 1
ATOM 3010 N N . SER B 1 107 ? 4.875 17.5 16.484 1 63.88 107 SER B N 1
ATOM 3011 C CA . SER B 1 107 ? 5.035 18.953 16.328 1 63.88 107 SER B CA 1
ATOM 3012 C C . SER B 1 107 ? 3.727 19.688 16.594 1 63.88 107 SER B C 1
ATOM 3014 O O . SER B 1 107 ? 2.703 19.391 15.977 1 63.88 107 SER B O 1
ATOM 3016 N N . ALA B 1 108 ? 3.771 20.609 17.484 1 60.81 108 ALA B N 1
ATOM 3017 C CA . ALA B 1 108 ? 2.625 21.469 17.766 1 60.81 108 ALA B CA 1
ATOM 3018 C C . ALA B 1 108 ? 2.26 22.328 16.547 1 60.81 108 ALA B C 1
ATOM 3020 O O . ALA B 1 108 ? 1.088 22.641 16.344 1 60.81 108 ALA B O 1
ATOM 3021 N N . VAL B 1 109 ? 3.223 22.609 15.844 1 64.06 109 VAL B N 1
ATOM 3022 C CA . VAL B 1 109 ? 2.98 23.469 14.688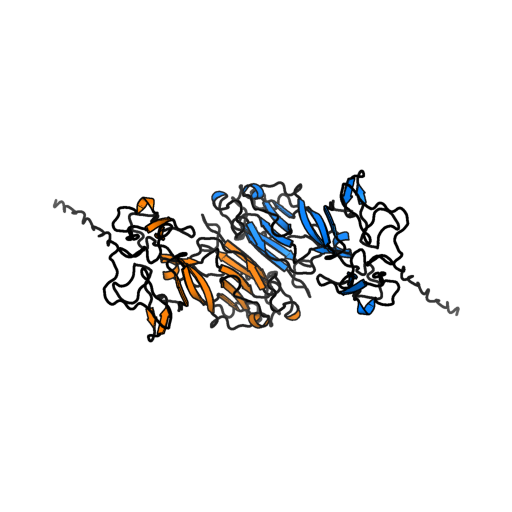 1 64.06 109 VAL B CA 1
ATOM 3023 C C . VAL B 1 109 ? 2.18 22.703 13.633 1 64.06 109 VAL B C 1
ATOM 3025 O O . VAL B 1 109 ? 1.223 23.234 13.062 1 64.06 109 VAL B O 1
ATOM 3028 N N . ILE B 1 110 ? 2.572 21.531 13.5 1 73 110 ILE B N 1
ATOM 3029 C CA . ILE B 1 110 ? 1.854 20.734 12.516 1 73 110 ILE B CA 1
ATOM 3030 C C . ILE B 1 110 ? 0.419 20.5 12.984 1 73 110 ILE B C 1
ATOM 3032 O O . ILE B 1 110 ? -0.525 20.625 12.203 1 73 110 ILE B O 1
ATOM 3036 N N . LYS B 1 111 ? 0.262 20.438 14.211 1 76.44 111 LYS B N 1
ATOM 3037 C CA . LYS B 1 111 ? -1.061 20.156 14.766 1 76.44 111 LYS B CA 1
ATOM 3038 C C . LYS B 1 111 ? -1.986 21.359 14.602 1 76.44 111 LYS B C 1
ATOM 3040 O O . LYS B 1 111 ? -3.205 21.203 14.508 1 76.44 111 LYS B O 1
ATOM 3045 N N . SER B 1 112 ? -1.441 22.484 14.539 1 80.81 112 SER B N 1
ATOM 3046 C CA . SER B 1 112 ? -2.268 23.688 14.508 1 80.81 112 SER B CA 1
ATOM 3047 C C . SER B 1 112 ? -2.812 23.953 13.109 1 80.81 112 SER B C 1
ATOM 3049 O O . SER B 1 112 ? -3.994 23.719 12.844 1 80.81 112 SER B O 1
ATOM 3051 N N . ALA B 1 113 ? -1.95 24.234 12.141 1 89.88 113 ALA B N 1
ATOM 3052 C CA . ALA B 1 113 ? -2.438 24.672 10.836 1 89.88 113 ALA B CA 1
ATOM 3053 C C . ALA B 1 113 ? -2.299 23.562 9.797 1 89.88 113 ALA B C 1
ATOM 3055 O O . ALA B 1 113 ? -2.898 23.641 8.727 1 89.88 113 ALA B O 1
ATOM 3056 N N . TYR B 1 114 ? -1.638 22.594 10.188 1 92.56 114 TYR B N 1
ATOM 3057 C CA . TYR B 1 114 ? -1.26 21.625 9.148 1 92.56 114 TYR B CA 1
ATOM 3058 C C . TYR B 1 114 ? -1.802 20.25 9.461 1 92.56 114 TYR B C 1
ATOM 3060 O O . TYR B 1 114 ? -2.281 20 10.57 1 92.56 114 TYR B O 1
ATOM 3068 N N . ARG B 1 115 ? -1.867 19.406 8.391 1 92.62 115 ARG B N 1
ATOM 3069 C CA . ARG B 1 115 ? -2.066 17.953 8.43 1 92.62 115 ARG B CA 1
ATOM 3070 C C . ARG B 1 115 ? -1.15 17.25 7.434 1 92.62 115 ARG B C 1
ATOM 3072 O O . ARG B 1 115 ? -0.863 17.797 6.359 1 92.62 115 ARG B O 1
ATOM 3079 N N . ILE B 1 116 ? -0.715 16.125 7.859 1 93.12 116 ILE B N 1
ATOM 3080 C CA . ILE B 1 116 ? 0.019 15.32 6.887 1 93.12 116 ILE B CA 1
ATOM 3081 C C . ILE B 1 116 ? -0.901 14.938 5.727 1 93.12 116 ILE B C 1
ATOM 3083 O O . ILE B 1 116 ? -1.954 14.336 5.938 1 93.12 116 ILE B O 1
ATOM 3087 N N . SER B 1 117 ? -0.492 15.336 4.523 1 96.31 117 SER B N 1
ATOM 3088 C CA . SER B 1 117 ? -1.356 15.094 3.373 1 96.31 117 SER B CA 1
ATOM 3089 C C . SER B 1 117 ? -1.553 13.602 3.129 1 96.31 117 SER B C 1
ATOM 3091 O O . SER B 1 117 ? -0.585 12.875 2.895 1 96.31 117 SER B O 1
ATOM 3093 N N . ASP B 1 118 ? -2.746 13.148 3.098 1 93.94 118 ASP B N 1
ATOM 3094 C CA . ASP B 1 118 ? -3.055 11.742 2.881 1 93.94 118 ASP B CA 1
ATOM 3095 C C . ASP B 1 118 ? -2.955 11.375 1.4 1 93.94 118 ASP B C 1
ATOM 3097 O O . ASP B 1 118 ? -2.65 10.234 1.055 1 93.94 118 ASP B O 1
ATOM 3101 N N . THR B 1 119 ? -3.154 12.344 0.544 1 95.69 119 THR B N 1
ATOM 3102 C CA . THR B 1 119 ? -3.189 12.062 -0.888 1 95.69 119 THR B CA 1
ATOM 3103 C C . THR B 1 119 ? -1.793 12.172 -1.494 1 95.69 119 THR B C 1
ATOM 3105 O O . THR B 1 119 ? -1.514 11.57 -2.533 1 95.69 119 THR B O 1
ATOM 3108 N N . ARG B 1 120 ? -0.952 12.867 -0.734 1 97.62 120 ARG B N 1
ATOM 3109 C CA . ARG B 1 120 ? 0.343 13.156 -1.344 1 97.62 120 ARG B CA 1
ATOM 3110 C C . ARG B 1 120 ? 1.45 12.344 -0.683 1 97.62 120 ARG B C 1
ATOM 3112 O O . ARG B 1 120 ? 2.572 12.281 -1.189 1 97.62 120 ARG B O 1
ATOM 3119 N N . ASN B 1 121 ? 1.09 11.773 0.441 1 97.06 121 ASN B N 1
ATOM 3120 C CA . ASN B 1 121 ? 2.113 11.031 1.171 1 97.06 121 ASN B CA 1
ATOM 3121 C C . ASN B 1 121 ? 1.733 9.562 1.327 1 97.06 121 ASN B C 1
ATOM 3123 O O . ASN B 1 121 ? 0.583 9.18 1.094 1 97.06 121 ASN B O 1
ATOM 3127 N N . GLU B 1 122 ? 2.695 8.781 1.651 1 96.94 122 GLU B N 1
ATOM 3128 C CA . GLU B 1 122 ? 2.525 7.387 2.047 1 96.94 122 GLU B CA 1
ATOM 3129 C C . GLU B 1 122 ? 3.416 7.035 3.236 1 96.94 122 GLU B C 1
ATOM 3131 O O . GLU B 1 122 ? 4.387 7.742 3.52 1 96.94 122 GLU B O 1
ATOM 3136 N N . LEU B 1 123 ? 3.006 6.016 3.916 1 96.56 123 LEU B N 1
ATOM 3137 C CA . LEU B 1 123 ? 3.826 5.48 4.996 1 96.56 123 LEU B CA 1
ATOM 3138 C C . LEU B 1 123 ? 4.758 4.387 4.484 1 96.56 123 LEU B C 1
ATOM 3140 O O . LEU B 1 123 ? 4.309 3.439 3.836 1 96.56 123 LEU B O 1
ATOM 3144 N N . VAL B 1 124 ? 6.016 4.539 4.789 1 97.19 124 VAL B N 1
ATOM 3145 C CA . VAL B 1 124 ? 7.02 3.541 4.445 1 97.19 124 VAL B CA 1
ATOM 3146 C C . VAL B 1 124 ? 7.617 2.945 5.715 1 97.19 124 VAL B C 1
ATOM 3148 O O . VAL B 1 124 ? 7.953 3.676 6.652 1 97.19 124 VAL B O 1
ATOM 3151 N N . VAL B 1 125 ? 7.719 1.684 5.754 1 96.31 125 VAL B N 1
ATOM 3152 C CA . VAL B 1 125 ? 8.32 0.958 6.871 1 96.31 125 VAL B CA 1
ATOM 3153 C C . VAL B 1 125 ? 9.484 0.104 6.367 1 96.31 125 VAL B C 1
ATOM 3155 O O . VAL B 1 125 ? 9.344 -0.631 5.387 1 96.31 125 VAL B O 1
ATOM 3158 N N . LEU B 1 126 ? 10.633 0.277 7.008 1 95.25 126 LEU B N 1
ATOM 3159 C CA . LEU B 1 126 ? 11.828 -0.471 6.633 1 95.25 126 LEU B CA 1
ATOM 3160 C C . LEU B 1 126 ? 12.297 -1.357 7.781 1 95.25 126 LEU B C 1
ATOM 3162 O O . LEU B 1 126 ? 12.25 -0.952 8.945 1 95.25 126 LEU B O 1
ATOM 3166 N N . GLY B 1 127 ? 12.773 -2.473 7.422 1 91.94 127 GLY B N 1
ATOM 3167 C CA . GLY B 1 127 ? 13.352 -3.412 8.375 1 91.94 127 GLY B CA 1
ATOM 3168 C C . GLY B 1 127 ? 13.031 -4.859 8.047 1 91.94 127 GLY B C 1
ATOM 3169 O O . GLY B 1 127 ? 12.305 -5.141 7.094 1 91.94 127 GLY B O 1
ATOM 3170 N N . CYS B 1 128 ? 13.695 -5.668 8.789 1 86.81 128 CYS B N 1
ATOM 3171 C CA . CYS B 1 128 ? 13.406 -7.094 8.68 1 86.81 128 CYS B CA 1
ATOM 3172 C C . CYS B 1 128 ? 12.688 -7.598 9.922 1 86.81 128 CYS B C 1
ATOM 3174 O O . CYS B 1 128 ? 13.219 -7.516 11.031 1 86.81 128 CYS B O 1
ATOM 3176 N N . THR B 1 129 ? 11.484 -8.039 9.773 1 84.56 129 THR B N 1
ATOM 3177 C CA . THR B 1 129 ? 10.57 -8.422 10.844 1 84.56 129 THR B CA 1
ATOM 3178 C C . THR B 1 129 ? 10.031 -7.188 11.57 1 84.56 129 THR B C 1
ATOM 3180 O O . THR B 1 129 ? 10.117 -7.094 12.797 1 84.56 129 THR B O 1
ATOM 3183 N N . THR B 1 130 ? 9.594 -6.32 10.844 1 89 130 THR B N 1
ATOM 3184 C CA . THR B 1 130 ? 9.195 -5.012 11.352 1 89 130 THR B CA 1
ATOM 3185 C C . THR B 1 130 ? 7.73 -4.73 11.016 1 89 130 THR B C 1
ATOM 3187 O O . THR B 1 130 ? 7.332 -4.773 9.852 1 89 130 THR B O 1
ATOM 3190 N N . PHE B 1 131 ? 7.035 -4.555 12.055 1 89.69 131 PHE B N 1
ATOM 3191 C CA . PHE B 1 131 ? 5.691 -4.012 11.906 1 89.69 131 PHE B CA 1
ATOM 3192 C C . PHE B 1 131 ? 5.633 -2.568 12.391 1 89.69 131 PHE B C 1
ATOM 3194 O O . PHE B 1 131 ? 5.824 -2.301 13.578 1 89.69 131 PHE B O 1
ATOM 3201 N N . GLY B 1 132 ? 5.398 -1.695 11.422 1 91.19 132 GLY B N 1
ATOM 3202 C CA . GLY B 1 132 ? 5.289 -0.28 11.734 1 91.19 132 GLY B CA 1
ATOM 3203 C C . GLY B 1 132 ? 3.928 0.3 11.398 1 91.19 132 GLY B C 1
ATOM 3204 O O . GLY B 1 132 ? 3.33 -0.051 10.383 1 91.19 132 GLY B O 1
ATOM 3205 N N . PHE B 1 133 ? 3.441 1.175 12.289 1 90.56 133 PHE B N 1
ATOM 3206 C CA . PHE B 1 133 ? 2.139 1.771 12.023 1 90.56 133 PHE B CA 1
ATOM 3207 C C . PHE B 1 133 ? 2.051 3.172 12.625 1 90.56 133 PHE B C 1
ATOM 3209 O O . PHE B 1 133 ? 2.82 3.518 13.523 1 90.56 133 PHE B O 1
ATOM 3216 N N . THR B 1 134 ? 1.211 3.973 12.047 1 88.94 134 THR B N 1
ATOM 3217 C CA . THR B 1 134 ? 0.89 5.305 12.555 1 88.94 134 THR B CA 1
ATOM 3218 C C . THR B 1 134 ? -0.567 5.375 13 1 88.94 134 THR B C 1
ATOM 3220 O O . THR B 1 134 ? -1.383 4.535 12.609 1 88.94 134 THR B O 1
ATOM 3223 N N . SER B 1 135 ? -0.801 6.395 13.883 1 83.12 135 SER B N 1
ATOM 3224 C CA . SER B 1 135 ? -2.158 6.559 14.398 1 83.12 135 SER B CA 1
ATOM 3225 C C . SER B 1 135 ? -2.473 8.023 14.68 1 83.12 135 SER B C 1
ATOM 3227 O O . SER B 1 135 ? -1.562 8.844 14.82 1 83.12 135 SER B O 1
ATOM 3229 N N . SER B 1 136 ? -3.812 8.461 14.484 1 74.69 136 SER B N 1
ATOM 3230 C CA . SER B 1 136 ? -4.234 9.82 14.797 1 74.69 136 SER B CA 1
ATOM 3231 C C . SER B 1 136 ? -4.051 10.133 16.281 1 74.69 136 SER B C 1
ATOM 3233 O O . SER B 1 136 ? -4.031 11.305 16.672 1 74.69 136 SER B O 1
ATOM 3235 N N . GLY B 1 137 ? -3.732 9.328 17.047 1 63.81 137 GLY B N 1
ATOM 3236 C CA . GLY B 1 137 ? -3.553 9.484 18.484 1 63.81 137 GLY B CA 1
ATOM 3237 C C . GLY B 1 137 ? -2.873 8.289 19.125 1 63.81 137 GLY B C 1
ATOM 3238 O O . GLY B 1 137 ? -2.232 7.488 18.453 1 63.81 137 GLY B O 1
ATOM 3239 N N . PRO B 1 138 ? -2.957 8.484 20.516 1 60.62 138 PRO B N 1
ATOM 3240 C CA . PRO B 1 138 ? -2.34 7.348 21.203 1 60.62 138 PRO B CA 1
ATOM 3241 C C . PRO B 1 138 ? -2.934 6.008 20.781 1 60.62 138 PRO B C 1
ATOM 3243 O O . PRO B 1 138 ? -4.137 5.914 20.531 1 60.62 138 PRO B O 1
ATOM 3246 N N . TRP B 1 139 ? -2.021 5.191 20.734 1 59.75 139 TRP B N 1
ATOM 3247 C CA . TRP B 1 139 ? -2.439 3.857 20.328 1 59.75 139 TRP B CA 1
ATOM 3248 C C . TRP B 1 139 ? -3.422 3.258 21.328 1 59.75 139 TRP B C 1
ATOM 3250 O O . TRP B 1 139 ? -3.256 3.408 22.531 1 59.75 139 TRP B O 1
ATOM 3260 N N . GLY B 1 140 ? -4.469 2.697 20.875 1 57.72 140 GLY B N 1
ATOM 3261 C CA . GLY B 1 140 ? -5.555 2.111 21.641 1 57.72 140 GLY B CA 1
ATOM 3262 C C . GLY B 1 140 ? -6.926 2.404 21.062 1 57.72 140 GLY B C 1
ATOM 3263 O O . GLY B 1 140 ? -7.062 3.252 20.172 1 57.72 140 GLY B O 1
ATOM 3264 N N . ARG B 1 141 ? -7.805 1.594 21.422 1 57.78 141 ARG B N 1
ATOM 3265 C CA . ARG B 1 141 ? -9.172 1.777 20.953 1 57.78 141 ARG B CA 1
ATOM 3266 C C . ARG B 1 141 ? -9.805 3.021 21.562 1 57.78 141 ARG B C 1
ATOM 3268 O O . ARG B 1 141 ? -10.023 3.08 22.781 1 57.78 141 ARG B O 1
ATOM 3275 N N . ARG B 1 142 ? -9.594 4.09 20.891 1 56.38 142 ARG B N 1
ATOM 3276 C CA . ARG B 1 142 ? -10.289 5.316 21.266 1 56.38 142 ARG B CA 1
ATOM 3277 C C . ARG B 1 142 ? -11.227 5.785 20.156 1 56.38 142 ARG B C 1
ATOM 3279 O O . ARG B 1 142 ? -11.078 5.379 19 1 56.38 142 ARG B O 1
ATOM 3286 N N . ASP B 1 143 ? -12.133 6.445 20.562 1 57.16 143 ASP B N 1
ATOM 3287 C CA . ASP B 1 143 ? -13.102 6.996 19.609 1 57.16 143 ASP B CA 1
ATOM 3288 C C . ASP B 1 143 ? -12.398 7.82 18.531 1 57.16 143 ASP B C 1
ATOM 3290 O O . ASP B 1 143 ? -11.5 8.609 18.828 1 57.16 143 ASP B O 1
ATOM 3294 N N . SER B 1 144 ? -12.703 7.414 17.312 1 59.97 144 SER B N 1
ATOM 3295 C CA . SER B 1 144 ? -12.305 8.172 16.125 1 59.97 144 SER B CA 1
ATOM 3296 C C . SER B 1 144 ? -10.82 8 15.836 1 59.97 144 SER B C 1
ATOM 3298 O O . SER B 1 144 ? -10.211 8.852 15.18 1 59.97 144 SER B O 1
ATOM 3300 N N . SER B 1 145 ? -10.32 6.961 16.453 1 70.69 145 SER B N 1
ATOM 3301 C CA . SER B 1 145 ? -8.914 6.738 16.141 1 70.69 145 SER B CA 1
ATOM 3302 C C . SER B 1 145 ? -8.75 5.926 14.867 1 70.69 145 SER B C 1
ATOM 3304 O O . SER B 1 145 ? -9.656 5.203 14.461 1 70.69 145 SER B O 1
ATOM 3306 N N . PHE B 1 146 ? -7.773 6.285 14.156 1 76.31 146 PHE B N 1
ATOM 3307 C CA . PHE B 1 146 ? -7.41 5.508 12.977 1 76.31 146 PHE B CA 1
ATOM 3308 C C . PHE B 1 146 ? -5.93 5.148 13.008 1 76.31 146 PHE B C 1
ATOM 3310 O O . PHE B 1 146 ? -5.152 5.738 13.758 1 76.31 146 PHE B O 1
ATOM 3317 N N . ALA B 1 147 ? -5.695 4.09 12.359 1 83.56 147 ALA B N 1
ATOM 3318 C CA . ALA B 1 147 ? -4.312 3.633 12.242 1 83.56 147 ALA B CA 1
ATOM 3319 C C . ALA B 1 147 ? -4.043 3.025 10.875 1 83.56 147 ALA B C 1
ATOM 3321 O O . ALA B 1 147 ? -4.965 2.533 10.211 1 83.56 147 ALA B O 1
ATOM 3322 N N . SER B 1 148 ? -2.846 3.172 10.414 1 90.75 148 SER B N 1
ATOM 3323 C CA . SER B 1 148 ? -2.344 2.547 9.188 1 90.75 148 SER B CA 1
ATOM 3324 C C . SER B 1 148 ? -0.917 2.041 9.375 1 90.75 148 SER B C 1
ATOM 3326 O O . SER B 1 148 ? -0.107 2.68 10.047 1 90.75 148 SER B O 1
ATOM 3328 N N . GLY B 1 149 ? -0.724 0.902 8.852 1 93.94 149 GLY B N 1
ATOM 3329 C CA . GLY B 1 149 ? 0.594 0.307 9.008 1 93.94 149 GLY B CA 1
ATOM 3330 C C . GLY B 1 149 ? 0.803 -0.915 8.133 1 93.94 149 GLY B C 1
ATOM 3331 O O . GLY B 1 149 ? -0.141 -1.413 7.52 1 93.94 149 GLY B O 1
ATOM 3332 N N . CYS B 1 150 ? 2.055 -1.346 8.07 1 95.19 150 CYS B N 1
ATOM 3333 C CA . CYS B 1 150 ? 2.373 -2.506 7.242 1 95.19 150 CYS B CA 1
ATOM 3334 C C . CYS B 1 150 ? 3.566 -3.266 7.809 1 95.19 150 CYS B C 1
ATOM 3336 O O . CYS B 1 150 ? 4.195 -2.818 8.773 1 95.19 150 CYS B O 1
ATOM 3338 N N . LEU B 1 151 ? 3.742 -4.402 7.23 1 92.19 151 LEU B N 1
ATOM 3339 C CA . LEU B 1 151 ? 4.762 -5.344 7.684 1 92.19 151 LEU B CA 1
ATOM 3340 C C . LEU B 1 151 ? 5.855 -5.508 6.633 1 92.19 151 LEU B C 1
ATOM 3342 O O . LEU B 1 151 ? 5.562 -5.723 5.453 1 92.19 151 LEU B O 1
ATOM 3346 N N . ALA B 1 152 ? 7.051 -5.383 7.09 1 90.94 152 ALA B N 1
ATOM 3347 C CA . ALA B 1 152 ? 8.227 -5.707 6.285 1 90.94 152 ALA B CA 1
ATOM 3348 C C . ALA B 1 152 ? 9.016 -6.852 6.91 1 90.94 152 ALA B C 1
ATOM 3350 O O . ALA B 1 152 ? 9.344 -6.812 8.102 1 90.94 152 ALA B O 1
ATOM 3351 N N . TYR B 1 153 ? 9.352 -7.828 6.043 1 87.5 153 TYR B N 1
ATOM 3352 C CA . TYR B 1 153 ? 9.992 -9.031 6.551 1 87.5 153 TYR B CA 1
ATOM 3353 C C . TYR B 1 153 ? 11.133 -9.477 5.637 1 87.5 153 TYR B C 1
ATOM 3355 O O . TYR B 1 153 ? 11.016 -9.391 4.41 1 87.5 153 TYR B O 1
ATOM 3363 N N . CYS B 1 154 ? 12.211 -9.883 6.234 1 82.25 154 CYS B N 1
ATOM 3364 C CA . CYS B 1 154 ? 13.266 -10.586 5.523 1 82.25 154 CYS B CA 1
ATOM 3365 C C . CYS B 1 154 ? 14.156 -11.359 6.488 1 82.25 154 CYS B C 1
ATOM 3367 O O . CYS B 1 154 ? 14.273 -10.992 7.66 1 82.25 154 CYS B O 1
ATOM 3369 N N . ASP B 1 155 ? 14.656 -12.484 6.062 1 73.94 155 ASP B N 1
ATOM 3370 C CA . ASP B 1 155 ? 15.508 -13.32 6.906 1 73.94 155 ASP B CA 1
ATOM 3371 C C . ASP B 1 155 ? 16.984 -13.039 6.648 1 73.94 155 ASP B C 1
ATOM 3373 O O . ASP B 1 155 ? 17.844 -13.43 7.441 1 73.94 155 ASP B O 1
ATOM 3377 N N . ASN B 1 156 ? 17.203 -12.469 5.531 1 73.5 156 ASN B N 1
ATOM 3378 C CA . ASN B 1 156 ? 18.562 -12.094 5.184 1 73.5 156 ASN B CA 1
ATOM 3379 C C . ASN B 1 156 ? 18.594 -10.898 4.246 1 73.5 156 ASN B C 1
ATOM 3381 O O . ASN B 1 156 ? 17.578 -10.508 3.693 1 73.5 156 ASN B O 1
ATOM 3385 N N . ASP B 1 157 ? 19.75 -10.273 4.141 1 67.94 157 ASP B N 1
ATOM 3386 C CA . ASP B 1 157 ? 19.891 -9.07 3.318 1 67.94 157 ASP B CA 1
ATOM 3387 C C . ASP B 1 157 ? 19.875 -9.422 1.832 1 67.94 157 ASP B C 1
ATOM 3389 O O . ASP B 1 157 ? 19.781 -8.531 0.982 1 67.94 157 ASP B O 1
ATOM 3393 N N . GLY B 1 158 ? 19.922 -10.688 1.595 1 75.5 158 GLY B N 1
ATOM 3394 C CA . GLY B 1 158 ? 19.953 -11.078 0.195 1 75.5 158 GLY B CA 1
ATOM 3395 C C . GLY B 1 158 ? 18.578 -11.141 -0.438 1 75.5 158 GLY B C 1
ATOM 3396 O O . GLY B 1 158 ? 18.438 -11.141 -1.664 1 75.5 158 GLY B O 1
ATOM 3397 N N . SER B 1 159 ? 17.578 -11.102 0.349 1 79.94 159 SER B N 1
ATOM 3398 C CA . SER B 1 159 ? 16.219 -11.234 -0.187 1 79.94 159 SER B CA 1
ATOM 3399 C C . SER B 1 159 ? 15.656 -9.883 -0.592 1 79.94 159 SER B C 1
ATOM 3401 O O . SER B 1 159 ? 14.836 -9.797 -1.511 1 79.94 159 SER B O 1
ATOM 3403 N N . ALA B 1 160 ? 16.156 -8.875 0.064 1 87.12 160 ALA B N 1
ATOM 3404 C CA . ALA B 1 160 ? 15.703 -7.531 -0.272 1 87.12 160 ALA B CA 1
ATOM 3405 C C . ALA B 1 160 ? 16.359 -7.027 -1.551 1 87.12 160 ALA B C 1
ATOM 3407 O O . ALA B 1 160 ? 17.5 -7.387 -1.847 1 87.12 160 ALA B O 1
ATOM 3408 N N . MET B 1 161 ? 15.609 -6.254 -2.332 1 88.75 161 MET B N 1
ATOM 3409 C CA . MET B 1 161 ? 16.125 -5.758 -3.607 1 88.75 161 MET B CA 1
ATOM 3410 C C . MET B 1 161 ? 15.891 -4.258 -3.734 1 88.75 161 MET B C 1
ATOM 3412 O O . MET B 1 161 ? 14.828 -3.75 -3.367 1 88.75 161 MET B O 1
ATOM 3416 N N . ASP B 1 162 ? 16.938 -3.641 -4.34 1 93 162 ASP B N 1
ATOM 3417 C CA . ASP B 1 162 ? 16.812 -2.209 -4.598 1 93 162 ASP B CA 1
ATOM 3418 C C . ASP B 1 162 ? 15.594 -1.916 -5.469 1 93 162 ASP B C 1
ATOM 3420 O O . ASP B 1 162 ? 15.328 -2.635 -6.434 1 93 162 ASP B O 1
ATOM 3424 N N . GLY B 1 163 ? 14.844 -0.903 -5.047 1 93.31 163 GLY B N 1
ATOM 3425 C CA . GLY B 1 163 ? 13.711 -0.458 -5.848 1 93.31 163 GLY B CA 1
ATOM 3426 C C . GLY B 1 163 ? 12.438 -1.222 -5.551 1 93.31 163 GLY B C 1
ATOM 3427 O O . GLY B 1 163 ? 11.367 -0.878 -6.062 1 93.31 163 GLY B O 1
ATOM 3428 N N . SER B 1 164 ? 12.547 -2.252 -4.746 1 91.75 164 SER B N 1
ATOM 3429 C CA . SER B 1 164 ? 11.391 -3.084 -4.441 1 91.75 164 SER B CA 1
ATOM 3430 C C . SER B 1 164 ? 10.883 -2.834 -3.025 1 91.75 164 SER B C 1
ATOM 3432 O O . SER B 1 164 ? 11.633 -2.98 -2.059 1 91.75 164 SER B O 1
ATOM 3434 N N . CYS B 1 165 ? 9.633 -2.459 -2.945 1 94.88 165 CYS B N 1
ATOM 3435 C CA . CYS B 1 165 ? 9.023 -2.219 -1.642 1 94.88 165 CYS B CA 1
ATOM 3436 C C . CYS B 1 165 ? 7.719 -2.986 -1.502 1 94.88 165 CYS B C 1
ATOM 3438 O O . CYS B 1 165 ? 6.652 -2.385 -1.357 1 94.88 165 CYS B O 1
ATOM 3440 N N . VAL B 1 166 ? 7.902 -4.297 -1.451 1 92.81 166 VAL B N 1
ATOM 3441 C CA . VAL B 1 166 ? 6.734 -5.16 -1.58 1 92.81 166 VAL B CA 1
ATOM 3442 C C . VAL B 1 166 ? 6.641 -6.09 -0.372 1 92.81 166 VAL B C 1
ATOM 3444 O O . VAL B 1 166 ? 6.176 -7.227 -0.488 1 92.81 166 VAL B O 1
ATOM 3447 N N . GLY B 1 167 ? 7.27 -5.648 0.693 1 92.31 167 GLY B N 1
ATOM 3448 C CA . GLY B 1 167 ? 7.152 -6.426 1.916 1 92.31 167 GLY B CA 1
ATOM 3449 C C . GLY B 1 167 ? 8.453 -7.078 2.336 1 92.31 167 GLY B C 1
ATOM 3450 O O . GLY B 1 167 ? 8.57 -7.582 3.455 1 92.31 167 GLY B O 1
ATOM 3451 N N . ILE B 1 168 ? 9.383 -7.094 1.416 1 90.62 168 ILE B N 1
ATOM 3452 C CA . ILE B 1 168 ? 10.688 -7.648 1.752 1 90.62 168 ILE B CA 1
ATOM 3453 C C . ILE B 1 168 ? 11.656 -6.52 2.084 1 90.62 168 ILE B C 1
ATOM 3455 O O . ILE B 1 168 ? 12.195 -5.875 1.185 1 90.62 168 ILE B O 1
ATOM 3459 N N . GLY B 1 169 ? 11.852 -6.336 3.355 1 92.38 169 GLY B N 1
ATOM 3460 C CA . GLY B 1 169 ? 12.727 -5.27 3.812 1 92.38 169 GLY B CA 1
ATOM 3461 C C . GLY B 1 169 ? 12.086 -3.896 3.736 1 92.38 169 GLY B C 1
ATOM 3462 O O . GLY B 1 169 ? 12.562 -2.947 4.363 1 92.38 169 GLY B O 1
ATOM 3463 N N . CYS B 1 170 ? 11.039 -3.779 2.971 1 95.62 170 CYS B N 1
ATOM 3464 C CA . CYS B 1 170 ? 10.352 -2.514 2.758 1 95.62 170 CYS B CA 1
ATOM 3465 C C . CYS B 1 170 ? 8.875 -2.744 2.455 1 95.62 170 CYS B C 1
ATOM 3467 O O . CYS B 1 170 ? 8.531 -3.592 1.627 1 95.62 170 CYS B O 1
ATOM 3469 N N . CYS B 1 171 ? 8.031 -2.029 3.125 1 96.5 171 CYS B N 1
ATOM 3470 C CA . CYS B 1 171 ? 6.617 -1.997 2.781 1 96.5 171 CYS B CA 1
ATOM 3471 C C . CYS B 1 171 ? 6.086 -0.569 2.789 1 96.5 171 CYS B C 1
ATOM 3473 O O . CYS B 1 171 ? 6.699 0.323 3.377 1 96.5 171 CYS B O 1
ATOM 3475 N N . ARG B 1 172 ? 5.031 -0.351 2.1 1 97.19 172 ARG B N 1
ATOM 3476 C CA . ARG B 1 172 ? 4.418 0.974 2.074 1 97.19 172 ARG B CA 1
ATOM 3477 C C . ARG B 1 172 ? 2.898 0.873 1.989 1 97.19 172 ARG B C 1
ATOM 3479 O O . ARG B 1 172 ? 2.365 -0.062 1.387 1 97.19 172 ARG B O 1
ATOM 3486 N N . VAL B 1 173 ? 2.23 1.835 2.58 1 96.81 173 VAL B N 1
ATOM 3487 C CA . VAL B 1 173 ? 0.773 1.882 2.596 1 96.81 173 VAL B CA 1
ATOM 3488 C C . VAL B 1 173 ? 0.301 3.332 2.533 1 96.81 173 VAL B C 1
ATOM 3490 O O . VAL B 1 173 ? 1.052 4.25 2.873 1 96.81 173 VAL B O 1
ATOM 3493 N N . GLU B 1 174 ? -0.956 3.439 2.129 1 94.81 174 GLU B N 1
ATOM 3494 C CA . GLU B 1 174 ? -1.595 4.75 2.188 1 94.81 174 GLU B CA 1
ATOM 3495 C C . GLU B 1 174 ? -1.91 5.148 3.625 1 94.81 174 GLU B C 1
ATOM 3497 O O . GLU B 1 174 ? -1.968 4.293 4.512 1 94.81 174 GLU B O 1
ATOM 3502 N N . ILE B 1 175 ? -2.049 6.426 3.824 1 93.38 175 ILE B N 1
ATOM 3503 C CA . ILE B 1 175 ? -2.35 6.906 5.168 1 93.38 175 ILE B CA 1
ATOM 3504 C C . ILE B 1 175 ? -3.715 7.59 5.18 1 93.38 175 ILE B C 1
ATOM 3506 O O . ILE B 1 175 ? -4.133 8.172 4.176 1 93.38 175 ILE B O 1
ATOM 3510 N N . PRO B 1 176 ? -4.371 7.516 6.277 1 90.12 176 PRO B N 1
ATOM 3511 C CA . PRO B 1 176 ? -5.676 8.18 6.387 1 90.12 176 PRO B CA 1
ATOM 3512 C C . PRO B 1 176 ? -5.559 9.688 6.582 1 90.12 176 PRO B C 1
ATOM 3514 O O . PRO B 1 176 ? -4.492 10.18 6.957 1 90.12 176 PRO B O 1
ATOM 3517 N N . PRO B 1 177 ? -6.676 10.391 6.27 1 89.25 177 PRO B N 1
ATOM 3518 C CA . PRO B 1 177 ? -6.668 11.82 6.578 1 89.25 177 PRO B CA 1
ATOM 3519 C C . PRO B 1 177 ? -6.719 12.102 8.078 1 89.25 177 PRO B C 1
ATOM 3521 O O . PRO B 1 177 ? -7.184 11.258 8.852 1 89.25 177 PRO B O 1
ATOM 3524 N N . GLY B 1 178 ? -6.145 13.219 8.414 1 87.19 178 GLY B N 1
ATOM 3525 C CA . GLY B 1 178 ? -6.316 13.695 9.781 1 87.19 178 GLY B CA 1
ATOM 3526 C C . GLY B 1 178 ? -5.059 13.562 10.617 1 87.19 178 GLY B C 1
ATOM 3527 O O . GLY B 1 178 ? -5.02 14.023 11.758 1 87.19 178 GLY B O 1
ATOM 3528 N N . LEU B 1 179 ? -4.027 13.07 10.062 1 88.94 179 LEU B N 1
ATOM 3529 C CA . LEU B 1 179 ? -2.797 12.883 10.828 1 88.94 179 LEU B CA 1
ATOM 3530 C C . LEU B 1 179 ? -2.158 14.234 11.156 1 88.94 179 LEU B C 1
ATOM 3532 O O . LEU B 1 179 ? -2.021 15.094 10.281 1 88.94 179 LEU B O 1
ATOM 3536 N N . THR B 1 180 ? -1.75 14.312 12.461 1 85.31 180 THR B N 1
ATOM 3537 C CA . THR B 1 180 ? -1.2 15.578 12.922 1 85.31 180 THR B CA 1
ATOM 3538 C C . THR B 1 180 ? 0.279 15.438 13.266 1 85.31 180 THR B C 1
ATOM 3540 O O . THR B 1 180 ? 0.931 16.406 13.648 1 85.31 180 THR B O 1
ATOM 3543 N N . ASP B 1 181 ? 0.686 14.281 13.172 1 82.94 181 ASP B N 1
ATOM 3544 C CA . ASP B 1 181 ? 2.094 14.047 13.477 1 82.94 181 ASP B CA 1
ATOM 3545 C C . ASP B 1 181 ? 2.648 12.875 12.672 1 82.94 181 ASP B C 1
ATOM 3547 O O . ASP B 1 181 ? 1.893 12.141 12.039 1 82.94 181 ASP B O 1
ATOM 3551 N N . ASN B 1 182 ? 3.908 12.805 12.688 1 81.62 182 ASN B N 1
ATOM 3552 C CA . ASN B 1 182 ? 4.582 11.781 11.898 1 81.62 182 ASN B CA 1
ATOM 3553 C C . ASN B 1 182 ? 5.082 10.633 12.773 1 81.62 182 ASN B C 1
ATOM 3555 O O . ASN B 1 182 ? 6.145 10.07 12.523 1 81.62 182 ASN B O 1
ATOM 3559 N N . THR B 1 183 ? 4.348 10.391 13.797 1 84.94 183 THR B N 1
ATOM 3560 C CA . THR B 1 183 ? 4.727 9.312 14.703 1 84.94 183 THR B CA 1
ATOM 3561 C C . THR B 1 183 ? 4.492 7.953 14.055 1 84.94 183 THR B C 1
ATOM 3563 O O . THR B 1 183 ? 3.469 7.734 13.406 1 84.94 183 THR B O 1
ATOM 3566 N N . VAL B 1 184 ? 5.496 7.129 14.234 1 88.62 184 VAL B N 1
ATOM 3567 C CA . VAL B 1 184 ? 5.391 5.734 13.812 1 88.62 184 VAL B CA 1
ATOM 3568 C C . VAL B 1 184 ? 5.742 4.816 14.984 1 88.62 184 VAL B C 1
ATOM 3570 O O . VAL B 1 184 ? 6.75 5.02 15.656 1 88.62 184 VAL B O 1
ATOM 3573 N N . PHE B 1 185 ? 4.895 3.861 15.172 1 85.69 185 PHE B N 1
ATOM 3574 C CA . PHE B 1 185 ? 5.098 2.859 16.203 1 85.69 185 PHE B CA 1
ATOM 3575 C C . PHE B 1 185 ? 5.578 1.546 15.609 1 85.69 185 PHE B C 1
ATOM 3577 O O . PHE B 1 185 ? 5.219 1.203 14.477 1 85.69 185 PHE B O 1
ATOM 3584 N N . PHE B 1 186 ? 6.379 0.886 16.391 1 86.12 186 PHE B N 1
ATOM 3585 C CA . PHE B 1 186 ? 6.863 -0.424 15.969 1 86.12 186 PHE B CA 1
ATOM 3586 C C . PHE B 1 186 ? 6.461 -1.497 16.969 1 86.12 186 PHE B C 1
ATOM 3588 O O . PHE B 1 186 ? 6.535 -1.28 18.188 1 86.12 186 PHE B O 1
ATOM 3595 N N . LEU B 1 187 ? 5.938 -2.523 16.406 1 77.69 187 LEU B N 1
ATOM 3596 C CA . LEU B 1 187 ? 5.652 -3.652 17.281 1 77.69 187 LEU B CA 1
ATOM 3597 C C . LEU B 1 187 ? 6.922 -4.441 17.578 1 77.69 187 LEU B C 1
ATOM 3599 O O . LEU B 1 187 ? 7.68 -4.777 16.672 1 77.69 187 LEU B O 1
ATOM 3603 N N . ASN B 1 188 ? 7.32 -4.477 18.859 1 64.62 188 ASN B N 1
ATOM 3604 C CA . ASN B 1 188 ? 8.492 -5.227 19.297 1 64.62 188 ASN B CA 1
ATOM 3605 C C . ASN B 1 188 ? 8.164 -6.18 20.438 1 64.62 188 ASN B C 1
ATOM 3607 O O . ASN B 1 188 ? 7.652 -5.754 21.484 1 64.62 188 ASN B O 1
ATOM 3611 N N . ASP B 1 189 ? 7.816 -7.414 20.109 1 56.69 189 ASP B N 1
ATOM 3612 C CA . ASP B 1 189 ? 7.707 -8.344 21.234 1 56.69 189 ASP B CA 1
ATOM 3613 C C . ASP B 1 189 ? 8.883 -9.312 21.25 1 56.69 189 ASP B C 1
ATOM 3615 O O . ASP B 1 189 ? 9.125 -10.039 20.281 1 56.69 189 ASP B O 1
ATOM 3619 N N . SER B 1 190 ? 9.789 -9.07 22.203 1 53.03 190 SER B N 1
ATOM 3620 C CA . SER B 1 190 ? 10.984 -9.891 22.375 1 53.03 190 SER B CA 1
ATOM 3621 C C . SER B 1 190 ? 10.648 -11.375 22.266 1 53.03 190 SER B C 1
ATOM 3623 O O . SER B 1 190 ? 11.492 -12.188 21.875 1 53.03 190 SER B O 1
ATOM 3625 N N . ALA B 1 191 ? 9.68 -11.758 22.875 1 49.41 191 ALA B N 1
ATOM 3626 C CA . ALA B 1 191 ? 9.398 -13.188 22.984 1 49.41 191 ALA B CA 1
ATOM 3627 C C . ALA B 1 191 ? 8.734 -13.719 21.719 1 49.41 191 ALA B C 1
ATOM 3629 O O . ALA B 1 191 ? 8.43 -14.906 21.625 1 49.41 191 ALA B O 1
ATOM 3630 N N . SER B 1 192 ? 8.633 -12.859 20.688 1 57.06 192 SER B N 1
ATOM 3631 C CA . SER B 1 192 ? 7.656 -13.25 19.672 1 57.06 192 SER B CA 1
ATOM 3632 C C . SER B 1 192 ? 8.266 -13.227 18.281 1 57.06 192 SER B C 1
ATOM 3634 O O . SER B 1 192 ? 9.469 -13 18.125 1 57.06 192 SER B O 1
ATOM 3636 N N . THR B 1 193 ? 7.555 -13.688 17.375 1 60.25 193 THR B N 1
ATOM 3637 C CA . THR B 1 193 ? 7.738 -13.75 15.93 1 60.25 193 THR B CA 1
ATOM 3638 C C . THR B 1 193 ? 8.281 -12.43 15.398 1 60.25 193 THR B C 1
ATOM 3640 O O . THR B 1 193 ? 8.844 -12.383 14.297 1 60.25 193 THR B O 1
ATOM 3643 N N . TRP B 1 194 ? 8.508 -11.5 16.406 1 67.62 194 TRP B N 1
ATOM 3644 C CA . TRP B 1 194 ? 8.938 -10.18 15.945 1 67.62 194 TRP B CA 1
ATOM 3645 C C . TRP B 1 194 ? 10.32 -9.844 16.484 1 67.62 194 TRP B C 1
ATOM 3647 O O . TRP B 1 194 ? 10.75 -8.688 16.438 1 67.62 194 TRP B O 1
ATOM 3657 N N . SER B 1 195 ? 10.969 -10.93 16.984 1 71.06 195 SER B N 1
ATOM 3658 C CA . SER B 1 195 ? 12.289 -10.711 17.547 1 71.06 195 SER B CA 1
ATOM 3659 C C . SER B 1 195 ? 13.297 -10.297 16.484 1 71.06 195 SER B C 1
ATOM 3661 O O . SER B 1 195 ? 13.258 -10.805 15.359 1 71.06 195 SER B O 1
ATOM 3663 N N . HIS B 1 196 ? 14.219 -9.461 16.828 1 74.38 196 HIS B N 1
ATOM 3664 C CA . HIS B 1 196 ? 15.281 -9.016 15.945 1 74.38 196 HIS B CA 1
ATOM 3665 C C . HIS B 1 196 ? 16.578 -9.781 16.203 1 74.38 196 HIS B C 1
ATOM 3667 O O . HIS B 1 196 ? 17.625 -9.438 15.656 1 74.38 196 HIS B O 1
ATOM 3673 N N . GLN B 1 197 ? 16.406 -10.719 17 1 71.44 197 GLN B N 1
ATOM 3674 C CA . GLN B 1 197 ? 17.609 -11.508 17.266 1 71.44 197 GLN B CA 1
ATOM 3675 C C . GLN B 1 197 ? 18.156 -12.125 15.984 1 71.44 197 GLN B C 1
ATOM 3677 O O . GLN B 1 197 ? 17.406 -12.711 15.203 1 71.44 197 GLN B O 1
ATOM 3682 N N . GLY B 1 198 ? 19.484 -11.961 15.758 1 71.5 198 GLY B N 1
ATOM 3683 C CA . GLY B 1 198 ? 20.141 -12.547 14.594 1 71.5 198 GLY B CA 1
ATOM 3684 C C . GLY B 1 198 ? 20 -11.695 13.352 1 71.5 198 GLY B C 1
ATOM 3685 O O . GLY B 1 198 ? 20.359 -12.133 12.25 1 71.5 198 GLY B O 1
ATOM 3686 N N . LEU B 1 199 ? 19.438 -10.547 13.562 1 76.19 199 LEU B N 1
ATOM 3687 C CA . LEU B 1 199 ? 19.25 -9.664 12.406 1 76.19 199 LEU B CA 1
ATOM 3688 C C . LEU B 1 199 ? 20.281 -8.539 12.414 1 76.19 199 LEU B C 1
ATOM 3690 O O . LEU B 1 199 ? 19.922 -7.367 12.289 1 76.19 199 LEU B O 1
ATOM 3694 N N . GLY B 1 200 ? 21.578 -8.906 12.43 1 75.75 200 GLY B N 1
ATOM 3695 C CA . GLY B 1 200 ? 22.641 -7.91 12.445 1 75.75 200 GLY B CA 1
ATOM 3696 C C . GLY B 1 200 ? 22.641 -7.012 11.227 1 75.75 200 GLY B C 1
ATOM 3697 O O . GLY B 1 200 ? 23.094 -5.871 11.281 1 75.75 200 GLY B O 1
ATOM 3698 N N . PHE B 1 201 ? 22.031 -7.477 10.156 1 79.69 201 PHE B N 1
ATOM 3699 C CA . PHE B 1 201 ? 22 -6.711 8.914 1 79.69 201 PHE B CA 1
ATOM 3700 C C . PHE B 1 201 ? 20.859 -5.703 8.922 1 79.69 201 PHE B C 1
ATOM 3702 O O . PHE B 1 201 ? 20.797 -4.82 8.062 1 79.69 201 PHE B O 1
ATOM 3709 N N . SER B 1 202 ? 20 -5.773 9.773 1 86.31 202 SER B N 1
ATOM 3710 C CA . SER B 1 202 ? 18.875 -4.863 9.984 1 86.31 202 SER B CA 1
ATOM 3711 C C . SER B 1 202 ? 18.656 -4.598 11.469 1 86.31 202 SER B C 1
ATOM 3713 O O . SER B 1 202 ? 17.656 -5.051 12.047 1 86.31 202 SER B O 1
ATOM 3715 N N . PRO B 1 203 ? 19.547 -3.832 12.016 1 87 203 PRO B N 1
ATOM 3716 C CA . PRO B 1 203 ? 19.531 -3.67 13.469 1 87 203 PRO B CA 1
ATOM 3717 C C . PRO B 1 203 ? 18.422 -2.719 13.938 1 87 203 PRO B C 1
ATOM 3719 O O . PRO B 1 203 ? 18.141 -2.641 15.133 1 87 203 PRO B O 1
ATOM 3722 N N . CYS B 1 204 ? 17.859 -2.006 12.969 1 89.81 204 CYS B N 1
ATOM 3723 C CA . CYS B 1 204 ? 16.875 -1 13.344 1 89.81 204 CYS B CA 1
ATOM 3724 C C . CYS B 1 204 ? 15.602 -1.137 12.508 1 89.81 204 CYS B C 1
ATOM 3726 O O . CYS B 1 204 ? 15.648 -1.636 11.383 1 89.81 204 CYS B O 1
ATOM 3728 N N . ASP B 1 205 ? 14.508 -0.767 13.125 1 91.88 205 ASP B N 1
ATOM 3729 C CA . ASP B 1 205 ? 13.273 -0.503 12.398 1 91.88 205 ASP B CA 1
ATOM 3730 C C . ASP B 1 205 ? 13.148 0.977 12.047 1 91.88 205 ASP B C 1
ATOM 3732 O O . ASP B 1 205 ? 13.492 1.844 12.852 1 91.88 205 ASP B O 1
ATOM 3736 N N . TYR B 1 206 ? 12.703 1.229 10.828 1 93.69 206 TYR B N 1
ATOM 3737 C CA . TYR B 1 206 ? 12.484 2.607 10.406 1 93.69 206 TYR B CA 1
ATOM 3738 C C . TYR B 1 206 ? 11.062 2.805 9.891 1 93.69 206 TYR B C 1
ATOM 3740 O O . TYR B 1 206 ? 10.484 1.894 9.305 1 93.69 206 TYR B O 1
ATOM 3748 N N . GLY B 1 207 ? 10.516 3.877 10.141 1 95 207 GLY B N 1
ATOM 3749 C CA . GLY B 1 207 ? 9.219 4.285 9.617 1 95 207 GLY B CA 1
ATOM 3750 C C . GLY B 1 207 ? 9.125 5.777 9.359 1 95 207 GLY B C 1
ATOM 3751 O O . GLY B 1 207 ? 9.609 6.586 10.156 1 95 207 GLY B O 1
ATOM 3752 N N . PHE B 1 208 ? 8.492 6.09 8.195 1 94.12 208 PHE B N 1
ATOM 3753 C CA . PHE B 1 208 ? 8.359 7.512 7.895 1 94.12 208 PHE B CA 1
ATOM 3754 C C . PHE B 1 208 ? 7.262 7.742 6.863 1 94.12 208 PHE B C 1
ATOM 3756 O O . PHE B 1 208 ? 7.027 6.891 6 1 94.12 208 PHE B O 1
ATOM 3763 N N . MET B 1 209 ? 6.621 8.852 7.012 1 94.44 209 MET B N 1
ATOM 3764 C CA . MET B 1 209 ? 5.777 9.359 5.934 1 94.44 209 MET B CA 1
ATOM 3765 C C . MET B 1 209 ? 6.605 10.117 4.906 1 94.44 209 MET B C 1
ATOM 3767 O O . MET B 1 209 ? 7.492 10.891 5.27 1 94.44 209 MET B O 1
ATOM 3771 N N . VAL B 1 210 ? 6.32 9.82 3.605 1 96.75 210 VAL B N 1
ATOM 3772 C CA . VAL B 1 210 ? 7.133 10.422 2.557 1 96.75 210 VAL B CA 1
ATOM 3773 C C . VAL B 1 210 ? 6.258 10.742 1.345 1 96.75 210 VAL B C 1
ATOM 3775 O O . VAL B 1 210 ? 5.266 10.055 1.09 1 96.75 210 VAL B O 1
ATOM 3778 N N . GLU B 1 211 ? 6.629 11.805 0.687 1 97.81 211 GLU B N 1
ATOM 3779 C CA . GLU B 1 211 ? 5.938 12.18 -0.542 1 97.81 211 GLU B CA 1
ATOM 3780 C C . GLU B 1 211 ? 5.934 11.031 -1.547 1 97.81 211 GLU B C 1
ATOM 3782 O O . GLU B 1 211 ? 6.98 10.445 -1.834 1 97.81 211 GLU B O 1
ATOM 3787 N N . LYS B 1 212 ? 4.742 10.781 -2.078 1 96.75 212 LYS B N 1
ATOM 3788 C CA . LYS B 1 212 ? 4.578 9.68 -3.02 1 96.75 212 LYS B CA 1
ATOM 3789 C C . LYS B 1 212 ? 5.516 9.828 -4.215 1 96.75 212 LYS B C 1
ATOM 3791 O O . LYS B 1 212 ? 5.727 10.938 -4.707 1 96.75 212 LYS B O 1
ATOM 3796 N N . ASN B 1 213 ? 6.16 8.688 -4.633 1 93.88 213 ASN B N 1
ATOM 3797 C CA . ASN B 1 213 ? 6.977 8.539 -5.832 1 93.88 213 ASN B CA 1
ATOM 3798 C C . ASN B 1 213 ? 8.305 9.273 -5.699 1 93.88 213 ASN B C 1
ATOM 3800 O O . ASN B 1 213 ? 8.922 9.625 -6.707 1 93.88 213 ASN B O 1
ATOM 3804 N N . THR B 1 214 ? 8.719 9.57 -4.484 1 95.56 214 THR B N 1
ATOM 3805 C CA . THR B 1 214 ? 9.992 10.273 -4.332 1 95.56 214 THR B CA 1
ATOM 3806 C C . THR B 1 214 ? 11.016 9.383 -3.641 1 95.56 214 THR B C 1
ATOM 3808 O O . THR B 1 214 ? 12.211 9.703 -3.619 1 95.56 214 THR B O 1
ATOM 3811 N N . TYR B 1 215 ? 10.547 8.375 -3.084 1 96.69 215 TYR B N 1
ATOM 3812 C CA . TYR B 1 215 ? 11.461 7.48 -2.379 1 96.69 215 TYR B CA 1
ATOM 3813 C C . TYR B 1 215 ? 11.617 6.16 -3.125 1 96.69 215 TYR B C 1
ATOM 3815 O O . TYR B 1 215 ? 10.633 5.473 -3.404 1 96.69 215 TYR B O 1
ATOM 3823 N N . ASP B 1 216 ? 12.875 5.855 -3.342 1 96.19 216 ASP B N 1
ATOM 3824 C CA . ASP B 1 216 ? 13.25 4.562 -3.898 1 96.19 216 ASP B CA 1
ATOM 3825 C C . ASP B 1 216 ? 14.078 3.754 -2.902 1 96.19 216 ASP B C 1
ATOM 3827 O O . ASP B 1 216 ? 15.172 4.168 -2.516 1 96.19 216 ASP B O 1
ATOM 3831 N N . PHE B 1 217 ? 13.562 2.65 -2.57 1 96.62 217 PHE B N 1
ATOM 3832 C CA . PHE B 1 217 ? 14.18 1.81 -1.554 1 96.62 217 PHE B CA 1
ATOM 3833 C C . PHE B 1 217 ? 15.523 1.273 -2.041 1 96.62 217 PHE B C 1
ATOM 3835 O O . PHE B 1 217 ? 15.633 0.796 -3.172 1 96.62 217 PHE B O 1
ATOM 3842 N N . ARG B 1 218 ? 16.5 1.367 -1.178 1 95.62 218 ARG B N 1
ATOM 3843 C CA . ARG B 1 218 ? 17.797 0.705 -1.313 1 95.62 218 ARG B CA 1
ATOM 3844 C C . ARG B 1 218 ? 18.062 -0.215 -0.128 1 95.62 218 ARG B C 1
ATOM 3846 O O . ARG B 1 218 ? 17.75 0.125 1.014 1 95.62 218 ARG B O 1
ATOM 3853 N N . VAL B 1 219 ? 18.656 -1.281 -0.387 1 93.31 219 VAL B N 1
ATOM 3854 C CA . VAL B 1 219 ? 18.953 -2.25 0.663 1 93.31 219 VAL B CA 1
ATOM 3855 C C . VAL B 1 219 ? 19.812 -1.595 1.742 1 93.31 219 VAL B C 1
ATOM 3857 O O . VAL B 1 219 ? 19.656 -1.89 2.93 1 93.31 219 VAL B O 1
ATOM 3860 N N . SER B 1 220 ? 20.656 -0.688 1.338 1 93.19 220 SER B N 1
ATOM 3861 C CA . SER B 1 220 ? 21.531 0.001 2.285 1 93.19 220 SER B CA 1
ATOM 3862 C C . SER B 1 220 ? 20.719 0.829 3.279 1 93.19 220 SER B C 1
ATOM 3864 O O . SER B 1 220 ? 21.234 1.2 4.34 1 93.19 220 SER B O 1
ATOM 3866 N N . ASP B 1 221 ? 19.469 1.152 2.977 1 94.62 221 ASP B N 1
ATOM 3867 C CA . ASP B 1 221 ? 18.625 1.933 3.873 1 94.62 221 ASP B CA 1
ATOM 3868 C C . ASP B 1 221 ? 18.297 1.146 5.141 1 94.62 221 ASP B C 1
ATOM 3870 O O . ASP B 1 221 ? 17.844 1.721 6.133 1 94.62 221 ASP B O 1
ATOM 3874 N N . LEU B 1 222 ? 18.484 -0.15 5.121 1 93.06 222 LEU B N 1
ATOM 3875 C CA . LEU B 1 222 ? 18.203 -0.992 6.281 1 93.06 222 LEU B CA 1
ATOM 3876 C C . LEU B 1 222 ? 19.25 -0.778 7.371 1 93.06 222 LEU B C 1
ATOM 3878 O O . LEU B 1 222 ? 19.109 -1.28 8.484 1 93.06 222 LEU B O 1
ATOM 3882 N N . ASN B 1 223 ? 20.25 0.024 7.016 1 90.94 223 ASN B N 1
ATOM 3883 C CA . ASN B 1 223 ? 21.312 0.331 7.969 1 90.94 223 ASN B CA 1
ATOM 3884 C C . ASN B 1 223 ? 21.625 1.825 8 1 90.94 223 ASN B C 1
ATOM 3886 O O . ASN B 1 223 ? 22.766 2.223 8.234 1 90.94 223 ASN B O 1
ATOM 3890 N N . MET B 1 224 ? 20.672 2.553 7.777 1 91.06 224 MET B N 1
ATOM 3891 C CA . MET B 1 224 ? 20.906 3.994 7.766 1 91.06 224 MET B CA 1
ATOM 3892 C C . MET B 1 224 ? 21 4.543 9.188 1 91.06 224 MET B C 1
ATOM 3894 O O . MET B 1 224 ? 20.641 3.861 10.141 1 91.06 224 MET B O 1
ATOM 3898 N N . ASP B 1 225 ? 21.516 5.785 9.219 1 90.5 225 ASP B N 1
ATOM 3899 C CA . ASP B 1 225 ? 21.5 6.52 10.484 1 90.5 225 ASP B CA 1
ATOM 3900 C C . ASP B 1 225 ? 20.172 7.25 10.672 1 90.5 225 ASP B C 1
ATOM 3902 O O . ASP B 1 225 ? 19.984 8.352 10.164 1 90.5 225 ASP B O 1
ATOM 3906 N N . GLY B 1 226 ? 19.312 6.645 11.492 1 88.31 226 GLY B N 1
ATOM 3907 C CA . GLY B 1 226 ? 17.984 7.191 11.688 1 88.31 226 GLY B CA 1
ATOM 3908 C C . GLY B 1 226 ? 18 8.562 12.344 1 88.31 226 GLY B C 1
ATOM 3909 O O . GLY B 1 226 ? 17.109 9.383 12.086 1 88.31 226 GLY B O 1
ATOM 3910 N N . SER B 1 227 ? 18.969 8.875 13.094 1 86.62 227 SER B N 1
ATOM 3911 C CA . SER B 1 227 ? 19 10.117 13.859 1 86.62 227 SER B CA 1
ATOM 3912 C C . SER B 1 227 ? 19.266 11.312 12.953 1 86.62 227 SER B C 1
ATOM 3914 O O . SER B 1 227 ? 18.875 12.438 13.266 1 86.62 227 SER B O 1
ATOM 3916 N N . SER B 1 228 ? 19.844 11.094 11.836 1 87.94 228 SER B N 1
ATOM 3917 C CA . SER B 1 228 ? 20.219 12.203 10.969 1 87.94 228 SER B CA 1
ATOM 3918 C C . SER B 1 228 ? 19.406 12.203 9.68 1 87.94 228 SER B C 1
ATOM 3920 O O . SER B 1 228 ? 19.594 13.078 8.828 1 87.94 228 SER B O 1
ATOM 3922 N N . THR B 1 229 ? 18.547 11.289 9.602 1 91.5 229 THR B N 1
ATOM 3923 C CA . THR B 1 229 ? 17.859 11.141 8.328 1 91.5 229 THR B CA 1
ATOM 3924 C C . THR B 1 229 ? 16.531 11.898 8.344 1 91.5 229 THR B C 1
ATOM 3926 O O . THR B 1 229 ? 15.773 11.812 9.312 1 91.5 229 THR B O 1
ATOM 3929 N N . THR B 1 230 ? 16.344 12.688 7.273 1 92 230 THR B N 1
ATOM 3930 C CA . THR B 1 230 ? 15.062 13.352 7.031 1 92 230 THR B CA 1
ATOM 3931 C C . THR B 1 230 ? 14.508 12.977 5.66 1 92 230 THR B C 1
ATOM 3933 O O . THR B 1 230 ? 15.258 12.594 4.766 1 92 230 THR B O 1
ATOM 3936 N N . LYS B 1 231 ? 13.242 12.977 5.543 1 94.31 231 LYS B N 1
ATOM 3937 C CA . LYS B 1 231 ? 12.57 12.711 4.273 1 94.31 231 LYS B CA 1
ATOM 3938 C C . LYS B 1 231 ? 11.578 13.82 3.934 1 94.31 231 LYS B C 1
ATOM 3940 O O . LYS B 1 231 ? 10.977 14.422 4.828 1 94.31 231 LYS B O 1
ATOM 3945 N N . PRO B 1 232 ? 11.398 14.078 2.623 1 96.44 232 PRO B N 1
ATOM 3946 C CA . PRO B 1 232 ? 10.43 15.094 2.227 1 96.44 232 PRO B CA 1
ATOM 3947 C C . PRO B 1 232 ? 8.984 14.625 2.389 1 96.44 232 PRO B C 1
ATOM 3949 O O . PRO B 1 232 ? 8.672 13.461 2.119 1 96.44 232 PRO B O 1
ATOM 3952 N N . LEU B 1 233 ? 8.172 15.492 2.887 1 95 233 LEU B N 1
ATOM 3953 C CA . LEU B 1 233 ? 6.75 15.211 3.07 1 95 233 LEU B CA 1
ATOM 3954 C C . LEU B 1 233 ? 5.906 16.438 2.752 1 95 233 LEU B C 1
ATOM 3956 O O . LEU B 1 233 ? 6.391 17.578 2.846 1 95 233 LEU B O 1
ATOM 3960 N N . VAL B 1 234 ? 4.656 16.203 2.361 1 97.19 234 VAL B N 1
ATOM 3961 C CA . VAL B 1 234 ? 3.74 17.281 2.021 1 97.19 234 VAL B CA 1
ATOM 3962 C C . VAL B 1 234 ? 2.713 17.469 3.137 1 97.19 234 VAL B C 1
ATOM 3964 O O . VAL B 1 234 ? 2.121 16.484 3.605 1 97.19 234 VAL B O 1
ATOM 3967 N N . LEU B 1 235 ? 2.541 18.672 3.514 1 96.12 235 LEU B N 1
ATOM 3968 C CA . LEU B 1 235 ? 1.504 19.047 4.461 1 96.12 235 LEU B CA 1
ATOM 3969 C C . LEU B 1 235 ? 0.375 19.797 3.758 1 96.12 235 LEU B C 1
ATOM 3971 O O . LEU B 1 235 ? 0.627 20.656 2.906 1 96.12 235 LEU B O 1
ATOM 3975 N N . ASP B 1 236 ? -0.8 19.375 4.109 1 96.56 236 ASP B N 1
ATOM 3976 C CA . ASP B 1 236 ? -1.941 20.234 3.812 1 96.56 236 ASP B CA 1
ATOM 3977 C C . ASP B 1 236 ? -2.123 21.297 4.895 1 96.56 236 ASP B C 1
ATOM 3979 O O . ASP B 1 236 ? -1.936 21.016 6.082 1 96.56 236 ASP B O 1
ATOM 3983 N N . TRP B 1 237 ? -2.465 22.453 4.426 1 95.75 237 TRP B N 1
ATOM 3984 C CA . TRP B 1 237 ? -2.76 23.453 5.445 1 95.75 237 TRP B CA 1
ATOM 3985 C C . TRP B 1 237 ? -4.125 24.078 5.207 1 95.75 237 TRP B C 1
ATOM 3987 O O . TRP B 1 237 ? -4.676 24 4.105 1 95.75 237 TRP B O 1
ATOM 3997 N N . ALA B 1 238 ? -4.715 24.609 6.273 1 94.44 238 ALA B N 1
ATOM 3998 C CA . ALA B 1 238 ? -5.98 25.328 6.285 1 94.44 238 ALA B CA 1
ATOM 3999 C C . ALA B 1 238 ? -6.027 26.344 7.43 1 94.44 238 ALA B C 1
ATOM 4001 O O . ALA B 1 238 ? -5.227 26.266 8.367 1 94.44 238 ALA B O 1
ATOM 4002 N N . ILE B 1 239 ? -6.848 27.328 7.227 1 92.12 239 ILE B N 1
ATOM 4003 C CA . ILE B 1 239 ? -7.117 28.203 8.359 1 92.12 239 ILE B CA 1
ATOM 4004 C C . ILE B 1 239 ? -7.973 27.484 9.391 1 92.12 239 ILE B C 1
ATOM 4006 O O . ILE B 1 239 ? -9.094 27.062 9.094 1 92.12 239 ILE B O 1
ATOM 4010 N N . ARG B 1 240 ? -7.262 27.234 10.523 1 88 240 ARG B N 1
ATOM 4011 C CA . ARG B 1 240 ? -7.895 26.469 11.594 1 88 240 ARG B CA 1
ATOM 4012 C C . ARG B 1 240 ? -7.922 27.266 12.891 1 88 240 ARG B C 1
ATOM 4014 O O . ARG B 1 240 ? -7.137 28.203 13.07 1 88 240 ARG B O 1
ATOM 4021 N N . SER B 1 241 ? -8.977 26.969 13.688 1 71.5 241 SER B N 1
ATOM 4022 C CA . SER B 1 241 ? -9.047 27.656 14.969 1 71.5 241 SER B CA 1
ATOM 4023 C C . SER B 1 241 ? -7.922 27.203 15.898 1 71.5 241 SER B C 1
ATOM 4025 O O . SER B 1 241 ? -7.691 26 16.062 1 71.5 241 SER B O 1
ATOM 4027 N N . SER B 1 242 ? -6.797 27.828 15.859 1 55.16 242 SER B N 1
ATOM 4028 C CA . SER B 1 242 ? -5.785 27.438 16.844 1 55.16 242 SER B CA 1
ATOM 4029 C C . SER B 1 242 ? -6.348 27.469 18.25 1 55.16 242 SER B C 1
ATOM 4031 O O . SER B 1 242 ? -5.828 26.797 19.156 1 55.16 242 SER B O 1
ATOM 4033 N N . ASN B 1 243 ? -7.191 28.438 18.547 1 45.69 243 ASN B N 1
ATOM 4034 C CA . ASN B 1 243 ? -7.688 28.781 19.875 1 45.69 243 ASN B CA 1
ATOM 4035 C C . ASN B 1 243 ? -8.938 27.984 20.219 1 45.69 243 ASN B C 1
ATOM 4037 O O . ASN B 1 243 ? -9.938 28.047 19.5 1 45.69 243 ASN B O 1
ATOM 4041 N N . VAL B 1 244 ? -8.68 27.031 21.094 1 44.75 244 VAL B N 1
ATOM 4042 C CA . VAL B 1 244 ? -9.742 26.312 21.797 1 44.75 244 VAL B CA 1
ATOM 4043 C C . VAL B 1 244 ? -10.922 27.25 22.062 1 44.75 244 VAL B C 1
ATOM 4045 O O . VAL B 1 244 ? -12.055 26.797 22.234 1 44.75 244 VAL B O 1
ATOM 4048 N N . SER B 1 245 ? -10.562 28.469 22.234 1 38.97 245 SER B N 1
ATOM 4049 C CA . SER B 1 245 ? -11.617 29.359 22.688 1 38.97 245 SER B CA 1
ATOM 4050 C C . SER B 1 245 ? -12.391 29.953 21.516 1 38.97 245 SER B C 1
ATOM 4052 O O . SER B 1 245 ? -13.211 30.859 21.688 1 38.97 245 SER B O 1
ATOM 4054 N N . SER B 1 246 ? -11.953 29.688 20.344 1 46.34 246 SER B N 1
ATOM 4055 C CA . SER B 1 246 ? -12.695 30.312 19.25 1 46.34 246 SER B CA 1
ATOM 4056 C C . SER B 1 246 ? -14.148 29.844 19.234 1 46.34 246 SER B C 1
ATOM 4058 O O . SER B 1 246 ? -14.445 28.703 19.609 1 46.34 246 SER B O 1
ATOM 4060 N N . SER B 1 247 ? -14.953 30.766 19.172 1 44.38 247 SER B N 1
ATOM 4061 C CA . SER B 1 247 ? -16.406 30.594 19.094 1 44.38 247 SER B CA 1
ATOM 4062 C C . SER B 1 247 ? -16.797 29.703 17.938 1 44.38 247 SER B C 1
ATOM 4064 O O . SER B 1 247 ? -17.953 29.281 17.844 1 44.38 247 SER B O 1
ATOM 4066 N N . VAL B 1 248 ? -15.82 29.625 17.016 1 47.94 248 VAL B N 1
ATOM 4067 C CA . VAL B 1 248 ? -16.234 28.812 15.883 1 47.94 248 VAL B CA 1
ATOM 4068 C C . VAL B 1 248 ? -15.477 27.484 15.898 1 47.94 248 VAL B C 1
ATOM 4070 O O . VAL B 1 248 ? -14.273 27.453 15.625 1 47.94 248 VAL B O 1
ATOM 4073 N N . ASP B 1 249 ? -15.977 26.562 16.453 1 55.22 249 ASP B N 1
ATOM 4074 C CA . ASP B 1 249 ? -15.438 25.25 16.812 1 55.22 249 ASP B CA 1
ATOM 4075 C C . ASP B 1 249 ? -14.82 24.562 15.602 1 55.22 249 ASP B C 1
ATOM 4077 O O . ASP B 1 249 ? -13.711 24.031 15.688 1 55.22 249 ASP B O 1
ATOM 4081 N N . ASN B 1 250 ? -15.516 24.797 14.422 1 64.69 250 ASN B N 1
ATOM 4082 C CA . ASN B 1 250 ? -15.117 23.906 13.328 1 64.69 250 ASN B CA 1
ATOM 4083 C C . ASN B 1 250 ? -14.508 24.688 12.164 1 64.69 250 ASN B C 1
ATOM 4085 O O . ASN B 1 250 ? -13.875 24.094 11.289 1 64.69 250 ASN B O 1
ATOM 4089 N N . MET B 1 251 ? -14.461 26.109 12.273 1 80.81 251 MET B N 1
ATOM 4090 C CA . MET B 1 251 ? -13.93 27 11.258 1 80.81 251 MET B CA 1
ATOM 4091 C C . MET B 1 251 ? -14.344 26.547 9.859 1 80.81 251 MET B C 1
ATOM 4093 O O . MET B 1 251 ? -13.5 26.438 8.969 1 80.81 251 MET B O 1
ATOM 4097 N N . THR B 1 252 ? -15.594 26.203 9.68 1 89.69 252 THR B N 1
ATOM 4098 C CA . THR B 1 252 ? -16.125 25.906 8.352 1 89.69 252 THR B CA 1
ATOM 4099 C C . THR B 1 252 ? -16.469 27.188 7.605 1 89.69 252 THR B C 1
ATOM 4101 O O . THR B 1 252 ? -16.594 28.25 8.219 1 89.69 252 THR B O 1
ATOM 4104 N N . CYS B 1 253 ? -16.672 27.094 6.328 1 94.25 253 CYS B N 1
ATOM 4105 C CA . CYS B 1 253 ? -17 28.25 5.508 1 94.25 253 CYS B CA 1
ATOM 4106 C C . CYS B 1 253 ? -18.312 28.875 5.957 1 94.25 253 CYS B C 1
ATOM 4108 O O . CYS B 1 253 ? -18.422 30.109 6.035 1 94.25 253 CYS B O 1
ATOM 4110 N N . THR B 1 254 ? -19.25 28.078 6.277 1 91.06 254 THR B N 1
ATOM 4111 C CA . THR B 1 254 ? -20.547 28.578 6.711 1 91.06 254 THR B CA 1
ATOM 4112 C C . THR B 1 254 ? -20.438 29.328 8.031 1 91.06 254 THR B C 1
ATOM 4114 O O . THR B 1 254 ? -21.078 30.359 8.219 1 91.06 254 THR B O 1
ATOM 4117 N N . GLU B 1 255 ? -19.625 28.891 8.898 1 87.38 255 GLU B N 1
ATOM 4118 C CA . GLU B 1 255 ? -19.484 29.469 10.234 1 87.38 255 GLU B CA 1
ATOM 4119 C C . GLU B 1 255 ? -18.672 30.766 10.195 1 87.38 255 GLU B C 1
ATOM 4121 O O . GLU B 1 255 ? -18.938 31.688 10.969 1 87.38 255 GLU B O 1
ATOM 4126 N N . VAL B 1 256 ? -17.734 30.797 9.344 1 89.94 256 VAL B N 1
ATOM 4127 C CA . VAL B 1 256 ? -16.766 31.875 9.453 1 89.94 256 VAL B CA 1
ATOM 4128 C C . VAL B 1 256 ? -17.156 33.031 8.539 1 89.94 256 VAL B C 1
ATOM 4130 O O . VAL B 1 256 ? -16.703 34.156 8.711 1 89.94 256 VAL B O 1
ATOM 4133 N N . LYS B 1 257 ? -17.922 32.719 7.586 1 88.5 257 LYS B N 1
ATOM 4134 C CA . LYS B 1 257 ? -18.312 33.781 6.66 1 88.5 257 LYS B CA 1
ATOM 4135 C C . LYS B 1 257 ? -19.016 34.906 7.395 1 88.5 257 LYS B C 1
ATOM 4137 O O . LYS B 1 257 ? -19.938 34.688 8.188 1 88.5 257 LYS B O 1
ATOM 4142 N N . GLY B 1 258 ? -18.562 36.125 7.16 1 84.69 258 GLY B N 1
ATOM 4143 C CA . GLY B 1 258 ? -19.172 37.281 7.777 1 84.69 258 GLY B CA 1
ATOM 4144 C C . GLY B 1 258 ? -18.578 37.625 9.125 1 84.69 258 GLY B C 1
ATOM 4145 O O . GLY B 1 258 ? -18.984 38.625 9.75 1 84.69 258 GLY B O 1
ATOM 4146 N N . THR B 1 259 ? -17.703 36.781 9.555 1 85.12 259 THR B N 1
ATOM 4147 C CA . THR B 1 259 ? -17.031 37.094 10.812 1 85.12 259 THR B CA 1
ATOM 4148 C C . THR B 1 259 ? -15.664 37.719 10.562 1 85.12 259 THR B C 1
ATOM 4150 O O . THR B 1 259 ? -15.148 37.688 9.445 1 85.12 259 THR B O 1
ATOM 4153 N N . PRO B 1 260 ? -15.156 38.312 11.633 1 82.88 260 PRO B N 1
ATOM 4154 C CA . PRO B 1 260 ? -13.836 38.906 11.469 1 82.88 260 PRO B CA 1
ATOM 4155 C C . PRO B 1 260 ? -12.734 37.906 11.188 1 82.88 260 PRO B C 1
ATOM 4157 O O . PRO B 1 260 ? -11.633 38.281 10.781 1 82.88 260 PRO B O 1
ATOM 4160 N N . GLU B 1 261 ? -13.023 36.656 11.328 1 83 261 GLU B N 1
ATOM 4161 C CA . GLU B 1 261 ? -12.039 35.594 11.141 1 83 261 GLU B CA 1
ATOM 4162 C C . GLU B 1 261 ? -12.008 35.125 9.688 1 83 261 GLU B C 1
ATOM 4164 O O . GLU B 1 261 ? -11.164 34.312 9.32 1 83 261 GLU B O 1
ATOM 4169 N N . TYR B 1 262 ? -12.844 35.688 8.922 1 90 262 TYR B N 1
ATOM 4170 C CA . TYR B 1 262 ? -12.922 35.281 7.52 1 90 262 TYR B CA 1
ATOM 4171 C C . TYR B 1 262 ? -11.727 35.844 6.738 1 90 262 TYR B C 1
ATOM 4173 O O . TYR B 1 262 ? -11.523 37.062 6.68 1 90 262 TYR B O 1
ATOM 4181 N N . ALA B 1 263 ? -11 34.938 6.078 1 92 263 ALA B N 1
ATOM 4182 C CA . ALA B 1 263 ? -9.695 35.344 5.551 1 92 263 ALA B CA 1
ATOM 4183 C C . ALA B 1 263 ? -9.734 35.469 4.031 1 92 263 ALA B C 1
ATOM 4185 O O . ALA B 1 263 ? -8.758 35.906 3.412 1 92 263 ALA B O 1
ATOM 4186 N N . CYS B 1 264 ? -10.797 35 3.373 1 94.25 264 CYS B N 1
ATOM 4187 C CA . CYS B 1 264 ? -10.883 35.156 1.923 1 94.25 264 CYS B CA 1
ATOM 4188 C C . CYS B 1 264 ? -11.273 36.562 1.528 1 94.25 264 CYS B C 1
ATOM 4190 O O . CYS B 1 264 ? -12.453 36.844 1.282 1 94.25 264 CYS B O 1
ATOM 4192 N N . LEU B 1 265 ? -10.359 37.344 1.289 1 92.25 265 LEU B N 1
ATOM 4193 C CA . LEU B 1 265 ? -10.586 38.781 1.247 1 92.25 265 LEU B CA 1
ATOM 4194 C C . LEU B 1 265 ? -10.766 39.25 -0.189 1 92.25 265 LEU B C 1
ATOM 4196 O O . LEU B 1 265 ? -11.273 40.344 -0.422 1 92.25 265 LEU B O 1
ATOM 4200 N N . SER B 1 266 ? -10.312 38.438 -1.133 1 93.44 266 SER B N 1
ATOM 4201 C CA . SER B 1 266 ? -10.43 38.844 -2.523 1 93.44 266 SER B CA 1
ATOM 4202 C C . SER B 1 266 ? -11.859 38.719 -3.027 1 93.44 266 SER B C 1
ATOM 4204 O O . SER B 1 266 ? -12.547 37.75 -2.703 1 93.44 266 SER B O 1
ATOM 4206 N N . ASP B 1 267 ? -12.312 39.656 -3.859 1 92.5 267 ASP B N 1
ATOM 4207 C CA . ASP B 1 267 ? -13.672 39.625 -4.391 1 92.5 267 ASP B CA 1
ATOM 4208 C C . ASP B 1 267 ? -13.906 38.406 -5.258 1 92.5 267 ASP B C 1
ATOM 4210 O O . ASP B 1 267 ? -15.008 37.844 -5.285 1 92.5 267 ASP B O 1
ATOM 4214 N N . ASN B 1 268 ? -12.93 38.031 -5.93 1 95.81 268 ASN B N 1
ATOM 4215 C CA . ASN B 1 268 ? -13.055 36.906 -6.832 1 95.81 268 ASN B CA 1
ATOM 4216 C C . ASN B 1 268 ? -12.508 35.625 -6.203 1 95.81 268 ASN B C 1
ATOM 4218 O O . ASN B 1 268 ? -11.797 34.844 -6.855 1 95.81 268 ASN B O 1
ATOM 4222 N N . SER B 1 269 ? -12.82 35.5 -4.891 1 96.12 269 SER B N 1
ATOM 4223 C CA . SER B 1 269 ? -12.391 34.281 -4.184 1 96.12 269 SER B CA 1
ATOM 4224 C C . SER B 1 269 ? -13.578 33.531 -3.588 1 96.12 269 SER B C 1
ATOM 4226 O O . SER B 1 269 ? -14.695 34.062 -3.539 1 96.12 269 SER B O 1
ATOM 4228 N N . GLN B 1 270 ? -13.32 32.344 -3.322 1 95.94 270 GLN B N 1
ATOM 4229 C CA . GLN B 1 270 ? -14.328 31.484 -2.68 1 95.94 270 GLN B CA 1
ATOM 4230 C C . GLN B 1 270 ? -13.734 30.703 -1.515 1 95.94 270 GLN B C 1
ATOM 4232 O O . GLN B 1 270 ? -12.539 30.406 -1.512 1 95.94 270 GLN B O 1
ATOM 4237 N N . CYS B 1 271 ? -14.648 30.453 -0.561 1 96 271 CYS B N 1
ATOM 4238 C CA . CYS B 1 271 ? -14.305 29.672 0.614 1 96 271 CYS B CA 1
ATOM 4239 C C . CYS B 1 271 ? -14.617 28.188 0.385 1 96 271 CYS B C 1
ATOM 4241 O O . CYS B 1 271 ? -15.688 27.844 -0.116 1 96 271 CYS B O 1
ATOM 4243 N N . LEU B 1 272 ? -13.609 27.297 0.659 1 95.88 272 LEU B N 1
ATOM 4244 C CA . LEU B 1 272 ? -13.797 25.859 0.578 1 95.88 272 LEU B CA 1
ATOM 4245 C C . LEU B 1 272 ? -13.422 25.188 1.896 1 95.88 272 LEU B C 1
ATOM 4247 O O . LEU B 1 272 ? -12.391 25.5 2.49 1 95.88 272 LEU B O 1
ATOM 4251 N N . ASN B 1 273 ? -14.266 24.234 2.32 1 95 273 ASN B N 1
ATOM 4252 C CA . ASN B 1 273 ? -13.922 23.484 3.521 1 95 273 ASN B CA 1
ATOM 4253 C C . ASN B 1 273 ? -12.758 22.531 3.27 1 95 273 ASN B C 1
ATOM 4255 O O . ASN B 1 273 ? -12.68 21.906 2.213 1 95 273 ASN B O 1
ATOM 4259 N N . SER B 1 274 ? -11.859 22.438 4.273 1 93.44 274 SER B N 1
ATOM 4260 C CA . SER B 1 274 ? -10.75 21.5 4.188 1 93.44 274 SER B CA 1
ATOM 4261 C C . SER B 1 274 ? -11.242 20.062 4.105 1 93.44 274 SER B C 1
ATOM 4263 O O . SER B 1 274 ? -12.203 19.688 4.781 1 93.44 274 SER B O 1
ATOM 4265 N N . THR B 1 275 ? -10.547 19.203 3.305 1 90.94 275 THR B N 1
ATOM 4266 C CA . THR B 1 275 ? -10.898 17.797 3.193 1 90.94 275 THR B CA 1
ATOM 4267 C C . THR B 1 275 ? -9.992 16.938 4.078 1 90.94 275 THR B C 1
ATOM 4269 O O . THR B 1 275 ? -10.195 15.734 4.207 1 90.94 275 THR B O 1
ATOM 4272 N N . ASN B 1 276 ? -8.992 17.516 4.664 1 92.19 276 ASN B N 1
ATOM 4273 C CA . ASN B 1 276 ? -8.047 16.859 5.562 1 92.19 276 ASN B CA 1
ATOM 4274 C C . ASN B 1 276 ? -7.984 17.562 6.914 1 92.19 276 ASN B C 1
ATOM 4276 O O . ASN B 1 276 ? -7.055 18.328 7.176 1 92.19 276 ASN B O 1
ATOM 4280 N N . GLY B 1 277 ? -8.969 17.172 7.738 1 86.69 277 GLY B N 1
ATOM 4281 C CA . GLY B 1 277 ? -9.125 17.828 9.016 1 86.69 277 GLY B CA 1
ATOM 4282 C C . GLY B 1 277 ? -10.023 19.062 8.945 1 86.69 277 GLY B C 1
ATOM 4283 O O . GLY B 1 277 ? -10.555 19.375 7.887 1 86.69 277 GLY B O 1
ATOM 4284 N N . PRO B 1 278 ? -10.156 19.688 10.047 1 88.81 278 PRO B N 1
ATOM 4285 C CA . PRO B 1 278 ? -11.023 20.875 10.086 1 88.81 278 PRO B CA 1
ATOM 4286 C C . PRO B 1 278 ? -10.383 22.094 9.453 1 88.81 278 PRO B C 1
ATOM 4288 O O . PRO B 1 278 ? -9.18 22.109 9.203 1 88.81 278 PRO B O 1
ATOM 4291 N N . GLY B 1 279 ? -11.289 23.094 9.18 1 92.56 279 GLY B N 1
ATOM 4292 C CA . GLY B 1 279 ? -10.797 24.359 8.656 1 92.56 279 GLY B CA 1
ATOM 4293 C C . GLY B 1 279 ? -11.258 24.641 7.238 1 92.56 279 GLY B C 1
ATOM 4294 O O . GLY B 1 279 ? -12.039 23.859 6.668 1 92.56 279 GLY B O 1
ATOM 4295 N N . TYR B 1 280 ? -10.797 25.766 6.773 1 93.94 280 TYR B N 1
ATOM 4296 C CA . TYR B 1 280 ? -11.188 26.156 5.426 1 93.94 280 TYR B CA 1
ATOM 4297 C C . TYR B 1 280 ? -10.016 26.781 4.672 1 93.94 280 TYR B C 1
ATOM 4299 O O . TYR B 1 280 ? -8.984 27.094 5.266 1 93.94 280 TYR B O 1
ATOM 4307 N N . ILE B 1 281 ? -10.172 26.812 3.412 1 95.88 281 ILE B N 1
ATOM 4308 C CA . ILE B 1 281 ? -9.18 27.422 2.535 1 95.88 281 ILE B CA 1
ATOM 4309 C C . ILE B 1 281 ? -9.859 28.406 1.581 1 95.88 281 ILE B C 1
ATOM 4311 O O . ILE B 1 281 ? -11.086 28.359 1.408 1 95.88 281 ILE B O 1
ATOM 4315 N N . CYS B 1 282 ? -9.086 29.266 1.075 1 96.25 282 CYS B N 1
ATOM 4316 C CA . CYS B 1 282 ? -9.586 30.203 0.066 1 96.25 282 CYS B CA 1
ATOM 4317 C C . CYS B 1 282 ? -9.023 29.859 -1.31 1 96.25 282 CYS B C 1
ATOM 4319 O O . CYS B 1 282 ? -7.852 29.5 -1.436 1 96.25 282 CYS B O 1
ATOM 4321 N N . ASN B 1 283 ? -9.859 29.922 -2.307 1 97.06 283 ASN B N 1
ATOM 4322 C CA . ASN B 1 283 ? -9.453 29.766 -3.699 1 97.06 283 ASN B CA 1
ATOM 4323 C C . ASN B 1 283 ? -10.008 30.891 -4.566 1 97.06 283 ASN B C 1
ATOM 4325 O O . ASN B 1 283 ? -11.062 31.453 -4.262 1 97.06 283 ASN B O 1
ATOM 4329 N N . CYS B 1 284 ? -9.266 31.172 -5.594 1 97.19 284 CYS B N 1
ATOM 4330 C CA . CYS B 1 284 ? -9.836 32.094 -6.574 1 97.19 284 CYS B CA 1
ATOM 4331 C C . CYS B 1 284 ? -10.93 31.406 -7.387 1 97.19 284 CYS B C 1
ATOM 4333 O O . CYS B 1 284 ? -10.844 30.219 -7.68 1 97.19 284 CYS B O 1
ATOM 4335 N N . THR B 1 285 ? -11.922 32.156 -7.66 1 95.94 285 THR B N 1
ATOM 4336 C CA . THR B 1 285 ? -13 31.609 -8.477 1 95.94 285 THR B CA 1
ATOM 4337 C C . THR B 1 285 ? -12.516 31.312 -9.891 1 95.94 285 THR B C 1
ATOM 4339 O O . THR B 1 285 ? -11.453 31.766 -10.297 1 95.94 285 THR B O 1
ATOM 4342 N N . GLN B 1 286 ? -13.273 30.453 -10.594 1 94.25 286 GLN B N 1
ATOM 4343 C CA . GLN B 1 286 ? -12.875 30.016 -11.93 1 94.25 286 GLN B CA 1
ATOM 4344 C C . GLN B 1 286 ? -12.555 31.219 -12.82 1 94.25 28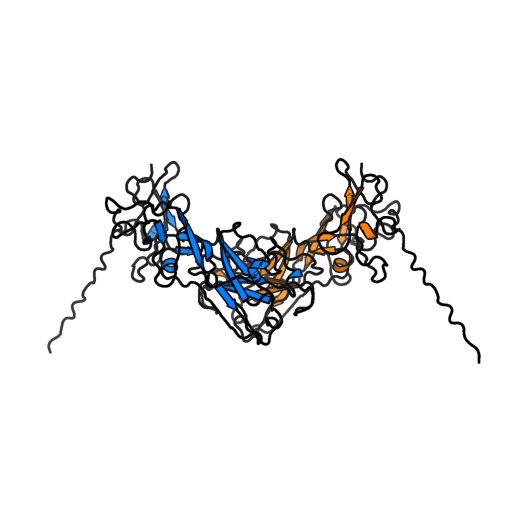6 GLN B C 1
ATOM 4346 O O . GLN B 1 286 ? -13.312 32.188 -12.867 1 94.25 286 GLN B O 1
ATOM 4351 N N . GLY B 1 287 ? -11.453 31.125 -13.523 1 93.81 287 GLY B N 1
ATOM 4352 C CA . GLY B 1 287 ? -11.062 32.188 -14.445 1 93.81 287 GLY B CA 1
ATOM 4353 C C . GLY B 1 287 ? -10.125 33.219 -13.812 1 93.81 287 GLY B C 1
ATOM 4354 O O . GLY B 1 287 ? -9.555 34.031 -14.516 1 93.81 287 GLY B O 1
ATOM 4355 N N . TYR B 1 288 ? -10.039 33.25 -12.477 1 94.88 288 TYR B N 1
ATOM 4356 C CA . TYR B 1 288 ? -9.172 34.188 -11.758 1 94.88 288 TYR B CA 1
ATOM 4357 C C . TYR B 1 288 ? -7.988 33.438 -11.141 1 94.88 288 TYR B C 1
ATOM 4359 O O . TYR B 1 288 ? -8.07 32.25 -10.836 1 94.88 288 TYR B O 1
ATOM 4367 N N . TRP B 1 289 ? -6.824 34.156 -11.008 1 94.44 289 TRP B N 1
ATOM 4368 C CA . TRP B 1 289 ? -5.602 33.625 -10.43 1 94.44 289 TRP B CA 1
ATOM 4369 C C . TRP B 1 289 ? -4.945 34.625 -9.484 1 94.44 289 TRP B C 1
ATOM 4371 O O . TRP B 1 289 ? -5.207 35.812 -9.57 1 94.44 289 TRP B O 1
ATOM 4381 N N . GLY B 1 290 ? -4.086 34.031 -8.594 1 94.38 290 GLY B N 1
ATOM 4382 C CA . GLY B 1 290 ? -3.393 34.875 -7.641 1 94.38 290 GLY B CA 1
ATOM 4383 C C . GLY B 1 290 ? -3.568 34.438 -6.203 1 94.38 290 GLY B C 1
ATOM 4384 O O . GLY B 1 290 ? -3.605 33.25 -5.918 1 94.38 290 GLY B O 1
ATOM 4385 N N . ASN B 1 291 ? -3.604 35.438 -5.23 1 95.69 291 ASN B N 1
ATOM 4386 C CA . ASN B 1 291 ? -3.672 35.125 -3.805 1 95.69 291 ASN B CA 1
ATOM 4387 C C . ASN B 1 291 ? -5.012 35.562 -3.207 1 95.69 291 ASN B C 1
ATOM 4389 O O . ASN B 1 291 ? -5.262 36.75 -3.01 1 95.69 291 ASN B O 1
ATOM 4393 N N . PRO B 1 292 ? -5.805 34.562 -2.887 1 96.75 292 PRO B N 1
ATOM 4394 C CA . PRO B 1 292 ? -7.16 34.875 -2.424 1 96.75 292 PRO B CA 1
ATOM 4395 C C . PRO B 1 292 ? -7.18 35.5 -1.031 1 96.75 292 PRO B C 1
ATOM 4397 O O . PRO B 1 292 ? -8.219 36 -0.589 1 96.75 292 PRO B O 1
ATOM 4400 N N . TYR B 1 293 ? -6.129 35.531 -0.345 1 95.25 293 TYR B N 1
ATOM 4401 C CA . TYR B 1 293 ? -6.062 36.031 1.025 1 95.25 293 TYR B CA 1
ATOM 4402 C C . TYR B 1 293 ? -5.734 37.5 1.053 1 95.25 293 TYR B C 1
ATOM 4404 O O . TYR B 1 293 ? -5.691 38.125 2.123 1 95.25 293 TYR B O 1
ATOM 4412 N N . LEU B 1 294 ? -5.535 38.062 -0.103 1 93.88 294 LEU B N 1
ATOM 4413 C CA . LEU B 1 294 ? -5.223 39.469 -0.239 1 93.88 294 LEU B CA 1
ATOM 4414 C C . LEU B 1 294 ? -6.363 40.219 -0.925 1 93.88 294 LEU B C 1
ATOM 4416 O O . LEU B 1 294 ? -6.977 39.719 -1.859 1 93.88 294 LEU B O 1
ATOM 4420 N N . ILE B 1 295 ? -6.523 41.406 -0.421 1 92.25 295 ILE B N 1
ATOM 4421 C CA . ILE B 1 295 ? -7.5 42.25 -1.104 1 92.25 295 ILE B CA 1
ATOM 4422 C C . ILE B 1 295 ? -7.074 42.469 -2.555 1 92.25 295 ILE B C 1
ATOM 4424 O O . ILE B 1 295 ? -5.938 42.844 -2.824 1 92.25 295 ILE B O 1
ATOM 4428 N N . GLY B 1 296 ? -7.945 42.094 -3.482 1 93.06 296 GLY B N 1
ATOM 4429 C CA . GLY B 1 296 ? -7.633 42.25 -4.895 1 93.06 296 GLY B CA 1
ATOM 4430 C C . GLY B 1 296 ? -6.629 41.219 -5.391 1 93.06 296 GLY B C 1
ATOM 4431 O O . GLY B 1 296 ? -6.008 41.406 -6.441 1 93.06 296 GLY B O 1
ATOM 4432 N N . GLY B 1 297 ? -6.445 40.219 -4.664 1 94.88 297 GLY B N 1
ATOM 4433 C CA . GLY B 1 297 ? -5.402 39.25 -4.988 1 94.88 297 GLY B CA 1
ATOM 4434 C C . GLY B 1 297 ? -5.766 38.344 -6.145 1 94.88 297 GLY B C 1
ATOM 4435 O O . GLY B 1 297 ? -4.883 37.812 -6.82 1 94.88 297 GLY B O 1
ATOM 4436 N N . CYS B 1 298 ? -7.031 38.094 -6.34 1 96.44 298 CYS B N 1
ATOM 4437 C CA . CYS B 1 298 ? -7.492 37.25 -7.449 1 96.44 298 CYS B CA 1
ATOM 4438 C C . CYS B 1 298 ? -7.789 38.094 -8.68 1 96.44 298 CYS B C 1
ATOM 4440 O O . CYS B 1 298 ? -8.742 38.875 -8.688 1 96.44 298 CYS B O 1
ATOM 4442 N N . LYS B 1 299 ? -7.008 37.875 -9.672 1 94.06 299 LYS B N 1
ATOM 4443 C CA . LYS B 1 299 ? -7.133 38.688 -10.859 1 94.06 299 LYS B CA 1
ATOM 4444 C C . LYS B 1 299 ? -7.312 37.844 -12.117 1 94.06 299 LYS B C 1
ATOM 4446 O O . LYS B 1 299 ? -6.848 36.719 -12.172 1 94.06 299 LYS B O 1
#

Foldseek 3Di:
DDPPPPDPPPPPPPPPQDDAADPPWDQDAQHEGQDPCAGEDPRHHDPLRYWYRPPRHWTFDDFPPDTKTWDYADAPPAGKTKIKDAWWKWFADLLLDTDDTDWWDPTPSLQQFKWFDQVFKKKKKFFALKKKKDKQDPDDDDPPIDMDIDAAHDPDLVVDDWQDAPRHRMHMDGDDFARRIWGMDIDRDCVDSRGCNPVPLQRMMIMGMAGPPPDIDDSCVSPDDRVPDIHMTMIGGADGDSDPPDPPNQQAQVVCPPHSSDQQQEPQKDWAADPRGGHIGIDGHPPWDAHRRDYNGTD/DDPPPPPPPPPPPPPPQPDAADPPWDQDAQHEGADPCAGEDPRHHDPLRYWYRPPRHWTFDDFPPFTKTWDYADAPPAGKTKIKGAWWKWFADQLLDTDDTDWKFPTPSLQQFKWFDQVFKKKKKFFALKKKKDKQDPDDDDPPIDMDIDAAHDPDLVVDDWQDAPRHRMHMDGDDFARRIWTMDIDRDCVDPRGCNPVPLQRMMIMGMAGPPPDIDDSCVSPDDRVPDIHMTMIGGADDDSDPPDPQHQQAPVRCPPHSSDQQQEPQKDWAADPRGGHIGIDGHPPWDAHRRDYNGTD

Organism: Lolium multiflorum (NCBI:txid4521)

InterPro domains:
  IPR025287 Wall-associated receptor kinase, galacturonan-binding domain [PF13947] (25-74)

Solvent-accessible surface area (backbone atoms only — not comparable to full-atom values): 31196 Å² total; per-residue (Å²): 136,86,79,78,79,80,74,79,78,75,73,72,72,70,73,70,50,65,68,74,60,49,86,87,52,57,54,60,28,60,88,28,56,36,59,69,56,26,12,42,60,92,58,19,38,42,95,72,29,54,37,40,58,49,94,70,38,40,31,24,46,74,47,96,85,48,80,32,41,51,68,42,63,38,60,66,95,53,45,34,36,32,30,36,40,65,34,13,28,42,22,44,40,87,82,41,42,83,66,49,69,39,70,38,48,80,43,69,52,36,52,48,26,31,20,47,28,33,89,47,22,27,38,38,26,35,7,40,40,27,38,32,32,33,50,62,48,78,88,56,97,39,87,84,35,39,31,24,32,33,24,9,16,40,64,50,80,81,74,35,46,68,66,42,56,26,4,33,34,17,17,48,32,51,35,49,68,49,24,39,50,52,38,45,45,67,61,73,41,68,91,38,90,34,41,49,62,89,32,80,76,30,42,32,36,36,26,37,59,29,30,65,93,70,75,72,50,45,62,69,62,31,66,56,64,50,89,78,37,62,40,52,30,39,26,32,50,33,56,41,63,75,51,89,75,43,89,51,84,56,33,36,46,81,72,28,59,92,41,55,68,45,53,60,52,7,84,43,34,40,74,38,62,44,87,56,45,70,7,20,40,49,38,44,35,92,94,34,43,68,39,18,60,31,76,70,25,24,81,135,85,78,79,77,80,73,79,78,76,74,74,72,71,73,70,50,65,69,74,62,48,87,87,51,57,52,61,28,60,89,28,58,35,58,68,56,26,13,41,59,93,56,20,38,43,96,72,28,53,36,39,57,48,92,69,40,41,31,24,47,74,47,95,85,47,80,33,39,51,66,41,62,37,60,66,94,54,43,33,37,32,30,37,40,68,33,14,28,41,23,42,39,89,83,42,41,84,65,48,68,41,65,49,46,78,42,68,53,36,51,46,24,31,19,49,28,34,88,47,23,27,37,39,27,33,8,39,39,28,38,31,32,32,48,63,48,78,86,56,95,38,86,84,34,38,30,25,31,32,25,8,17,38,64,49,80,79,73,36,46,68,66,42,55,26,4,34,35,17,19,50,31,50,36,48,68,50,24,39,49,55,37,45,46,67,60,72,40,70,91,40,91,33,40,49,58,90,32,80,76,29,42,31,36,37,26,34,60,29,31,64,94,70,75,72,50,45,63,69,61,32,66,56,63,50,89,78,36,63,39,52,30,38,27,31,51,32,56,40,61,71,49,89,77,42,88,50,83,56,31,35,46,81,72,28,57,93,40,56,69,45,54,60,52,7,83,43,34,40,74,39,62,44,90,55,44,70,8,19,41,49,38,43,35,92,94,35,45,68,39,16,60,32,76,70,25,26,80

Secondary structure (DSSP, 8-state):
------------------PPPPTT-B-EETTEE--TTSBBSTTSS-TT-B-EEETTTEEEE--SS--EEEEEEE-SSS-EEEEEEEPEEEEE-TTS-EEEEE-----HHHHHHEEE-TTTEEEEEESSSEEEEEESSSSSS-TT--EEEEEE--SSTTT--TT--SSSSEEEEE--TT--S---EEE--TTTTT--TT-TT--EEEEEEEETT-----GGGGG--GGG-EEEEEEEE-B----TT-S-SS--HHHHTTSTT----STTEEEEE-SSSS-EEEEEPTT--B-TTSTT-B-/------------------PPPPTT-B-EETTEE--TTSBBSTTSS-TT-B-EEETTTEEEE--SS--EEEEEEE-SSS-EEEEEEEPEEEEE-TTS-EEEEE-----HHHHHHEEE-TTTEEEEEESSSEEEEEESSSSSS-TT--EEEEEE--SSTTT--TT--SSSSEEEEE--TT--S---EEE--TTSTT--TT-TT--EEEEEEEETT-----GGGGG--GGG-EEEEEEEE-B----TT-S-SS--HHHHTTSTT-----TTEEEEE-SSSS-EEEEEPTT--B-TTSTT-B-

Nearest PDB structures (foldseek):
  4yrd-assembly1_A  TM=3.206E-01  e=3.142E-02  Staphylococcus aureus subsp. aureus Mu50
  3vhr-assembly1_A-2  TM=3.194E-01  e=4.660E-02  Staphylococcus aureus subsp. aureus Mu50
  4yrd-assembly1_B  TM=3.104E-01  e=4.660E-02  Staphylococcus aureus subsp. aureus Mu50
  2phl-assembly1_B  TM=3.098E-01  e=2.130E-01  Phaseolus vulgaris
  1ipk-assembly1_A  TM=2.576E-01  e=4.683E-01  Glycine max

Radius of gyration: 30.16 Å; Cα contacts (8 Å, |Δi|>4): 1536; chains: 2; bounding box: 52×114×93 Å